Protein AF-A0A381ZWU1-F1 (afdb_monomer_lite)

Organism: NCBI:txid408172

pLDDT: mean 89.54, std 13.41, range [21.58, 98.88]

Secondary structure (DSSP, 8-state):
----TTSPPTT-B-TTTSSB---SHHHHHHHHHHHHHHHTSPTTPPPPHHHHHHHHHHHHHHHHTTSS----EEEEEETT-HHHHTTTS-EEEEEEEEEEEETTEEEEEEEEEETTEEEEEEEEEEEHHHHHHHHHH-EE-HHHH-GGGGGEEEEEEEEGGG--HHHHHHHHHHHHHHSS--SEEEEES-TT-EE-TTS-SEE-TT----EEEEE-TT--SHHHHHHHHHHHHHHHHHHTT----TTS-HHHHHHHHHH---EEEEE-GGGS-GGGS-HHHHHHHHHHHHHHHHHHHT-PPPSB-B-B---HHHHHHHTS--TTPPBS-SEEEEEEEE-TTSHHHHHHHHH-GGGEEE-TTSSSEEEEEEEEPPTT--BTTS-HHHHHHHHHHHIIIIIGGGB-SSSS---B--EEEE-TTTHHHHHHHHHHTTTS-SEEEEEE------TT-SEEE--HHHHHHHHHHHTT--GGG---SS----TTS--SS--S-----

Foldseek 3Di:
DDDQPPWDAFQPADPPQGDTFLGCVLVVVLVVVLVVLVVVDDPPDDDDLVNVLLNVLSVQVSVLSRLRDHAAAAAEDALPPPCLLCLQPKWQKAFPDFPDDDPQKTFTKIFTDDPNHTDDIDTFIGGNVQVVVCHVVSIDGNCRVRVSSVRYAYEHEDEVVPDDLVSLVVVLVSCVVRQQLPPWYFYFPDPQWDAGRLQQDTHHPLEDAQEDEDEPLPQDDQVSLLVSLLVRLLVLLVVLVPLDDPPGDVVSSVRSQVQSAAEYAYFQQLNDPCVRYQQQNSLLSSQVSQVVNCVVVVTDRHQFHYTHGQQDVVCVVVVGHTTLDFAADQKKKAKDWDACPALVNVVCCVQFVVQWDADPVDGIIIGIAMHGRHPNGGHPPDDLVVSLVSQLCCLVRHFVSRRNDDRDTRFYREEGEAEPVCSVVVSVSCVVCVVSGRIYGYHHHDPDDDDPPSMGDDDPVVSVVRVVSVVRDDPVPRDDPDPPDSSSPDDDRPNDDDPPD

Sequence (501 aa):
MFDYRAIREKGAQLVISGGKAPGSEPLKACLNSLQSILDSKENGAKLTSLECHDILCIISDAVLAGGIRRSALISLFSINDESMLTCKSLHRAEVDDVLGQVNGSYNVRVNIYREDVYYEQKTVWIPESDFNRLKNDNVLQWYYLYPYRARSNNSMVVARPLITDDLFRERWEIIKNSGSGEPGLYFTNNVELGSNPCCEISLNPNQFCNLTSVNVATITSQEDLEERSKAAAFLGTLQASYTDYHYLKSDWKKITEKEALLGVSLTGIASIDYTKYDFRKAAQSAVEENQRVAKNIGVNSAKRITCIKPEGSGSLVLGTSSGIHAWHNSFYNRRIRVGKNEAIYQYLVNTNPDVVEDEVFGNNAVITIPVKAPENAVVRSESVDNFLDRIKYFTENWVQPGHNYGMNTHNVSATVSIKDSEWDDVADWIWDNQDSFNGLSFLPYDSGTYTQAPFEDITEEDYLKGVENLKKIDLKEVLEIEDNTDLQGEMACSGGSCEIV

InterPro domains:
  IPR050862 Ribonucleoside diphosphate reductase class-2 [PTHR43371] (2-271)

Structure (mmCIF, N/CA/C/O backbone):
data_AF-A0A381ZWU1-F1
#
_entry.id   AF-A0A381ZWU1-F1
#
loop_
_atom_site.group_PDB
_atom_site.id
_atom_site.type_symbol
_atom_site.label_atom_id
_atom_site.label_alt_id
_atom_site.label_comp_id
_atom_site.label_asym_id
_atom_site.label_entity_id
_atom_site.label_seq_id
_atom_site.pdbx_PDB_ins_code
_atom_site.Cartn_x
_atom_site.Cartn_y
_atom_site.Cartn_z
_atom_site.occupancy
_atom_site.B_iso_or_equiv
_atom_site.auth_seq_id
_atom_site.auth_comp_id
_atom_site.auth_asym_id
_atom_site.auth_atom_id
_atom_site.pdbx_PDB_model_num
ATOM 1 N N . MET A 1 1 ? -4.326 -4.997 -37.813 1.00 78.44 1 MET A N 1
ATOM 2 C CA . MET A 1 1 ? -4.090 -3.548 -37.999 1.00 78.44 1 MET A CA 1
ATOM 3 C C . MET A 1 1 ? -5.095 -2.801 -37.142 1.00 78.44 1 MET A C 1
ATOM 5 O O . MET A 1 1 ? -6.287 -3.005 -37.336 1.00 78.44 1 MET A O 1
ATOM 9 N N . PHE A 1 2 ? -4.623 -2.021 -36.169 1.00 88.12 2 PHE A N 1
ATOM 10 C CA . PHE A 1 2 ? -5.476 -1.188 -35.317 1.00 88.12 2 PHE A CA 1
ATOM 11 C C . PHE A 1 2 ? -5.698 0.178 -35.978 1.00 88.12 2 PHE A C 1
ATOM 13 O O . PHE A 1 2 ? -4.753 0.761 -36.508 1.00 88.12 2 PHE A O 1
ATOM 20 N N . ASP A 1 3 ? -6.935 0.677 -35.958 1.00 90.62 3 ASP A N 1
ATOM 21 C CA . ASP A 1 3 ? -7.287 2.015 -36.440 1.00 90.62 3 ASP A CA 1
ATOM 22 C C . ASP A 1 3 ? -7.452 2.970 -35.253 1.00 90.62 3 ASP A C 1
ATOM 24 O O . ASP A 1 3 ? -8.391 2.851 -34.468 1.00 90.62 3 ASP A O 1
ATOM 28 N N . TYR A 1 4 ? -6.527 3.921 -35.124 1.00 92.56 4 TYR A N 1
ATOM 29 C CA . TYR A 1 4 ? -6.492 4.870 -34.011 1.00 92.56 4 TYR A CA 1
ATOM 30 C C . TYR A 1 4 ? -7.276 6.162 -34.280 1.00 92.56 4 TYR A C 1
ATOM 32 O O . TYR A 1 4 ? -7.375 6.998 -33.388 1.00 92.56 4 TYR A O 1
ATOM 40 N N . ARG A 1 5 ? -7.856 6.347 -35.476 1.00 91.00 5 ARG A N 1
ATOM 41 C CA . ARG A 1 5 ? -8.541 7.601 -35.862 1.00 91.00 5 ARG A CA 1
ATOM 42 C C . ARG A 1 5 ? -9.796 7.893 -35.040 1.00 91.00 5 ARG A C 1
ATOM 44 O O . ARG A 1 5 ? -10.227 9.035 -34.967 1.00 91.00 5 ARG A O 1
ATOM 51 N N . ALA A 1 6 ? -10.385 6.863 -34.434 1.00 90.44 6 ALA A N 1
ATOM 52 C CA . ALA A 1 6 ? -11.524 7.003 -33.530 1.00 90.44 6 ALA A CA 1
ATOM 53 C C . ALA A 1 6 ? -11.118 7.433 -32.105 1.00 90.44 6 ALA A C 1
ATOM 55 O O . ALA A 1 6 ? -11.987 7.700 -31.274 1.00 90.44 6 ALA A O 1
ATOM 56 N N . ILE A 1 7 ? -9.818 7.485 -31.797 1.00 90.12 7 ILE A N 1
ATOM 57 C CA . ILE A 1 7 ? -9.316 7.952 -30.505 1.00 90.12 7 ILE A CA 1
ATOM 58 C C . ILE A 1 7 ? -9.213 9.471 -30.549 1.00 90.12 7 ILE A C 1
ATOM 60 O O . ILE A 1 7 ? -8.634 10.042 -31.470 1.00 90.12 7 ILE A O 1
ATOM 64 N N . ARG A 1 8 ? -9.770 10.124 -29.528 1.00 88.88 8 ARG A N 1
ATOM 65 C CA . ARG A 1 8 ? -9.703 11.580 -29.369 1.00 88.88 8 ARG A CA 1
ATOM 66 C C . ARG A 1 8 ? -8.256 12.082 -29.385 1.00 88.88 8 ARG A C 1
ATOM 68 O O . ARG A 1 8 ? -7.354 11.429 -28.858 1.00 88.88 8 ARG A O 1
ATOM 75 N N . GLU A 1 9 ? -8.061 13.262 -29.954 1.00 90.06 9 GLU A N 1
ATOM 76 C CA . GLU A 1 9 ? -6.745 13.885 -30.072 1.00 90.06 9 GLU A CA 1
ATOM 77 C C . GLU A 1 9 ? -6.158 14.270 -28.707 1.00 90.06 9 GLU A C 1
ATOM 79 O O . GLU A 1 9 ? -6.873 14.449 -27.714 1.00 90.06 9 GLU A O 1
ATOM 84 N N . LYS A 1 10 ? -4.829 14.410 -28.660 1.00 86.44 10 LYS A N 1
ATOM 85 C CA . LYS A 1 10 ? -4.127 14.898 -27.471 1.00 86.44 10 LYS A CA 1
ATOM 86 C C . LYS A 1 10 ? -4.622 16.303 -27.120 1.00 86.44 10 LYS A C 1
ATOM 88 O O . LYS A 1 10 ? -4.705 17.164 -27.988 1.00 86.44 10 LYS A O 1
ATOM 93 N N . GLY A 1 11 ? -4.928 16.538 -25.848 1.00 80.88 11 GLY A N 1
ATOM 94 C CA . GLY A 1 11 ? -5.456 17.814 -25.364 1.00 80.88 11 GLY A CA 1
ATOM 95 C C . GLY A 1 11 ? -6.984 17.897 -25.323 1.00 80.88 11 GLY A C 1
ATOM 96 O O . GLY A 1 11 ? -7.504 18.808 -24.682 1.00 80.88 11 GLY A O 1
ATOM 97 N N . ALA A 1 12 ? -7.709 16.956 -25.943 1.00 84.94 12 ALA A N 1
ATOM 98 C CA . ALA A 1 12 ? -9.171 16.942 -25.908 1.00 84.94 12 ALA A CA 1
ATOM 99 C C . ALA A 1 12 ? -9.695 16.771 -24.473 1.00 84.94 12 ALA A C 1
ATOM 101 O O . ALA A 1 12 ? -9.206 15.923 -23.728 1.00 84.94 12 ALA A O 1
ATOM 102 N N . GLN A 1 13 ? -10.703 17.551 -24.086 1.00 78.69 13 GLN A N 1
ATOM 103 C CA . GLN A 1 13 ? -11.235 17.541 -22.723 1.00 78.69 13 GLN A CA 1
ATOM 104 C C . GLN A 1 13 ? -11.925 16.213 -22.381 1.00 78.69 13 GLN A C 1
ATOM 106 O O . GLN A 1 13 ? -12.626 15.616 -23.204 1.00 78.69 13 GLN A O 1
ATOM 111 N N . LEU A 1 14 ? -11.745 15.756 -21.143 1.00 75.94 14 LEU A N 1
ATOM 112 C CA . LEU A 1 14 ? -12.387 14.555 -20.624 1.00 75.94 14 LEU A CA 1
ATOM 113 C C . LEU A 1 14 ? -13.581 14.910 -19.747 1.00 75.94 14 LEU A C 1
ATOM 115 O O . LEU A 1 14 ? -13.435 15.474 -18.670 1.00 75.94 14 LEU A O 1
ATOM 119 N N . VAL A 1 15 ? -14.771 14.528 -20.213 1.00 71.88 15 VAL A N 1
ATOM 120 C CA . VAL A 1 15 ? -16.052 14.932 -19.610 1.00 71.88 15 VAL A CA 1
ATOM 121 C C . VAL A 1 15 ? -16.262 14.355 -18.204 1.00 71.88 15 VAL A C 1
ATOM 123 O O . VAL A 1 15 ? -16.887 14.998 -17.373 1.00 71.88 15 VAL A O 1
ATOM 126 N N . ILE A 1 16 ? -15.769 13.142 -17.931 1.00 65.50 16 ILE A N 1
ATOM 127 C CA . ILE A 1 16 ? -16.098 12.402 -16.697 1.00 65.50 16 ILE A CA 1
ATOM 128 C C . ILE A 1 16 ? -15.050 12.603 -15.597 1.00 65.50 16 ILE A C 1
ATOM 130 O O . ILE A 1 16 ? -15.392 12.638 -14.422 1.00 65.50 16 ILE A O 1
ATOM 134 N N . SER A 1 17 ? -13.770 12.677 -15.958 1.00 55.19 17 SER A N 1
ATOM 135 C CA . SER A 1 17 ? -12.665 12.576 -14.999 1.00 55.19 17 SER A CA 1
ATOM 136 C C . SER A 1 17 ? -12.005 13.908 -14.648 1.00 55.19 17 SER A C 1
ATOM 138 O O . SER A 1 17 ? -11.121 13.913 -13.799 1.00 55.19 17 SER A O 1
ATOM 140 N N . GLY A 1 18 ? -12.360 14.999 -15.335 1.00 62.06 18 GLY A N 1
ATOM 141 C CA . GLY A 1 18 ? -11.487 16.171 -15.412 1.00 62.06 18 GLY A CA 1
ATOM 142 C C . GLY A 1 18 ? -10.207 15.852 -16.204 1.00 62.06 18 GLY A C 1
ATOM 143 O O . GLY A 1 18 ? -9.876 14.685 -16.442 1.00 62.06 18 GLY A O 1
ATOM 144 N N . GLY A 1 19 ? -9.506 16.877 -16.687 1.00 70.50 19 GLY A N 1
ATOM 145 C CA . GLY A 1 19 ? -8.239 16.729 -17.415 1.00 70.50 19 GLY A CA 1
ATOM 146 C C . GLY A 1 19 ? -8.342 16.604 -18.943 1.00 70.50 19 GLY A C 1
ATOM 147 O O . GLY A 1 19 ? -9.405 16.755 -19.559 1.00 70.50 19 GLY A O 1
ATOM 148 N N . LYS A 1 20 ? -7.185 16.359 -19.570 1.00 76.12 20 LYS A N 1
ATOM 149 C CA . LYS A 1 20 ? -6.993 16.334 -21.028 1.00 76.12 20 LYS A CA 1
ATOM 150 C C . LYS A 1 20 ? -6.580 14.946 -21.503 1.00 76.12 20 LYS A C 1
ATOM 152 O O . LYS A 1 20 ? -5.837 14.240 -20.840 1.00 76.12 20 LYS A O 1
ATOM 157 N N . ALA A 1 21 ? -7.045 14.558 -22.683 1.00 81.25 21 ALA A N 1
ATOM 158 C CA . ALA A 1 21 ? -6.705 13.282 -23.283 1.00 81.25 21 ALA A CA 1
ATOM 159 C C . ALA A 1 21 ? -5.229 13.236 -23.718 1.00 81.25 21 ALA A C 1
ATOM 161 O O . ALA A 1 21 ? -4.712 14.230 -24.235 1.00 81.25 21 A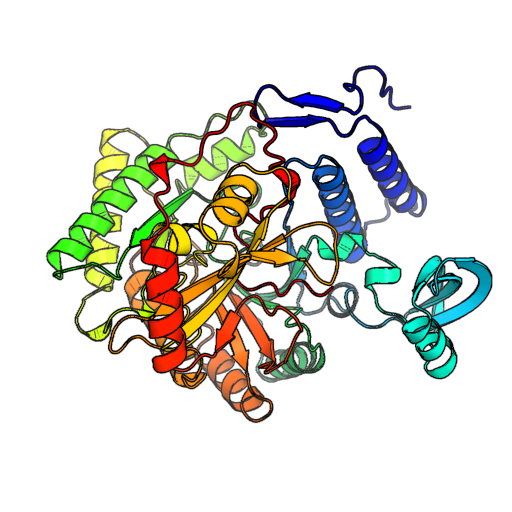LA A O 1
ATOM 162 N N . PRO A 1 22 ? -4.568 12.073 -23.629 1.00 80.56 22 PRO A N 1
ATOM 163 C CA . PRO A 1 22 ? -3.175 11.924 -24.052 1.00 80.56 22 PRO A CA 1
ATOM 164 C C . PRO A 1 22 ? -2.985 11.760 -25.565 1.00 80.56 22 PRO A C 1
ATOM 166 O O . PRO A 1 22 ? -1.860 11.809 -26.061 1.00 80.56 22 PRO A O 1
ATOM 169 N N . GLY A 1 23 ? -4.076 11.549 -26.308 1.00 86.94 23 GLY A N 1
ATOM 170 C CA . GLY A 1 23 ? -4.040 11.104 -27.699 1.00 86.94 23 GLY A CA 1
ATOM 171 C C . GLY A 1 23 ? -3.820 9.594 -27.834 1.00 86.94 23 GLY A C 1
ATOM 172 O O . GLY A 1 23 ? -3.847 8.846 -26.858 1.00 86.94 23 GLY A O 1
ATOM 173 N N . SER A 1 24 ? -3.616 9.127 -29.066 1.00 90.50 24 SER A N 1
ATOM 174 C CA . SER A 1 24 ? -3.466 7.697 -29.377 1.00 90.50 24 SER A CA 1
ATOM 175 C C . SER A 1 24 ? -2.066 7.131 -29.133 1.00 90.50 24 SER A C 1
ATOM 177 O O . SER A 1 24 ? -1.906 5.912 -29.097 1.00 90.50 24 SER A O 1
ATOM 179 N N . GLU A 1 25 ? -1.048 7.987 -29.022 1.00 89.69 25 GLU A N 1
ATOM 180 C CA . GLU A 1 25 ? 0.352 7.552 -29.046 1.00 89.69 25 GLU A CA 1
ATOM 181 C C . GLU A 1 25 ? 0.718 6.598 -27.898 1.00 89.69 25 GLU A C 1
ATOM 183 O O . GLU A 1 25 ? 1.326 5.566 -28.185 1.00 89.69 25 GLU A O 1
ATOM 188 N N . PRO A 1 26 ? 0.289 6.819 -26.637 1.00 87.88 26 PRO A N 1
ATOM 189 C CA . PRO A 1 26 ? 0.611 5.874 -25.568 1.00 87.88 26 PRO A CA 1
ATOM 190 C C . PRO A 1 26 ? 0.016 4.482 -25.779 1.00 87.88 26 PRO A C 1
ATOM 192 O O . PRO A 1 26 ? 0.684 3.479 -25.536 1.00 87.88 26 PRO A O 1
ATOM 195 N N . LEU A 1 27 ? -1.217 4.402 -26.293 1.00 90.38 27 LEU A N 1
ATOM 196 C CA . LEU A 1 27 ? -1.837 3.119 -26.620 1.00 90.38 27 LEU A CA 1
ATOM 197 C C . LEU A 1 27 ? -1.081 2.417 -27.751 1.00 90.38 27 LEU A C 1
ATOM 199 O O . LEU A 1 27 ? -0.873 1.209 -27.699 1.00 90.38 27 LEU A O 1
ATOM 203 N N . LYS A 1 28 ? -0.651 3.169 -28.767 1.00 92.19 28 LYS A N 1
ATOM 204 C CA . LYS A 1 28 ? 0.128 2.630 -29.883 1.00 92.19 28 LYS A CA 1
ATOM 205 C C . LYS A 1 28 ? 1.479 2.082 -29.412 1.00 92.19 28 LYS A C 1
ATOM 207 O O . LYS A 1 28 ? 1.837 0.971 -29.794 1.00 92.19 28 LYS A O 1
ATOM 212 N N . ALA A 1 29 ? 2.199 2.826 -28.572 1.00 91.31 29 ALA A N 1
ATOM 213 C CA . ALA A 1 29 ? 3.461 2.383 -27.981 1.00 91.31 29 ALA A CA 1
ATOM 214 C C . ALA A 1 29 ? 3.270 1.113 -27.138 1.00 91.31 29 ALA A C 1
ATOM 216 O O . ALA A 1 29 ? 4.002 0.144 -27.316 1.00 91.31 29 ALA A O 1
ATOM 217 N N . CYS A 1 30 ? 2.230 1.086 -26.301 1.00 93.50 30 CYS A N 1
ATOM 218 C CA . CYS A 1 30 ? 1.842 -0.086 -25.522 1.00 93.50 30 CYS A CA 1
ATOM 219 C C . CYS A 1 30 ? 1.608 -1.312 -26.409 1.00 93.50 30 CYS A C 1
ATOM 221 O O . CYS A 1 30 ? 2.286 -2.322 -26.246 1.00 93.50 30 CYS A O 1
ATOM 223 N N . LEU A 1 31 ? 0.716 -1.214 -27.401 1.00 95.12 31 LEU A N 1
ATOM 224 C CA . LEU A 1 31 ? 0.388 -2.334 -28.287 1.00 95.12 31 LEU A CA 1
ATOM 225 C C . LEU A 1 31 ? 1.605 -2.842 -29.070 1.00 95.12 31 LEU A C 1
ATOM 227 O O . LEU A 1 31 ? 1.741 -4.050 -29.240 1.00 95.12 31 LEU A O 1
ATOM 231 N N . ASN A 1 32 ? 2.506 -1.955 -29.501 1.00 94.12 32 ASN A N 1
ATOM 232 C CA . ASN A 1 32 ? 3.750 -2.357 -30.160 1.00 94.12 32 ASN A CA 1
ATOM 233 C C . ASN A 1 32 ? 4.687 -3.122 -29.211 1.00 94.12 32 ASN A C 1
ATOM 235 O O . ASN A 1 32 ? 5.245 -4.144 -29.605 1.00 94.12 32 ASN A O 1
ATOM 239 N N . SER A 1 33 ? 4.833 -2.669 -27.963 1.00 93.75 33 SER A N 1
ATOM 240 C CA . SER A 1 33 ? 5.639 -3.365 -26.951 1.00 93.75 33 SER A CA 1
ATOM 241 C C . SER A 1 33 ? 5.061 -4.741 -26.617 1.00 93.75 33 SER A C 1
ATOM 243 O O . SER A 1 33 ? 5.799 -5.723 -26.565 1.00 93.75 33 SER A O 1
ATOM 245 N N . LEU A 1 34 ? 3.736 -4.839 -26.464 1.00 95.50 34 LEU A N 1
ATOM 246 C CA . LEU A 1 34 ? 3.053 -6.117 -26.255 1.00 95.50 34 LEU A CA 1
ATOM 247 C C . LEU A 1 34 ? 3.245 -7.058 -27.450 1.00 95.50 34 LEU A C 1
ATOM 249 O O . LEU A 1 34 ? 3.561 -8.230 -27.261 1.00 95.50 34 LEU A O 1
ATOM 253 N N . GLN A 1 35 ? 3.101 -6.544 -28.675 1.00 94.31 35 GLN A N 1
ATOM 254 C CA . GLN A 1 35 ? 3.322 -7.320 -29.893 1.00 94.31 35 GLN A CA 1
ATOM 255 C C . GLN A 1 35 ? 4.759 -7.846 -29.964 1.00 94.31 35 GLN A C 1
ATOM 257 O O . GLN A 1 35 ? 4.943 -9.013 -30.272 1.00 94.31 35 GLN A O 1
ATOM 262 N N . SER A 1 36 ? 5.765 -7.042 -29.600 1.00 92.75 36 SER A N 1
ATOM 263 C CA . SER A 1 36 ? 7.164 -7.487 -29.582 1.00 92.75 36 SER A CA 1
ATOM 264 C C . SER A 1 36 ? 7.407 -8.648 -28.613 1.00 92.75 36 SER A C 1
ATOM 266 O O . SER A 1 36 ? 8.183 -9.547 -28.933 1.00 92.75 36 SER A O 1
ATOM 268 N N . ILE A 1 37 ? 6.756 -8.648 -27.443 1.00 93.19 37 ILE A N 1
ATOM 269 C CA . ILE A 1 37 ? 6.846 -9.767 -26.492 1.00 93.19 37 ILE A CA 1
ATOM 270 C C . ILE A 1 37 ? 6.196 -11.013 -27.102 1.00 93.19 37 ILE A C 1
ATOM 272 O O . ILE A 1 37 ? 6.784 -12.090 -27.071 1.00 93.19 37 ILE A O 1
ATOM 276 N N . LEU A 1 38 ? 5.007 -10.876 -27.693 1.00 94.25 38 LEU A N 1
ATOM 277 C CA . LEU A 1 38 ? 4.277 -12.002 -28.279 1.00 94.25 38 LEU A CA 1
ATOM 278 C C . LEU A 1 38 ? 4.957 -12.572 -29.535 1.00 94.25 38 LEU A C 1
ATOM 280 O O . LEU A 1 38 ? 5.011 -13.787 -29.684 1.00 94.25 38 LEU A O 1
ATOM 284 N N . ASP A 1 39 ? 5.529 -11.728 -30.395 1.00 93.75 39 ASP A N 1
ATOM 285 C CA . ASP A 1 39 ? 6.239 -12.138 -31.617 1.00 93.75 39 ASP A CA 1
ATOM 286 C C . ASP A 1 39 ? 7.555 -12.866 -31.317 1.00 93.75 39 ASP A C 1
ATOM 288 O O . ASP A 1 39 ? 8.037 -13.640 -32.142 1.00 93.75 39 ASP A O 1
ATOM 292 N N . SER A 1 40 ? 8.126 -12.657 -30.125 1.00 90.00 40 SER A N 1
ATOM 293 C CA . SER A 1 40 ? 9.296 -13.413 -29.660 1.00 90.00 40 SER A CA 1
ATOM 294 C C . SER A 1 40 ? 8.973 -14.874 -29.313 1.00 90.00 40 SER A C 1
ATOM 296 O O . SER A 1 40 ? 9.885 -15.667 -29.072 1.00 90.00 40 SER A O 1
ATOM 298 N N . LYS A 1 41 ? 7.685 -15.244 -29.269 1.00 92.31 41 LYS A N 1
ATOM 299 C CA . LYS A 1 41 ? 7.218 -16.574 -28.879 1.00 92.31 41 LYS A CA 1
ATOM 300 C C . LYS A 1 41 ? 6.799 -17.405 -30.076 1.00 92.31 41 LYS A C 1
ATOM 302 O O . LYS A 1 41 ? 6.113 -16.952 -30.987 1.00 92.31 41 LYS A O 1
ATOM 307 N N . GLU A 1 42 ? 7.136 -18.687 -30.011 1.00 93.94 42 GLU A N 1
ATOM 308 C CA . GLU A 1 42 ? 6.549 -19.679 -30.900 1.00 93.94 42 GLU A CA 1
ATOM 309 C C . GLU A 1 42 ? 5.079 -19.921 -30.533 1.00 93.94 42 GLU A C 1
ATOM 311 O O . GLU A 1 42 ? 4.705 -19.981 -29.357 1.00 93.94 42 GLU A O 1
ATOM 316 N N . ASN A 1 43 ? 4.226 -20.100 -31.542 1.00 92.31 43 ASN A N 1
ATOM 317 C CA . ASN A 1 43 ? 2.809 -20.383 -31.326 1.00 92.31 43 ASN A CA 1
ATOM 318 C C . ASN A 1 43 ? 2.622 -21.658 -30.487 1.00 92.31 43 ASN A C 1
ATOM 320 O O . ASN A 1 43 ? 3.049 -22.742 -30.880 1.00 92.31 43 ASN A O 1
ATOM 324 N N . GLY A 1 44 ? 1.931 -21.526 -29.352 1.00 91.38 44 GLY A N 1
ATOM 325 C CA . GLY A 1 44 ? 1.714 -22.608 -28.385 1.00 91.38 44 GLY A CA 1
ATOM 326 C C . GLY A 1 44 ? 2.688 -22.603 -27.203 1.00 91.38 44 GLY A C 1
ATOM 327 O O . GLY A 1 44 ? 2.433 -23.300 -26.219 1.00 91.38 44 GLY A O 1
ATOM 328 N N . ALA A 1 45 ? 3.753 -21.794 -27.247 1.00 95.00 45 ALA A N 1
ATOM 329 C CA . ALA A 1 45 ? 4.601 -21.548 -26.087 1.00 95.00 45 ALA A CA 1
ATOM 330 C C . ALA A 1 45 ? 3.831 -20.783 -24.998 1.00 95.00 45 ALA A C 1
ATOM 332 O O . ALA A 1 45 ? 2.961 -19.955 -25.280 1.00 95.00 45 ALA A O 1
ATOM 333 N N . LYS A 1 46 ? 4.158 -21.059 -23.731 1.00 95.06 46 LYS A N 1
ATOM 334 C CA . LYS A 1 46 ? 3.617 -20.313 -22.590 1.00 95.06 46 LYS A CA 1
ATOM 335 C C . LYS A 1 46 ? 4.476 -19.080 -22.321 1.00 95.06 46 LYS A C 1
ATOM 337 O O . LYS A 1 46 ? 5.699 -19.139 -22.435 1.00 95.06 46 LYS A O 1
ATOM 342 N N . LEU A 1 47 ? 3.823 -17.992 -21.925 1.00 95.69 47 LEU A N 1
ATOM 343 C CA . LEU A 1 47 ? 4.505 -16.847 -21.333 1.00 95.69 47 LEU A CA 1
ATOM 344 C C . LEU A 1 47 ? 5.059 -17.236 -19.959 1.00 95.69 47 LEU A C 1
ATOM 346 O O . LEU A 1 47 ? 4.432 -18.000 -19.220 1.00 95.69 47 LEU A O 1
ATOM 350 N N . THR A 1 48 ? 6.232 -16.710 -19.635 1.00 95.25 48 THR A N 1
ATOM 351 C CA . THR A 1 48 ? 6.817 -16.785 -18.292 1.00 95.25 48 THR A CA 1
ATOM 352 C C . THR A 1 48 ? 6.111 -15.810 -17.345 1.00 95.25 48 THR A C 1
ATOM 354 O O . THR A 1 48 ? 5.424 -14.887 -17.792 1.00 95.25 48 THR A O 1
ATOM 357 N N . SER A 1 49 ? 6.283 -15.978 -16.030 1.00 96.31 49 SER A N 1
ATOM 358 C CA . SER A 1 49 ? 5.737 -15.041 -15.037 1.00 96.31 49 SER A CA 1
ATOM 359 C C . SER A 1 49 ? 6.237 -13.615 -15.266 1.00 96.31 49 SER A C 1
ATOM 361 O O . SER A 1 49 ? 5.439 -12.679 -15.235 1.00 96.31 49 SER A O 1
ATOM 363 N N . LEU A 1 50 ? 7.532 -13.460 -15.565 1.00 95.31 50 LEU A N 1
ATOM 364 C CA . LEU A 1 50 ? 8.147 -12.164 -15.838 1.00 95.31 50 LEU A CA 1
ATOM 365 C C . LEU A 1 50 ? 7.556 -11.493 -17.082 1.00 95.31 50 LEU A C 1
ATOM 367 O O . LEU A 1 50 ? 7.290 -10.299 -17.067 1.00 95.31 50 LEU A O 1
ATOM 371 N N . GLU A 1 51 ? 7.278 -12.251 -18.141 1.00 96.00 51 GLU A N 1
ATOM 372 C CA . GLU A 1 51 ? 6.637 -11.700 -19.341 1.00 96.00 51 GLU A CA 1
ATOM 373 C C . GLU A 1 51 ? 5.189 -11.285 -19.075 1.00 96.00 51 GLU A C 1
ATOM 375 O O . GLU A 1 51 ? 4.756 -10.233 -19.537 1.00 96.00 51 GLU A O 1
ATOM 380 N N . CYS A 1 52 ? 4.443 -12.072 -18.295 1.00 97.00 52 CYS A N 1
ATOM 381 C CA . CYS A 1 52 ? 3.105 -11.686 -17.845 1.00 97.00 52 CYS A CA 1
ATOM 382 C C . CYS A 1 52 ? 3.143 -10.402 -16.999 1.00 97.00 52 CYS A C 1
ATOM 384 O O . CYS A 1 52 ? 2.313 -9.513 -17.198 1.00 97.00 52 CYS A O 1
ATOM 386 N N . HIS A 1 53 ? 4.112 -10.287 -16.089 1.00 97.00 53 HIS A N 1
ATOM 387 C CA . HIS A 1 53 ? 4.346 -9.088 -15.288 1.00 97.00 53 HIS A CA 1
ATOM 388 C C . HIS A 1 53 ? 4.678 -7.875 -16.167 1.00 97.00 53 HIS A C 1
ATOM 390 O O . HIS A 1 53 ? 4.026 -6.838 -16.049 1.00 97.00 53 HIS A O 1
ATOM 396 N N . ASP A 1 54 ? 5.625 -8.018 -17.097 1.00 96.38 54 ASP A N 1
ATOM 397 C CA . ASP A 1 54 ? 6.046 -6.953 -18.008 1.00 96.38 54 ASP A CA 1
ATOM 398 C C . ASP A 1 54 ? 4.871 -6.468 -18.870 1.00 96.38 54 ASP A C 1
ATOM 400 O O . ASP A 1 54 ? 4.648 -5.264 -18.981 1.00 96.38 54 ASP A O 1
ATOM 404 N N . ILE A 1 55 ? 4.050 -7.383 -19.400 1.00 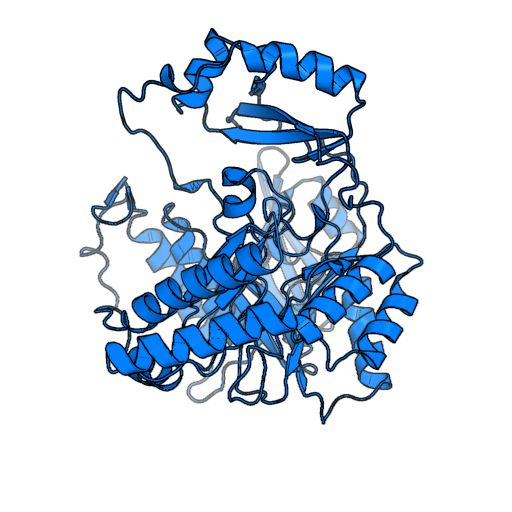97.06 55 ILE A N 1
ATOM 405 C CA . ILE A 1 55 ? 2.823 -7.051 -20.141 1.00 97.06 55 ILE A CA 1
ATOM 406 C C . ILE A 1 55 ? 1.879 -6.182 -19.296 1.00 97.06 55 ILE A C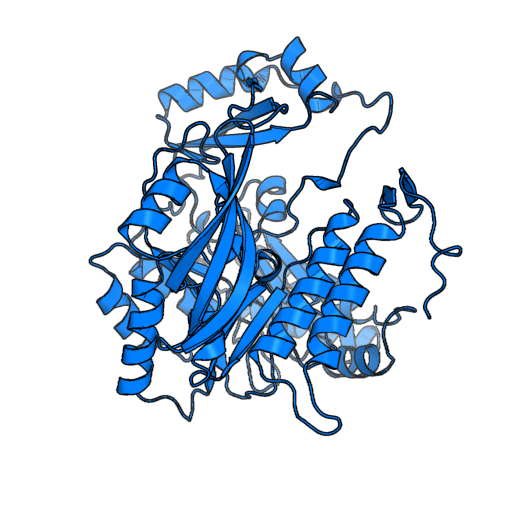 1
ATOM 408 O O . ILE A 1 55 ? 1.400 -5.151 -19.774 1.00 97.06 55 ILE A O 1
ATOM 412 N N . LEU A 1 56 ? 1.611 -6.568 -18.044 1.00 95.69 56 LEU A N 1
ATOM 413 C CA . LEU A 1 56 ? 0.715 -5.814 -17.160 1.00 95.69 56 LEU A CA 1
ATOM 414 C C . LEU A 1 56 ? 1.293 -4.443 -16.796 1.00 95.69 56 LEU A C 1
ATOM 416 O O . LEU A 1 56 ? 0.573 -3.446 -16.842 1.00 95.69 56 LEU A O 1
ATOM 420 N N . CYS A 1 57 ? 2.589 -4.373 -16.506 1.00 94.00 57 CYS A N 1
ATOM 421 C CA . CYS A 1 57 ? 3.299 -3.133 -16.219 1.00 94.00 57 CYS A CA 1
ATOM 422 C C . CYS A 1 57 ? 3.312 -2.171 -17.421 1.00 94.00 57 CYS A C 1
ATOM 424 O O . CYS A 1 57 ? 3.071 -0.978 -17.248 1.00 94.00 57 CYS A O 1
ATOM 426 N N . ILE A 1 58 ? 3.502 -2.674 -18.646 1.00 94.12 58 ILE A N 1
ATOM 427 C CA . ILE A 1 58 ? 3.428 -1.887 -19.891 1.00 94.12 58 ILE A CA 1
ATOM 428 C C . ILE A 1 58 ? 2.010 -1.345 -20.118 1.00 94.12 58 ILE A C 1
ATOM 430 O O . ILE A 1 58 ? 1.839 -0.175 -20.468 1.00 94.12 58 ILE A O 1
ATOM 434 N N . ILE A 1 59 ? 0.978 -2.166 -19.892 1.00 92.81 59 ILE A N 1
ATOM 435 C CA . ILE A 1 59 ? -0.421 -1.715 -19.970 1.00 92.81 59 ILE A CA 1
ATOM 436 C C . ILE A 1 59 ? -0.676 -0.609 -18.943 1.00 92.81 59 ILE A C 1
ATOM 438 O O . ILE A 1 59 ? -1.281 0.410 -19.272 1.00 92.81 59 ILE A O 1
ATOM 442 N N . SER A 1 60 ? -0.187 -0.795 -17.718 1.00 88.69 60 SER A N 1
ATOM 443 C CA . SER A 1 60 ? -0.298 0.171 -16.627 1.00 88.69 60 SER A CA 1
ATOM 444 C C . SER A 1 60 ? 0.360 1.507 -16.983 1.00 88.69 60 SER A C 1
ATOM 446 O O . SER A 1 60 ? -0.245 2.565 -16.822 1.00 88.69 60 SER A O 1
ATOM 448 N N . ASP A 1 61 ? 1.567 1.468 -17.545 1.00 85.44 61 ASP A N 1
ATOM 449 C CA . ASP A 1 61 ? 2.305 2.655 -17.977 1.00 85.44 61 ASP A CA 1
ATOM 450 C C . ASP A 1 61 ? 1.562 3.448 -19.068 1.00 85.44 61 ASP A C 1
ATOM 452 O O . ASP A 1 61 ? 1.512 4.678 -19.046 1.00 85.44 61 ASP A O 1
ATOM 456 N N . ALA A 1 62 ? 0.870 2.750 -19.971 1.00 84.12 62 ALA A N 1
ATOM 457 C CA . ALA A 1 62 ? 0.056 3.383 -21.005 1.00 84.12 62 ALA A CA 1
ATOM 458 C C . ALA A 1 62 ? -1.145 4.165 -20.442 1.00 84.12 62 ALA A C 1
ATOM 460 O O . ALA A 1 62 ? -1.558 5.167 -21.032 1.00 84.12 62 ALA A O 1
ATOM 461 N N . VAL A 1 63 ? -1.703 3.725 -19.306 1.00 75.81 63 VAL A N 1
ATOM 462 C CA . VAL A 1 63 ? -2.782 4.439 -18.600 1.00 75.81 63 VAL A CA 1
ATOM 463 C C . VAL A 1 63 ? -2.254 5.746 -17.999 1.00 75.81 63 VAL A C 1
ATOM 465 O O . VAL A 1 63 ? -2.942 6.765 -18.080 1.00 75.81 63 VAL A O 1
ATOM 468 N N . LEU A 1 64 ? -1.022 5.743 -17.471 1.00 62.28 64 LEU A N 1
ATOM 469 C CA . LEU A 1 64 ? -0.380 6.925 -16.880 1.00 62.28 64 LEU A CA 1
ATOM 470 C C . LEU A 1 64 ? -0.133 8.049 -17.862 1.00 62.28 64 LEU A C 1
ATOM 472 O O . LEU A 1 64 ? -0.357 9.209 -17.533 1.00 62.28 64 LEU A O 1
ATOM 476 N N . ALA A 1 65 ? 0.336 7.714 -19.064 1.00 52.19 65 ALA A N 1
ATOM 477 C CA . ALA A 1 65 ? 0.610 8.701 -20.100 1.00 52.19 65 ALA A CA 1
ATOM 478 C C . ALA A 1 65 ? -0.638 9.537 -20.454 1.00 52.19 65 ALA A C 1
ATOM 480 O O . ALA A 1 65 ? -0.509 10.604 -21.048 1.00 52.19 65 ALA A O 1
ATOM 481 N N . GLY A 1 66 ? -1.824 9.059 -20.039 1.00 48.59 66 GLY A N 1
ATOM 482 C CA . GLY A 1 66 ? -3.100 9.761 -19.929 1.00 48.59 66 GLY A CA 1
ATOM 483 C C . GLY A 1 66 ? -3.107 11.061 -19.140 1.00 48.59 66 GLY A C 1
ATOM 484 O O . GLY A 1 66 ? -3.999 11.870 -19.359 1.00 48.59 66 GLY A O 1
ATOM 485 N N . GLY A 1 67 ? -2.175 11.250 -18.213 1.00 48.25 67 GLY A N 1
ATOM 486 C CA . GLY A 1 67 ? -2.164 12.363 -17.275 1.00 48.25 67 GLY A CA 1
ATOM 487 C C . GLY A 1 67 ? -3.140 12.175 -16.113 1.00 48.25 67 GLY A C 1
ATOM 488 O O . GLY A 1 67 ? -2.796 12.479 -14.994 1.00 48.25 67 GLY A O 1
ATOM 489 N N . ILE A 1 68 ? -4.344 11.637 -16.300 1.00 44.84 68 ILE A N 1
ATOM 490 C CA . ILE A 1 68 ? -5.422 11.834 -15.301 1.00 44.84 68 ILE A CA 1
ATOM 491 C C . ILE A 1 68 ? -5.343 10.940 -14.050 1.00 44.84 68 ILE A C 1
ATOM 493 O O . ILE A 1 68 ? -5.935 11.275 -13.027 1.00 44.84 68 ILE A O 1
ATOM 497 N N . ARG A 1 69 ? -4.692 9.770 -14.108 1.00 55.56 69 ARG A N 1
ATOM 498 C CA . ARG A 1 69 ? -4.622 8.836 -12.968 1.00 55.56 69 ARG A CA 1
ATOM 499 C C . ARG A 1 69 ? -3.316 8.069 -12.940 1.00 55.56 69 ARG A C 1
ATOM 501 O O . ARG A 1 69 ? -2.944 7.463 -13.946 1.00 55.56 69 ARG A O 1
ATOM 508 N N . ARG A 1 70 ? -2.699 7.995 -11.754 1.00 61.47 70 ARG A N 1
ATOM 509 C CA . ARG A 1 70 ? -1.626 7.037 -11.506 1.00 61.47 70 ARG A CA 1
ATOM 510 C C . ARG A 1 70 ? -2.162 5.608 -11.333 1.00 61.47 70 ARG A C 1
ATOM 512 O O . ARG A 1 70 ? -3.066 5.379 -10.539 1.00 61.47 70 ARG A O 1
ATOM 519 N N . SER A 1 71 ? -1.642 4.650 -12.099 1.00 70.06 71 SER A N 1
ATOM 520 C CA . SER A 1 71 ? -1.877 3.214 -11.939 1.00 70.06 71 SER A CA 1
ATOM 521 C C . SER A 1 71 ? -0.818 2.624 -11.009 1.00 70.06 71 SER A C 1
ATOM 523 O O . SER A 1 71 ? 0.374 2.798 -11.273 1.00 70.06 71 SER A O 1
ATOM 525 N N . ALA A 1 72 ? -1.250 1.912 -9.975 1.00 78.69 72 ALA A N 1
ATOM 526 C CA . ALA A 1 72 ? -0.383 1.155 -9.084 1.00 78.69 72 ALA A CA 1
ATOM 527 C C . ALA A 1 72 ? -0.835 -0.306 -9.078 1.00 78.69 72 ALA A C 1
ATOM 529 O O . ALA A 1 72 ? -2.024 -0.598 -8.930 1.00 78.69 72 ALA A O 1
ATOM 530 N N . LEU A 1 73 ? 0.116 -1.210 -9.267 1.00 91.00 73 LEU A N 1
ATOM 531 C CA . LEU A 1 73 ? -0.087 -2.648 -9.262 1.00 91.00 73 LEU A CA 1
ATOM 532 C C . LEU A 1 73 ? 0.601 -3.262 -8.044 1.00 91.00 73 LEU A C 1
ATOM 534 O O . LEU A 1 73 ? 1.577 -2.729 -7.516 1.00 91.00 73 LEU A O 1
ATOM 538 N N . ILE A 1 74 ? 0.102 -4.425 -7.647 1.00 93.12 74 ILE A N 1
ATOM 539 C CA . ILE A 1 74 ? 0.868 -5.388 -6.867 1.00 93.12 74 ILE A CA 1
ATOM 540 C C . ILE A 1 74 ? 1.024 -6.646 -7.712 1.00 93.12 74 ILE A C 1
ATOM 542 O O . ILE A 1 74 ? 0.045 -7.137 -8.279 1.00 93.12 74 ILE A O 1
ATOM 546 N N . SER A 1 75 ? 2.246 -7.160 -7.809 1.00 95.56 75 SER A N 1
ATOM 547 C CA . SER A 1 75 ? 2.510 -8.453 -8.438 1.00 95.56 75 SER A CA 1
ATOM 548 C C . SER A 1 75 ? 2.799 -9.476 -7.359 1.00 95.56 75 SER A C 1
ATOM 550 O O . SER A 1 75 ? 3.859 -9.457 -6.740 1.00 95.56 75 SER A O 1
ATOM 552 N N . LEU A 1 76 ? 1.835 -10.366 -7.146 1.00 95.81 76 LEU A N 1
ATOM 553 C CA . LEU A 1 76 ? 1.964 -11.513 -6.261 1.00 95.81 76 LEU A CA 1
ATOM 554 C C . LEU A 1 76 ? 2.512 -12.690 -7.066 1.00 95.81 76 LEU A C 1
ATOM 556 O O . LEU A 1 76 ? 1.876 -13.128 -8.025 1.00 95.81 76 LEU A O 1
ATOM 560 N N . PHE A 1 77 ? 3.696 -13.177 -6.705 1.00 95.56 77 PHE A N 1
ATOM 561 C CA . PHE A 1 77 ? 4.397 -14.215 -7.460 1.00 95.56 77 PHE A CA 1
ATOM 562 C C . PHE A 1 77 ? 4.874 -15.358 -6.559 1.00 95.56 77 PHE A C 1
ATOM 564 O O . PHE A 1 77 ? 4.906 -15.236 -5.336 1.00 95.56 77 PHE A O 1
ATOM 571 N N . SER A 1 78 ? 5.208 -16.503 -7.158 1.00 93.62 78 SER A N 1
ATOM 572 C CA . SER A 1 78 ? 5.672 -17.672 -6.403 1.00 93.62 78 SER A CA 1
ATOM 573 C C . SER A 1 78 ? 6.986 -17.378 -5.683 1.00 93.62 78 SER A C 1
ATOM 575 O O . SER A 1 78 ? 7.908 -16.843 -6.285 1.00 93.62 78 SER A O 1
ATOM 577 N N . ILE A 1 79 ? 7.111 -17.818 -4.430 1.00 91.62 79 ILE A N 1
ATOM 578 C CA . ILE A 1 79 ? 8.349 -17.703 -3.642 1.00 91.62 79 ILE A CA 1
ATOM 579 C C . ILE A 1 79 ? 9.590 -18.319 -4.324 1.00 91.62 79 ILE A C 1
ATOM 581 O O . ILE A 1 79 ? 10.710 -17.957 -3.990 1.00 91.62 79 ILE A O 1
ATOM 585 N N . ASN A 1 80 ? 9.401 -19.228 -5.287 1.00 91.00 80 ASN A N 1
ATOM 586 C CA . ASN A 1 80 ? 10.481 -19.902 -6.017 1.00 91.00 80 ASN A CA 1
ATOM 587 C C . ASN A 1 80 ? 10.761 -19.301 -7.407 1.00 91.00 80 ASN A C 1
ATOM 589 O O . ASN A 1 80 ? 11.498 -19.894 -8.192 1.00 91.00 80 ASN A O 1
ATOM 593 N N . ASP A 1 81 ? 10.129 -18.181 -7.763 1.00 93.38 81 ASP A N 1
ATOM 594 C CA . ASP A 1 81 ? 10.324 -17.544 -9.066 1.00 93.38 81 ASP A CA 1
ATOM 595 C C . ASP A 1 81 ? 11.494 -16.554 -9.023 1.00 93.38 81 ASP A C 1
ATOM 597 O O . ASP A 1 81 ? 11.316 -15.357 -8.788 1.00 93.38 81 ASP A O 1
ATOM 601 N N . GLU A 1 82 ? 12.699 -17.067 -9.280 1.00 89.75 82 GLU A N 1
ATOM 602 C CA . GLU A 1 82 ? 13.940 -16.277 -9.309 1.00 89.75 82 GLU A CA 1
ATOM 603 C C . GLU A 1 82 ? 13.869 -15.108 -10.301 1.00 89.75 82 GLU A C 1
ATOM 605 O O . GLU A 1 82 ? 14.373 -14.019 -10.032 1.00 89.75 82 GLU A O 1
ATOM 610 N N . SER A 1 83 ? 13.160 -15.281 -11.423 1.00 91.31 83 SER A N 1
ATOM 611 C CA . SER A 1 83 ? 13.028 -14.221 -12.424 1.00 91.31 83 SER A CA 1
ATOM 612 C C . SER A 1 83 ? 12.232 -13.025 -11.904 1.00 91.31 83 SER A C 1
ATOM 614 O O . SER A 1 83 ? 12.572 -11.883 -12.211 1.00 91.31 83 SER A O 1
ATOM 616 N N . MET A 1 84 ? 11.198 -13.276 -11.098 1.00 94.25 84 MET A N 1
ATOM 617 C CA . MET A 1 84 ? 10.400 -12.237 -10.450 1.00 94.25 84 MET A CA 1
ATOM 618 C C . MET A 1 84 ? 11.105 -11.647 -9.227 1.00 94.25 84 MET A C 1
ATOM 620 O O . MET A 1 84 ? 11.018 -10.436 -9.021 1.00 94.25 84 MET A O 1
ATOM 624 N N . LEU A 1 85 ? 11.841 -12.465 -8.465 1.00 90.19 85 LEU A N 1
ATOM 625 C CA . LEU A 1 85 ? 12.672 -12.019 -7.341 1.00 90.19 85 LEU A CA 1
ATOM 626 C C . LEU A 1 85 ? 13.673 -10.941 -7.769 1.00 90.19 85 LEU A C 1
ATOM 628 O O . LEU A 1 85 ? 13.797 -9.915 -7.105 1.00 90.19 85 LEU A O 1
ATOM 632 N N . THR A 1 86 ? 14.348 -11.142 -8.903 1.00 87.81 86 THR A N 1
ATOM 633 C CA . THR A 1 86 ? 15.435 -10.262 -9.358 1.00 87.81 86 THR A CA 1
ATOM 634 C C . THR A 1 86 ? 15.022 -9.298 -10.476 1.00 87.81 86 THR A C 1
ATOM 636 O O . THR A 1 86 ? 15.860 -8.596 -11.036 1.00 87.81 86 THR A O 1
ATOM 639 N N . CYS A 1 87 ? 13.739 -9.216 -10.856 1.00 90.94 87 CYS A N 1
ATOM 640 C CA . CYS A 1 87 ? 13.325 -8.360 -11.982 1.00 90.94 87 CYS A CA 1
ATOM 641 C C . CYS A 1 87 ? 13.486 -6.850 -11.723 1.00 90.94 87 CYS A C 1
ATOM 643 O O . CYS A 1 87 ? 13.465 -6.061 -12.674 1.00 90.94 87 CYS A O 1
ATOM 645 N N . LYS A 1 88 ? 13.631 -6.460 -10.452 1.00 91.06 88 LYS A N 1
ATOM 646 C CA . LYS A 1 88 ? 13.872 -5.088 -9.987 1.00 91.06 88 LYS A CA 1
ATOM 647 C C . LYS A 1 88 ? 15.196 -4.973 -9.212 1.00 91.06 88 LYS A C 1
ATOM 649 O O . LYS A 1 88 ? 15.314 -4.152 -8.308 1.00 91.06 88 LYS A O 1
ATOM 654 N N . SER A 1 89 ? 16.197 -5.786 -9.560 1.00 87.94 89 SER A N 1
ATOM 655 C CA . SER A 1 89 ? 17.562 -5.691 -9.020 1.00 87.94 89 SER A CA 1
ATOM 656 C C . SER A 1 89 ? 18.531 -5.036 -10.013 1.00 87.94 89 SER A C 1
ATOM 658 O O . SER A 1 89 ? 18.182 -4.739 -11.154 1.00 87.94 89 SER A O 1
ATOM 660 N N . LEU A 1 90 ? 19.784 -4.825 -9.604 1.00 88.44 90 LEU A N 1
ATOM 661 C CA . LEU A 1 90 ? 20.856 -4.482 -10.542 1.00 88.44 90 LEU A CA 1
ATOM 662 C C . LEU A 1 90 ? 20.995 -5.570 -11.618 1.00 88.44 90 LEU A C 1
ATOM 664 O O . LEU A 1 90 ? 20.919 -6.763 -11.323 1.00 88.44 90 LEU A O 1
ATOM 668 N N . HIS A 1 91 ? 21.220 -5.148 -12.860 1.00 90.06 91 HIS A N 1
ATOM 669 C CA . HIS A 1 91 ? 21.473 -6.029 -13.995 1.00 90.06 91 HIS A CA 1
ATOM 670 C C . HIS A 1 91 ? 22.920 -5.907 -14.449 1.00 90.06 91 HIS A C 1
ATOM 672 O O . HIS A 1 91 ? 23.436 -4.798 -14.569 1.00 90.06 91 HIS A O 1
ATOM 678 N N . ARG A 1 92 ? 23.546 -7.033 -14.801 1.00 92.62 92 ARG A N 1
ATOM 679 C CA . ARG A 1 92 ? 24.819 -7.013 -15.522 1.00 92.62 92 ARG A CA 1
ATOM 680 C C . ARG A 1 92 ? 24.598 -6.415 -16.912 1.00 92.62 92 ARG A C 1
ATOM 682 O O . ARG A 1 92 ? 23.797 -6.932 -17.696 1.00 92.62 92 ARG A O 1
ATOM 689 N N . ALA A 1 93 ? 25.308 -5.334 -17.206 1.00 94.56 93 ALA A N 1
ATOM 690 C CA . ALA A 1 93 ? 25.214 -4.620 -18.466 1.00 94.56 93 ALA A CA 1
ATOM 691 C C . ALA A 1 93 ? 26.587 -4.090 -18.882 1.00 94.56 93 ALA A C 1
ATOM 693 O O . ALA A 1 93 ? 27.341 -3.580 -18.059 1.00 94.56 93 ALA A O 1
ATOM 694 N N . GLU A 1 94 ? 26.898 -4.187 -20.169 1.00 95.44 94 GLU A N 1
ATOM 695 C CA . GLU A 1 94 ? 28.162 -3.715 -20.736 1.00 95.44 94 GLU A CA 1
ATOM 696 C C . GLU A 1 94 ? 27.872 -2.711 -21.852 1.00 95.44 94 GLU A C 1
ATOM 698 O O . GLU A 1 94 ? 26.933 -2.885 -22.634 1.00 95.44 94 GLU A O 1
ATOM 703 N N . VAL A 1 95 ? 28.666 -1.641 -21.922 1.00 96.25 95 VAL A N 1
ATOM 704 C CA . VAL A 1 95 ? 28.520 -0.619 -22.966 1.00 96.25 95 VAL A CA 1
ATOM 705 C C . VAL A 1 95 ? 28.967 -1.202 -24.306 1.00 96.25 95 VAL A C 1
ATOM 707 O O . VAL A 1 95 ? 30.127 -1.569 -24.464 1.00 96.25 95 VAL A O 1
ATOM 710 N N . ASP A 1 96 ? 28.047 -1.242 -25.266 1.00 96.06 96 ASP A N 1
ATOM 711 C CA . ASP A 1 96 ? 28.310 -1.607 -26.661 1.00 96.06 96 ASP A CA 1
ATOM 712 C C . ASP A 1 96 ? 28.781 -0.382 -27.455 1.00 96.06 96 ASP A C 1
ATOM 714 O O . ASP A 1 96 ? 29.821 -0.414 -28.108 1.00 96.06 96 ASP A O 1
ATOM 718 N N . ASP A 1 97 ? 28.034 0.725 -27.360 1.00 95.88 97 ASP A N 1
ATOM 719 C CA . ASP A 1 97 ? 28.323 1.961 -28.092 1.00 95.88 97 ASP A CA 1
ATOM 720 C C . ASP A 1 97 ? 27.777 3.208 -27.372 1.00 95.88 97 ASP A C 1
ATOM 722 O O . ASP A 1 97 ? 26.792 3.141 -26.631 1.00 95.88 97 ASP A O 1
ATOM 726 N N . VAL A 1 98 ? 28.394 4.366 -27.617 1.00 95.69 98 VAL A N 1
ATOM 727 C CA . VAL A 1 98 ? 27.933 5.676 -27.130 1.00 95.69 98 VAL A CA 1
ATOM 728 C C . VAL A 1 98 ? 27.356 6.450 -28.310 1.00 95.69 98 VAL A C 1
ATOM 730 O O . VAL A 1 98 ? 28.080 6.968 -29.155 1.00 95.69 98 VAL A O 1
ATOM 733 N N . LEU A 1 99 ? 26.030 6.550 -28.349 1.00 95.62 99 LEU A N 1
ATOM 734 C CA . LEU A 1 99 ? 25.285 7.129 -29.466 1.00 95.62 99 LEU A CA 1
ATOM 735 C C . LEU A 1 99 ? 25.200 8.661 -29.395 1.00 95.62 99 LEU A C 1
ATOM 737 O O . LEU A 1 99 ? 24.955 9.312 -30.410 1.00 95.62 99 LEU A O 1
ATOM 741 N N . GLY A 1 100 ? 25.371 9.250 -28.209 1.00 94.44 100 GLY A N 1
ATOM 742 C CA . GLY A 1 100 ? 25.387 10.702 -28.033 1.00 94.44 100 GLY A CA 1
ATOM 743 C C . GLY A 1 100 ? 25.389 11.147 -26.573 1.00 94.44 100 GLY A C 1
ATOM 744 O O . GLY A 1 100 ? 25.292 10.330 -25.661 1.00 94.44 100 GLY A O 1
ATOM 745 N N . GLN A 1 101 ? 25.482 12.460 -26.358 1.00 93.56 101 GLN A N 1
ATOM 746 C CA . GLN A 1 101 ? 25.451 13.081 -25.034 1.00 93.56 101 GLN A CA 1
ATOM 747 C C . GLN A 1 101 ? 24.672 14.400 -25.092 1.00 93.56 101 GLN A C 1
ATOM 749 O O . GLN A 1 101 ? 24.880 15.205 -25.999 1.00 93.56 101 GLN A O 1
ATOM 754 N N . VAL A 1 102 ? 23.780 14.622 -24.125 1.00 92.00 102 VAL A N 1
ATOM 755 C CA . VAL A 1 102 ? 22.978 15.847 -23.985 1.00 92.00 102 VAL A CA 1
ATOM 756 C C . VAL A 1 102 ? 22.875 16.198 -22.502 1.00 92.00 102 VAL A C 1
ATOM 758 O O . VAL A 1 102 ? 22.465 15.359 -21.708 1.00 92.00 102 VAL A O 1
ATOM 761 N N . ASN A 1 103 ? 23.233 17.431 -22.125 1.00 87.25 103 ASN A N 1
ATOM 762 C CA . ASN A 1 103 ? 23.078 17.973 -20.763 1.00 87.25 103 ASN A CA 1
ATOM 763 C C . ASN A 1 103 ? 23.589 17.040 -19.642 1.00 87.25 103 ASN A C 1
ATOM 765 O O . ASN A 1 103 ? 22.905 16.827 -18.647 1.00 87.25 103 ASN A O 1
ATOM 769 N N . GLY A 1 104 ? 24.769 16.437 -19.821 1.00 85.56 104 GLY A N 1
ATOM 770 C CA . GLY A 1 104 ? 25.347 15.519 -18.829 1.00 85.56 104 GLY A CA 1
ATOM 771 C C . GLY A 1 104 ? 24.703 14.126 -18.781 1.00 85.56 104 GLY A C 1
ATOM 772 O O . GLY A 1 104 ? 25.085 13.317 -17.944 1.00 85.56 104 GLY A O 1
ATOM 773 N N . SER A 1 105 ? 23.766 13.810 -19.679 1.00 90.50 105 SER A N 1
ATOM 774 C CA . SER A 1 105 ? 23.231 12.458 -19.877 1.00 90.50 105 SER A CA 1
ATOM 775 C C . SER A 1 105 ? 23.785 11.836 -21.156 1.00 90.50 105 SER A C 1
ATOM 777 O O . SER A 1 105 ? 23.863 12.493 -22.196 1.00 90.50 105 SER A O 1
ATOM 779 N N . TYR A 1 106 ? 24.156 10.562 -21.089 1.00 94.25 106 TYR A N 1
ATOM 780 C CA . TYR A 1 106 ? 24.675 9.777 -22.202 1.00 94.25 106 TYR A CA 1
ATOM 781 C C . TYR A 1 106 ? 23.577 8.885 -22.776 1.00 94.25 106 TYR A C 1
ATOM 783 O O . TYR A 1 106 ? 22.883 8.192 -22.037 1.00 94.25 106 TYR A O 1
ATOM 791 N N . ASN A 1 107 ? 23.452 8.881 -24.100 1.00 96.38 107 ASN A N 1
ATOM 792 C CA . ASN A 1 107 ? 22.669 7.906 -24.842 1.00 96.38 107 ASN A CA 1
ATOM 793 C C . ASN A 1 107 ? 23.587 6.746 -25.216 1.00 96.38 107 ASN A C 1
ATOM 795 O O . ASN A 1 107 ? 24.487 6.909 -26.044 1.00 96.38 107 ASN A O 1
ATOM 799 N N . VAL A 1 108 ? 23.385 5.594 -24.592 1.00 96.12 108 VAL A N 1
ATOM 800 C CA . VAL A 1 108 ? 24.265 4.437 -24.743 1.00 96.12 108 VAL A CA 1
ATOM 801 C C . VAL A 1 108 ? 23.482 3.224 -25.193 1.00 96.12 108 VAL A C 1
ATOM 803 O O . VAL A 1 108 ? 22.336 3.004 -24.801 1.00 96.12 108 VAL A O 1
ATOM 806 N N . ARG A 1 109 ? 24.123 2.410 -26.020 1.00 97.12 109 ARG A N 1
ATOM 807 C CA . ARG A 1 109 ? 23.676 1.060 -26.322 1.00 97.12 109 ARG A CA 1
ATOM 808 C C . ARG A 1 109 ? 24.379 0.108 -25.367 1.00 97.12 109 ARG A C 1
ATOM 810 O O . ARG A 1 109 ? 25.598 0.169 -25.229 1.00 97.12 109 ARG A O 1
ATOM 817 N N . VAL A 1 110 ? 23.610 -0.745 -24.705 1.00 96.44 110 VAL A N 1
ATOM 818 C CA . VAL A 1 110 ? 24.103 -1.682 -23.695 1.00 96.44 110 VAL A CA 1
ATOM 819 C C . VAL A 1 110 ? 23.689 -3.105 -24.034 1.00 96.44 110 VAL A C 1
ATOM 821 O O . VAL A 1 110 ? 22.546 -3.347 -24.431 1.00 96.44 110 VAL A O 1
ATOM 824 N N . ASN A 1 111 ? 24.620 -4.038 -23.860 1.00 96.19 111 ASN A N 1
ATOM 825 C CA . ASN A 1 111 ? 24.368 -5.473 -23.899 1.00 96.19 111 ASN A CA 1
ATOM 826 C C . ASN A 1 111 ? 24.037 -5.936 -22.481 1.00 96.19 111 ASN A C 1
ATOM 828 O O . ASN A 1 111 ? 24.789 -5.660 -21.548 1.00 96.19 111 ASN A O 1
ATOM 832 N N . ILE A 1 112 ? 22.898 -6.601 -22.314 1.00 93.88 112 ILE A N 1
ATOM 833 C CA . ILE A 1 112 ? 22.365 -7.023 -21.018 1.00 93.88 112 ILE A CA 1
ATOM 834 C C . ILE A 1 112 ? 22.558 -8.527 -20.893 1.00 93.88 112 ILE A C 1
ATOM 836 O O . ILE A 1 112 ? 22.279 -9.271 -21.835 1.00 93.88 112 ILE A O 1
ATOM 840 N N . TYR A 1 113 ? 22.986 -8.972 -19.716 1.00 89.50 113 TYR A N 1
ATOM 841 C CA . TYR A 1 113 ? 23.254 -10.376 -19.433 1.00 89.50 113 TYR A CA 1
ATOM 842 C C . TYR A 1 113 ? 22.354 -10.890 -18.304 1.00 89.50 113 TYR A C 1
ATOM 844 O O . TYR A 1 113 ? 22.011 -10.154 -17.375 1.00 89.50 113 TYR A O 1
ATOM 852 N N . ARG A 1 114 ? 21.979 -12.168 -18.377 1.00 81.25 114 ARG A N 1
ATOM 853 C CA . ARG A 1 114 ? 21.313 -12.921 -17.304 1.00 81.25 114 ARG A CA 1
ATOM 854 C C . ARG A 1 114 ? 22.115 -14.190 -17.057 1.00 81.25 114 ARG A C 1
ATOM 856 O O . ARG A 1 114 ? 22.360 -14.918 -18.011 1.00 81.25 114 ARG A O 1
ATOM 863 N N . GLU A 1 115 ? 22.543 -14.420 -15.816 1.00 76.94 115 GLU A N 1
ATOM 864 C CA . GLU A 1 115 ? 23.397 -15.572 -15.462 1.00 76.94 115 GLU A CA 1
ATOM 865 C C . GLU A 1 115 ? 24.621 -15.701 -16.396 1.00 76.94 115 GLU A C 1
ATOM 867 O O . GLU A 1 115 ? 24.948 -16.776 -16.886 1.00 76.94 115 GLU A O 1
ATOM 872 N N . ASP A 1 116 ? 25.257 -14.565 -16.709 1.00 79.75 116 ASP A N 1
ATOM 873 C CA . ASP A 1 116 ? 26.396 -14.439 -17.637 1.00 79.75 116 ASP A CA 1
ATOM 874 C C . ASP A 1 116 ? 26.130 -14.824 -19.105 1.00 79.75 116 ASP A C 1
ATOM 876 O O . ASP A 1 116 ? 27.042 -14.814 -19.934 1.00 79.75 116 ASP A O 1
ATOM 880 N N . VAL A 1 117 ? 24.873 -15.077 -19.472 1.00 86.06 117 VAL A N 1
ATOM 881 C CA . VAL A 1 117 ? 24.444 -15.296 -20.855 1.00 86.06 117 VAL A CA 1
ATOM 882 C C . VAL A 1 117 ? 23.884 -13.998 -21.427 1.00 86.06 117 VAL A C 1
ATOM 884 O O . VAL A 1 117 ? 23.086 -13.314 -20.783 1.00 86.06 117 VAL A O 1
ATOM 887 N N . TYR A 1 118 ? 24.295 -13.650 -22.651 1.00 90.81 118 TYR A N 1
ATOM 888 C CA . TYR A 1 118 ? 23.714 -12.521 -23.380 1.00 90.81 118 TYR A CA 1
ATOM 889 C C . TYR A 1 118 ? 22.196 -12.701 -23.491 1.00 90.81 118 TYR A C 1
ATOM 891 O O . TYR A 1 118 ? 21.721 -13.737 -23.957 1.00 90.81 118 TYR A O 1
ATOM 899 N N . TYR A 1 119 ? 21.450 -11.686 -23.068 1.00 87.25 119 TYR A N 1
ATOM 900 C CA . TYR A 1 119 ? 19.995 -11.708 -23.051 1.00 87.25 119 TYR A CA 1
ATOM 901 C C . TYR A 1 119 ? 19.414 -10.830 -24.159 1.00 87.25 119 TYR A C 1
ATOM 903 O O . TYR A 1 119 ? 18.734 -11.327 -25.053 1.00 87.25 119 TYR A O 1
ATOM 911 N N . GLU A 1 120 ? 19.694 -9.528 -24.122 1.00 91.44 120 GLU A N 1
ATOM 912 C CA . GLU A 1 120 ? 19.223 -8.587 -25.137 1.00 91.44 120 GLU A CA 1
ATOM 913 C C . GLU A 1 120 ? 20.110 -7.340 -25.193 1.00 91.44 120 GLU A C 1
ATOM 915 O O . GLU A 1 120 ? 20.967 -7.117 -24.335 1.00 91.44 120 GLU A O 1
ATOM 920 N N . GLN A 1 121 ? 19.873 -6.495 -26.194 1.00 93.94 121 GLN A N 1
ATOM 921 C CA . GLN A 1 121 ? 20.513 -5.194 -26.328 1.00 93.94 121 GLN A CA 1
ATOM 922 C C . GLN A 1 121 ? 19.466 -4.082 -26.247 1.00 93.94 121 GLN A C 1
ATOM 924 O O . GLN A 1 121 ? 18.411 -4.167 -26.876 1.00 93.94 121 GLN A O 1
ATOM 929 N N . LYS A 1 122 ? 19.771 -3.012 -25.507 1.00 94.00 122 LYS A N 1
ATOM 930 C CA . LYS A 1 122 ? 18.896 -1.837 -25.380 1.00 94.00 122 LYS A CA 1
ATOM 931 C C . LYS A 1 122 ? 19.662 -0.539 -25.551 1.00 94.00 122 LYS A C 1
ATOM 933 O O . LYS A 1 122 ? 20.867 -0.472 -25.338 1.00 94.00 122 LYS A O 1
ATOM 938 N N . THR A 1 123 ? 18.929 0.509 -25.905 1.00 95.56 123 THR A N 1
ATOM 939 C CA . THR A 1 123 ? 19.424 1.884 -25.918 1.00 95.56 123 THR A CA 1
ATOM 940 C C . THR A 1 123 ? 18.781 2.654 -24.772 1.00 95.56 123 THR A C 1
ATOM 942 O O . THR A 1 123 ? 17.555 2.664 -24.662 1.00 95.56 123 THR A O 1
ATOM 945 N N . VAL A 1 124 ? 19.599 3.273 -23.920 1.00 94.19 124 VAL A N 1
ATOM 946 C CA . VAL A 1 124 ? 19.164 3.950 -22.691 1.00 94.19 124 VAL A CA 1
ATOM 947 C C . VAL A 1 124 ? 19.832 5.312 -22.535 1.00 94.19 124 VAL A C 1
ATOM 949 O O . VAL A 1 124 ? 20.963 5.519 -22.975 1.00 94.19 124 VAL A O 1
ATOM 952 N N . TRP A 1 125 ? 19.125 6.230 -21.876 1.00 94.12 125 TRP A N 1
ATOM 953 C CA . TRP A 1 125 ? 19.677 7.501 -21.419 1.00 94.12 125 TRP A CA 1
ATOM 954 C C . TRP A 1 125 ? 20.048 7.390 -19.948 1.00 94.12 125 TRP A C 1
ATOM 956 O O . TRP A 1 125 ? 19.201 7.022 -19.136 1.00 94.12 125 TRP A O 1
ATOM 966 N N . ILE A 1 126 ? 21.297 7.708 -19.617 1.00 93.62 126 ILE A N 1
ATOM 967 C CA . ILE A 1 126 ? 21.826 7.600 -18.254 1.00 93.62 126 ILE A CA 1
ATOM 968 C C . ILE A 1 126 ? 22.635 8.849 -17.875 1.00 93.62 126 ILE A C 1
ATOM 970 O O . ILE A 1 126 ? 23.398 9.345 -18.710 1.00 93.62 126 ILE A O 1
ATOM 974 N N . PRO A 1 127 ? 22.504 9.374 -16.643 1.00 93.19 127 PRO A N 1
ATOM 975 C CA . PRO A 1 127 ? 23.337 10.470 -16.156 1.00 93.19 127 PRO A CA 1
ATOM 976 C C . PRO A 1 127 ? 24.824 10.106 -16.160 1.00 93.19 127 PRO A C 1
ATOM 978 O O . PRO A 1 127 ? 25.194 8.941 -16.015 1.00 93.19 127 PRO A O 1
ATOM 981 N N . GLU A 1 128 ? 25.696 11.107 -16.270 1.00 92.62 128 GLU A N 1
ATOM 982 C CA . GLU A 1 128 ? 27.152 10.927 -16.287 1.00 92.62 128 GLU A CA 1
ATOM 983 C C . GLU A 1 128 ? 27.684 10.117 -15.098 1.00 92.62 128 GLU A C 1
ATOM 985 O O . GLU A 1 128 ? 28.546 9.255 -15.275 1.00 92.62 128 GLU A O 1
ATOM 990 N N . SER A 1 129 ? 27.147 10.340 -13.897 1.00 91.56 129 SER A N 1
ATOM 991 C CA . SER A 1 129 ? 27.523 9.579 -12.701 1.00 91.56 129 SER A CA 1
ATOM 992 C C . SER A 1 129 ? 27.269 8.081 -12.866 1.00 91.56 129 SER A C 1
ATOM 994 O O . SER A 1 129 ? 28.137 7.268 -12.547 1.00 91.56 129 SER A O 1
ATOM 996 N N . ASP A 1 130 ? 26.108 7.714 -13.406 1.00 92.38 130 ASP A N 1
ATOM 997 C CA . ASP A 1 130 ? 25.705 6.319 -13.568 1.00 92.38 130 ASP A CA 1
ATOM 998 C C . ASP A 1 130 ? 26.345 5.676 -14.799 1.00 92.38 130 ASP A C 1
ATOM 1000 O O . ASP A 1 130 ? 26.664 4.491 -14.769 1.00 92.38 130 ASP A O 1
ATOM 1004 N N . PHE A 1 131 ? 26.641 6.448 -15.848 1.00 93.94 131 PHE A N 1
ATOM 1005 C CA . PHE A 1 131 ? 27.468 5.979 -16.961 1.00 93.94 131 PHE A CA 1
ATOM 1006 C C . PHE A 1 131 ? 28.877 5.590 -16.511 1.00 93.94 131 PHE A C 1
ATOM 1008 O O . PHE A 1 131 ? 29.399 4.549 -16.915 1.00 93.94 131 PHE A O 1
ATOM 1015 N N . ASN A 1 132 ? 29.491 6.409 -15.655 1.00 93.56 132 ASN A N 1
ATOM 1016 C CA . ASN A 1 132 ? 30.813 6.114 -15.115 1.00 93.56 132 ASN A CA 1
ATOM 1017 C C . ASN A 1 132 ? 30.788 4.868 -14.217 1.00 93.56 132 ASN A C 1
ATOM 1019 O O . ASN A 1 132 ? 31.692 4.041 -14.314 1.00 93.56 132 ASN A O 1
ATOM 1023 N N . ARG A 1 133 ? 29.737 4.689 -13.405 1.00 93.44 133 ARG A N 1
ATOM 1024 C CA . ARG A 1 133 ? 29.521 3.455 -12.628 1.00 93.44 133 ARG A CA 1
ATOM 1025 C C . ARG A 1 133 ? 29.347 2.238 -13.529 1.00 93.44 133 ARG A C 1
ATOM 1027 O O . ARG A 1 133 ? 30.056 1.258 -13.347 1.00 93.44 133 ARG A O 1
ATOM 1034 N N . LEU A 1 134 ? 28.500 2.329 -14.555 1.00 94.12 134 LEU A N 1
ATOM 1035 C CA . LEU A 1 134 ? 28.291 1.254 -15.527 1.00 94.12 134 LEU A CA 1
ATOM 1036 C C . LEU A 1 134 ? 29.611 0.792 -16.158 1.00 94.12 134 LEU A C 1
ATOM 1038 O O . LEU A 1 134 ? 29.856 -0.404 -16.258 1.00 94.12 134 LEU A O 1
ATOM 1042 N N . LYS A 1 135 ? 30.487 1.724 -16.549 1.00 93.94 135 LYS A N 1
ATOM 1043 C CA . LYS A 1 135 ? 31.798 1.392 -17.130 1.00 93.94 135 LYS A CA 1
ATOM 1044 C C . LYS A 1 135 ? 32.753 0.688 -16.169 1.00 93.94 135 LYS A C 1
ATOM 1046 O O . LYS A 1 135 ? 33.591 -0.084 -16.626 1.00 93.94 135 LYS A O 1
ATOM 1051 N N . ASN A 1 136 ? 32.669 0.997 -14.879 1.00 93.88 136 ASN A N 1
ATOM 1052 C CA . ASN A 1 136 ? 33.573 0.443 -13.874 1.00 93.88 136 ASN A CA 1
ATOM 1053 C C . ASN A 1 136 ? 33.073 -0.905 -13.354 1.00 93.88 136 ASN A C 1
ATOM 1055 O O . ASN A 1 136 ? 33.850 -1.851 -13.239 1.00 93.88 136 ASN A O 1
ATOM 1059 N N . ASP A 1 137 ? 31.773 -0.985 -13.086 1.00 94.62 137 ASP A N 1
ATOM 1060 C CA . ASP A 1 137 ? 31.176 -2.075 -12.323 1.00 94.62 137 ASP A CA 1
ATOM 1061 C C . ASP A 1 137 ? 30.427 -3.072 -13.227 1.00 94.62 137 ASP A C 1
ATOM 1063 O O . ASP A 1 137 ? 30.058 -4.154 -12.778 1.00 94.62 137 ASP A O 1
ATOM 1067 N N . ASN A 1 138 ? 30.212 -2.735 -14.509 1.00 94.31 138 ASN A N 1
ATOM 1068 C CA . ASN A 1 138 ? 29.422 -3.507 -15.484 1.00 94.31 138 ASN A CA 1
ATOM 1069 C C . ASN A 1 138 ? 28.018 -3.868 -14.980 1.00 94.31 138 ASN A C 1
ATOM 1071 O O . ASN A 1 138 ? 27.470 -4.932 -15.289 1.00 94.31 138 ASN A O 1
ATOM 1075 N N . VAL A 1 139 ? 27.425 -2.968 -14.195 1.00 92.12 139 VAL A N 1
ATOM 1076 C CA . VAL A 1 139 ? 26.058 -3.092 -13.694 1.00 92.12 139 VAL A CA 1
ATOM 1077 C C . VAL A 1 139 ? 25.253 -1.839 -13.993 1.00 92.12 139 VAL A C 1
ATOM 1079 O O . VAL A 1 139 ? 25.763 -0.719 -13.963 1.00 92.12 139 VAL A O 1
ATOM 1082 N N . LEU A 1 140 ? 23.970 -2.040 -14.271 1.00 93.12 140 LEU A N 1
ATOM 1083 C CA . LEU A 1 140 ? 23.007 -0.981 -14.512 1.00 93.12 140 LEU A CA 1
ATOM 1084 C C . LEU A 1 140 ? 21.735 -1.224 -13.707 1.00 93.12 140 LEU A C 1
ATOM 1086 O O . LEU A 1 140 ? 21.282 -2.357 -13.542 1.00 93.12 140 LEU A O 1
ATOM 1090 N N . GLN A 1 141 ? 21.134 -0.138 -13.235 1.00 91.69 141 GLN A N 1
ATOM 1091 C CA . GLN A 1 141 ? 19.862 -0.192 -12.529 1.00 91.69 141 GLN A CA 1
ATOM 1092 C C . GLN A 1 141 ? 18.722 -0.637 -13.451 1.00 91.69 141 GLN A C 1
ATOM 1094 O O . GLN A 1 141 ? 18.619 -0.192 -14.599 1.00 91.69 141 GLN A O 1
ATOM 1099 N N . TRP A 1 142 ? 17.834 -1.496 -12.937 1.00 90.94 142 TRP A N 1
ATOM 1100 C CA . TRP A 1 142 ? 16.713 -2.058 -13.700 1.00 90.94 142 TRP A CA 1
ATOM 1101 C C . TRP A 1 142 ? 15.806 -0.992 -14.310 1.00 90.94 142 TRP A C 1
ATOM 1103 O O . TRP A 1 142 ? 15.286 -1.201 -15.404 1.00 90.94 142 TRP A O 1
ATOM 1113 N N . TYR A 1 143 ? 15.622 0.150 -13.642 1.00 91.44 143 TYR A N 1
ATOM 1114 C CA . TYR A 1 143 ? 14.687 1.183 -14.083 1.00 91.44 143 TYR A CA 1
ATOM 1115 C C . TYR A 1 143 ? 15.154 1.909 -15.350 1.00 91.44 143 TYR A C 1
ATOM 1117 O O . TYR A 1 143 ? 14.319 2.439 -16.076 1.00 91.44 143 TYR A O 1
ATOM 1125 N N . TYR A 1 144 ? 16.446 1.863 -15.694 1.00 92.69 144 TYR A N 1
ATOM 1126 C CA . TYR A 1 144 ? 16.915 2.327 -17.005 1.00 92.69 144 TYR A CA 1
ATOM 1127 C C . TYR A 1 144 ? 16.525 1.365 -18.135 1.00 92.69 144 TYR A C 1
ATOM 1129 O O . TYR A 1 144 ? 16.275 1.787 -19.261 1.00 92.69 144 TYR A O 1
ATOM 1137 N N . LEU A 1 145 ? 16.461 0.064 -17.840 1.00 92.88 145 LEU A N 1
ATOM 1138 C CA . LEU A 1 145 ? 16.230 -1.003 -18.819 1.00 92.88 145 LEU A CA 1
ATOM 1139 C C . LEU A 1 145 ? 14.736 -1.327 -19.001 1.00 92.88 145 LEU A C 1
ATOM 1141 O O . LEU A 1 145 ? 14.269 -1.605 -20.116 1.00 92.88 145 LEU A O 1
ATOM 1145 N N . TYR A 1 146 ? 13.998 -1.296 -17.892 1.00 92.50 146 TYR A N 1
ATOM 1146 C CA . TYR A 1 146 ? 12.604 -1.716 -17.760 1.00 92.50 146 TYR A CA 1
ATOM 1147 C C . TYR A 1 146 ? 11.812 -0.728 -16.875 1.00 92.50 146 TYR A C 1
ATOM 1149 O O . TYR A 1 146 ? 11.235 -1.131 -15.862 1.00 92.50 146 TYR A O 1
ATOM 1157 N N . PRO A 1 147 ? 11.750 0.572 -17.232 1.00 90.94 147 PRO A N 1
ATOM 1158 C CA . PRO A 1 147 ? 11.133 1.612 -16.395 1.00 90.94 147 PRO A CA 1
ATOM 1159 C C . PRO A 1 147 ? 9.662 1.335 -16.062 1.00 90.94 147 PRO A C 1
ATOM 1161 O O . PRO A 1 147 ? 9.178 1.698 -14.992 1.00 90.94 147 PRO A O 1
ATOM 1164 N N . TYR A 1 148 ? 8.946 0.635 -16.947 1.00 89.62 148 TYR A N 1
ATOM 1165 C CA . TYR A 1 148 ? 7.555 0.243 -16.728 1.00 89.62 148 TYR A CA 1
ATOM 1166 C C . TYR A 1 148 ? 7.369 -0.678 -15.509 1.00 89.62 148 TYR A C 1
ATOM 1168 O O . TYR A 1 148 ? 6.279 -0.712 -14.948 1.00 89.62 148 TYR A O 1
ATOM 1176 N N . ARG A 1 149 ? 8.401 -1.388 -15.024 1.00 92.88 149 ARG A N 1
ATOM 1177 C CA . ARG A 1 149 ? 8.292 -2.214 -13.803 1.00 92.88 149 ARG A CA 1
ATOM 1178 C C . ARG A 1 149 ? 8.074 -1.385 -12.535 1.00 92.88 149 ARG A C 1
ATOM 1180 O O . ARG A 1 149 ? 7.581 -1.909 -11.542 1.00 92.88 149 ARG A O 1
ATOM 1187 N N . ALA A 1 150 ? 8.326 -0.073 -12.580 1.00 89.19 150 ALA A N 1
ATOM 1188 C CA . ALA A 1 150 ? 8.008 0.854 -11.492 1.00 89.19 150 ALA A CA 1
ATOM 1189 C C . ALA A 1 150 ? 6.498 0.975 -11.210 1.00 89.19 150 ALA A C 1
ATOM 1191 O O . ALA A 1 150 ? 6.099 1.592 -10.229 1.00 89.19 150 ALA A O 1
ATOM 1192 N N . ARG A 1 151 ? 5.634 0.427 -12.076 1.00 89.12 151 ARG A N 1
ATOM 1193 C CA . ARG A 1 151 ? 4.175 0.437 -11.886 1.00 89.12 151 ARG A CA 1
ATOM 1194 C C . ARG A 1 151 ? 3.690 -0.589 -10.873 1.00 89.12 151 ARG A C 1
ATOM 1196 O O . ARG A 1 151 ? 2.528 -0.521 -10.484 1.00 89.12 151 ARG A O 1
ATOM 1203 N N . SER A 1 152 ? 4.542 -1.525 -10.471 1.00 91.25 152 SER A N 1
ATOM 1204 C CA . SER A 1 152 ? 4.181 -2.614 -9.576 1.00 91.25 152 SER A CA 1
ATOM 1205 C C . SER A 1 152 ? 5.113 -2.670 -8.380 1.00 91.25 152 SER A C 1
ATOM 1207 O O . SER A 1 152 ? 6.331 -2.625 -8.554 1.00 91.25 152 SER A O 1
ATOM 1209 N N . ASN A 1 153 ? 4.524 -2.849 -7.199 1.00 90.75 153 ASN A N 1
ATOM 1210 C CA . ASN A 1 153 ? 5.233 -3.385 -6.047 1.00 90.75 153 ASN A CA 1
ATOM 1211 C C . ASN A 1 153 ? 5.143 -4.912 -6.087 1.00 90.75 153 ASN A C 1
ATOM 1213 O O . ASN A 1 153 ? 4.057 -5.473 -6.248 1.00 90.75 153 ASN A O 1
ATOM 1217 N N . ASN A 1 154 ? 6.267 -5.604 -5.985 1.00 93.94 154 ASN A N 1
ATOM 1218 C CA . ASN A 1 154 ? 6.308 -7.053 -6.147 1.00 93.94 154 ASN A CA 1
ATOM 1219 C C . ASN A 1 154 ? 6.353 -7.725 -4.772 1.00 93.94 154 ASN A C 1
ATOM 1221 O O . ASN A 1 154 ? 7.046 -7.261 -3.870 1.00 93.94 154 ASN A O 1
ATOM 1225 N N . SER A 1 155 ? 5.599 -8.805 -4.568 1.00 94.25 155 SER A N 1
ATOM 1226 C CA . SER A 1 155 ? 5.606 -9.542 -3.299 1.00 94.25 155 SER A CA 1
ATOM 1227 C C . SER A 1 155 ? 5.549 -11.049 -3.509 1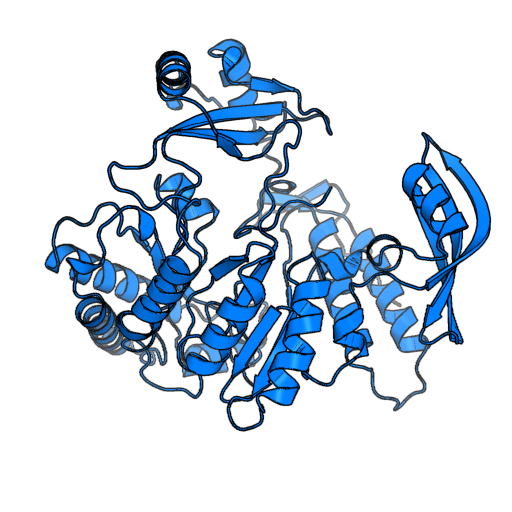.00 94.25 155 SER A C 1
ATOM 1229 O O . SER A 1 155 ? 4.765 -11.561 -4.312 1.00 94.25 155 SER A O 1
ATOM 1231 N N . MET A 1 156 ? 6.377 -11.760 -2.749 1.00 93.81 156 MET A N 1
ATOM 1232 C CA . MET A 1 156 ? 6.414 -13.215 -2.731 1.00 93.81 156 MET A CA 1
ATOM 1233 C C . MET A 1 156 ? 5.196 -13.762 -1.993 1.00 93.81 156 MET A C 1
ATOM 1235 O O . MET A 1 156 ? 4.916 -13.380 -0.855 1.00 93.81 156 MET A O 1
ATOM 1239 N N . VAL A 1 157 ? 4.493 -14.697 -2.623 1.00 94.94 157 VAL A N 1
ATOM 1240 C CA . VAL A 1 157 ? 3.383 -15.424 -2.011 1.00 94.94 157 VAL A CA 1
ATOM 1241 C C . VAL A 1 157 ? 3.929 -16.594 -1.212 1.00 94.94 157 VAL A C 1
ATOM 1243 O O . VAL A 1 157 ? 4.526 -17.523 -1.761 1.00 94.94 157 VAL A O 1
ATOM 1246 N N . VAL A 1 158 ? 3.658 -16.566 0.087 1.00 92.75 158 VAL A N 1
ATOM 1247 C CA . VAL A 1 158 ? 4.045 -17.591 1.048 1.00 92.75 158 VAL A CA 1
ATOM 1248 C C . VAL A 1 158 ? 2.796 -18.347 1.485 1.00 92.75 158 VAL A C 1
ATOM 1250 O O . VAL A 1 158 ? 1.941 -17.826 2.199 1.00 92.75 158 VAL A O 1
ATOM 1253 N N . ALA A 1 159 ? 2.648 -19.592 1.042 1.00 92.75 159 ALA A N 1
ATOM 1254 C CA . ALA A 1 159 ? 1.584 -20.445 1.556 1.00 92.75 159 ALA A CA 1
ATOM 1255 C C . ALA A 1 159 ? 1.955 -20.902 2.974 1.00 92.75 159 ALA A C 1
ATOM 1257 O O . ALA A 1 159 ? 2.911 -21.661 3.128 1.00 92.75 159 ALA A O 1
ATOM 1258 N N . ARG A 1 160 ? 1.194 -20.479 3.995 1.00 91.75 160 ARG A N 1
ATOM 1259 C CA . ARG A 1 160 ? 1.482 -20.810 5.410 1.00 91.75 160 ARG A CA 1
ATOM 1260 C C . ARG A 1 160 ? 1.725 -22.303 5.665 1.00 91.75 160 ARG A C 1
ATOM 1262 O O . ARG A 1 160 ? 2.671 -22.623 6.368 1.00 91.75 160 ARG A O 1
ATOM 1269 N N . PRO A 1 161 ? 0.962 -23.245 5.074 1.00 87.50 161 PRO A N 1
ATOM 1270 C CA . PRO A 1 161 ? 1.196 -24.670 5.318 1.00 87.50 161 PRO A CA 1
ATOM 1271 C C . PRO A 1 161 ? 2.465 -25.236 4.662 1.00 87.50 161 PRO A C 1
ATOM 1273 O O . PRO A 1 161 ? 2.803 -26.387 4.920 1.00 87.50 161 PRO A O 1
ATOM 1276 N N . LEU A 1 162 ? 3.101 -24.492 3.749 1.00 86.56 162 LEU A N 1
ATOM 1277 C CA . LEU A 1 162 ? 4.196 -24.982 2.903 1.00 86.56 162 LEU A CA 1
ATOM 1278 C C . LEU A 1 162 ? 5.547 -24.326 3.209 1.00 86.56 162 LEU A C 1
ATOM 1280 O O . LEU A 1 162 ? 6.557 -24.776 2.672 1.00 86.56 162 LEU A O 1
ATOM 1284 N N . ILE A 1 163 ? 5.577 -23.264 4.016 1.00 91.06 163 ILE A N 1
ATOM 1285 C CA . ILE A 1 163 ? 6.812 -22.548 4.337 1.00 91.06 163 ILE A CA 1
ATOM 1286 C C . ILE A 1 163 ? 7.603 -23.275 5.431 1.00 91.06 163 ILE A C 1
ATOM 1288 O O . ILE A 1 163 ? 7.033 -23.798 6.388 1.00 91.06 163 ILE A O 1
ATOM 1292 N N . THR A 1 164 ? 8.925 -23.307 5.287 1.00 93.06 164 THR A N 1
ATOM 1293 C CA . THR A 1 164 ? 9.870 -23.764 6.314 1.00 93.06 164 THR A CA 1
ATOM 1294 C C . THR A 1 164 ? 10.696 -22.580 6.809 1.00 93.06 164 THR A C 1
ATOM 1296 O O . THR A 1 164 ? 10.846 -21.601 6.079 1.00 93.06 164 THR A O 1
ATOM 1299 N N . ASP A 1 165 ? 11.244 -22.678 8.024 1.00 93.38 165 ASP A N 1
ATOM 1300 C CA . ASP A 1 165 ? 12.099 -21.626 8.598 1.00 93.38 165 ASP A CA 1
ATOM 1301 C C . ASP A 1 165 ? 13.317 -21.365 7.699 1.00 93.38 165 ASP A C 1
ATOM 1303 O O . ASP A 1 165 ? 13.578 -20.224 7.335 1.00 93.38 165 ASP A O 1
ATOM 1307 N N . ASP A 1 166 ? 13.971 -22.431 7.222 1.00 94.19 166 ASP A N 1
ATOM 1308 C CA . ASP A 1 166 ? 15.113 -22.336 6.304 1.00 94.19 166 ASP A CA 1
ATOM 1309 C C . ASP A 1 166 ? 14.778 -21.534 5.035 1.00 94.19 166 ASP A C 1
ATOM 1311 O O . ASP A 1 166 ? 15.505 -20.610 4.672 1.00 94.19 166 ASP A O 1
ATOM 1315 N N . LEU A 1 167 ? 13.652 -21.851 4.378 1.00 91.75 167 LEU A N 1
ATOM 1316 C CA . LEU A 1 167 ? 13.233 -21.151 3.162 1.00 91.75 167 LEU A CA 1
ATOM 1317 C C . LEU A 1 167 ? 12.820 -19.709 3.474 1.00 91.75 167 LEU A C 1
ATOM 1319 O O . LEU A 1 167 ? 13.122 -18.805 2.701 1.00 91.75 167 LEU A O 1
ATOM 1323 N N . PHE A 1 168 ? 12.139 -19.469 4.597 1.00 93.44 168 PHE A N 1
ATOM 1324 C CA . PHE A 1 168 ? 11.792 -18.116 5.023 1.00 93.44 168 PHE A CA 1
ATOM 1325 C C . PHE A 1 168 ? 13.047 -17.261 5.228 1.00 93.44 168 PHE A C 1
ATOM 1327 O O . PHE A 1 168 ? 13.126 -16.175 4.656 1.00 93.44 168 PHE A O 1
ATOM 1334 N N . ARG A 1 169 ? 14.044 -17.761 5.969 1.00 94.50 169 ARG A N 1
ATOM 1335 C CA . ARG A 1 169 ? 15.302 -17.047 6.233 1.00 94.50 169 ARG A CA 1
ATOM 1336 C C . ARG A 1 169 ? 16.099 -16.796 4.959 1.00 94.50 169 ARG A C 1
ATOM 1338 O O . ARG A 1 169 ? 16.596 -15.691 4.766 1.00 94.50 169 ARG A O 1
ATOM 1345 N N . GLU A 1 170 ? 16.154 -17.771 4.051 1.00 92.81 170 GLU A N 1
ATOM 1346 C CA . GLU A 1 170 ? 16.769 -17.592 2.731 1.00 92.81 170 GLU A CA 1
ATOM 1347 C C . GLU A 1 170 ? 16.122 -16.428 1.963 1.00 92.81 170 GLU A C 1
ATOM 1349 O O . GLU A 1 170 ? 16.817 -15.561 1.432 1.00 92.81 170 GLU A O 1
ATOM 1354 N N . ARG A 1 171 ? 14.784 -16.366 1.928 1.00 91.00 171 ARG A N 1
ATOM 1355 C CA . ARG A 1 171 ? 14.073 -15.286 1.230 1.00 91.00 171 ARG A CA 1
ATOM 1356 C C . ARG A 1 171 ? 14.130 -13.957 1.973 1.00 91.00 171 ARG A C 1
ATOM 1358 O O . ARG A 1 171 ? 14.159 -12.916 1.322 1.00 91.00 171 ARG A O 1
ATOM 1365 N N . TRP A 1 172 ? 14.187 -13.970 3.301 1.00 92.19 172 TRP A N 1
ATOM 1366 C CA . TRP A 1 172 ? 14.350 -12.771 4.120 1.00 92.19 172 TRP A CA 1
ATOM 1367 C C . TRP A 1 172 ? 15.653 -12.034 3.800 1.00 92.19 172 TRP A C 1
ATOM 1369 O O . TRP A 1 172 ? 15.644 -10.816 3.628 1.00 92.19 172 TRP A O 1
ATOM 1379 N N . GLU A 1 173 ? 16.750 -12.769 3.606 1.00 91.38 173 GLU A N 1
ATOM 1380 C CA . GLU A 1 173 ? 18.029 -12.179 3.201 1.00 91.38 173 GLU A CA 1
ATOM 1381 C C . GLU A 1 173 ? 17.948 -11.473 1.840 1.00 91.38 173 GLU A C 1
ATOM 1383 O O . GLU A 1 173 ? 18.599 -10.449 1.637 1.00 91.38 173 GLU A O 1
ATOM 1388 N N . ILE A 1 174 ? 17.106 -11.939 0.911 1.00 89.50 174 ILE A N 1
ATOM 1389 C CA . ILE A 1 174 ? 16.874 -11.234 -0.362 1.00 89.50 174 ILE A CA 1
ATOM 1390 C C . ILE A 1 174 ? 16.206 -9.875 -0.108 1.00 89.50 174 ILE A C 1
ATOM 1392 O O . ILE A 1 174 ? 16.621 -8.868 -0.681 1.00 89.50 174 ILE A O 1
ATOM 1396 N N . ILE A 1 175 ? 15.205 -9.826 0.777 1.00 89.38 175 ILE A N 1
ATOM 1397 C CA . ILE A 1 175 ? 14.495 -8.586 1.135 1.00 89.38 175 ILE A CA 1
ATOM 1398 C C . ILE A 1 175 ? 15.452 -7.601 1.805 1.00 89.38 175 ILE A C 1
ATOM 1400 O O . ILE A 1 175 ? 15.527 -6.444 1.388 1.00 89.38 175 ILE A O 1
ATOM 1404 N N . LYS A 1 176 ? 16.222 -8.070 2.791 1.00 90.19 176 LYS A N 1
ATOM 1405 C CA . LYS A 1 176 ? 17.237 -7.289 3.511 1.00 90.19 176 LYS A CA 1
ATOM 1406 C C . LYS A 1 176 ? 18.266 -6.686 2.555 1.00 90.19 176 LYS A C 1
ATOM 1408 O O . LYS A 1 176 ? 18.516 -5.483 2.590 1.00 90.19 176 LYS A O 1
ATOM 1413 N N . ASN A 1 177 ? 18.797 -7.495 1.639 1.00 87.50 177 ASN A N 1
ATOM 1414 C CA . ASN A 1 177 ? 19.813 -7.062 0.677 1.00 87.50 177 ASN A CA 1
ATOM 1415 C C . ASN A 1 177 ? 19.253 -6.227 -0.489 1.00 87.50 177 ASN A C 1
ATOM 1417 O O . ASN A 1 177 ? 20.028 -5.599 -1.209 1.00 87.50 177 ASN A O 1
ATOM 1421 N N . SER A 1 178 ? 17.929 -6.182 -0.683 1.00 84.50 178 SER A N 1
ATOM 1422 C CA . SER A 1 178 ? 17.308 -5.391 -1.754 1.00 84.50 178 SER A CA 1
ATOM 1423 C C . SER A 1 178 ? 17.502 -3.882 -1.592 1.00 84.50 178 SER A C 1
ATOM 1425 O O . SER A 1 178 ? 17.464 -3.151 -2.582 1.00 84.50 178 SER A O 1
ATOM 1427 N N . GLY A 1 179 ? 17.611 -3.404 -0.345 1.00 79.81 179 GLY A N 1
ATOM 1428 C CA . GLY A 1 179 ? 17.675 -1.982 0.004 1.00 79.81 179 GLY A CA 1
ATOM 1429 C C . GLY A 1 179 ? 16.453 -1.138 -0.398 1.00 79.81 179 GLY A C 1
ATOM 1430 O O . GLY A 1 179 ? 16.462 0.068 -0.181 1.00 79.81 179 GLY A O 1
ATOM 1431 N N . SER A 1 180 ? 15.412 -1.738 -0.984 1.00 77.62 180 SER A N 1
ATOM 1432 C CA . SER A 1 180 ? 14.263 -1.029 -1.581 1.00 77.62 180 SER A CA 1
ATOM 1433 C C . SER A 1 180 ? 12.916 -1.445 -0.992 1.00 77.62 180 SER A C 1
ATOM 1435 O O . SER A 1 180 ? 11.883 -0.878 -1.338 1.00 77.62 180 SER A O 1
ATOM 1437 N N . GLY A 1 181 ? 12.934 -2.436 -0.099 1.00 76.25 181 GLY A N 1
ATOM 1438 C CA . GLY A 1 181 ? 11.751 -3.047 0.498 1.00 76.25 181 GLY A CA 1
ATOM 1439 C C . GLY A 1 181 ? 10.898 -3.868 -0.449 1.00 76.25 181 GLY A C 1
ATOM 1440 O O . GLY A 1 181 ? 9.752 -4.194 -0.135 1.00 76.25 181 GLY A O 1
ATOM 1441 N N . GLU A 1 182 ? 11.484 -4.239 -1.584 1.00 81.00 182 GLU A N 1
ATOM 1442 C CA . GLU A 1 182 ? 10.934 -5.190 -2.526 1.00 81.00 182 GLU A CA 1
ATOM 1443 C C . GLU A 1 182 ? 11.922 -6.344 -2.761 1.00 81.00 182 GLU A C 1
ATOM 1445 O O . GLU A 1 182 ? 13.118 -6.104 -2.896 1.00 81.00 182 GLU A O 1
ATOM 1450 N N . PRO A 1 183 ? 11.442 -7.591 -2.883 1.00 88.75 183 PRO A N 1
ATOM 1451 C CA . PRO A 1 183 ? 10.035 -7.979 -2.839 1.00 88.75 183 PRO A CA 1
ATOM 1452 C C . PRO A 1 183 ? 9.451 -7.962 -1.415 1.00 88.75 183 PRO A C 1
ATOM 1454 O O . PRO A 1 183 ? 10.124 -8.288 -0.447 1.00 88.75 183 PRO A O 1
ATOM 1457 N N . GLY A 1 184 ? 8.170 -7.615 -1.289 1.00 90.38 184 GLY A N 1
ATOM 1458 C CA . GLY A 1 184 ? 7.414 -7.788 -0.043 1.00 90.38 184 GLY A CA 1
ATOM 1459 C C . GLY A 1 184 ? 7.056 -9.256 0.235 1.00 90.38 184 GLY A C 1
ATOM 1460 O O . GLY A 1 184 ? 7.284 -10.137 -0.600 1.00 90.38 184 GLY A O 1
ATOM 1461 N N . LEU A 1 185 ? 6.423 -9.522 1.382 1.00 91.00 185 LEU A N 1
ATOM 1462 C CA . LEU A 1 185 ? 5.903 -10.847 1.751 1.00 91.00 185 LEU A CA 1
ATOM 1463 C C . LEU A 1 185 ? 4.376 -10.846 1.815 1.00 91.00 185 LEU A C 1
ATOM 1465 O O . LEU A 1 185 ? 3.773 -9.942 2.393 1.00 91.00 185 LEU A O 1
ATOM 1469 N N . TYR A 1 186 ? 3.756 -11.895 1.270 1.00 94.88 186 TYR A N 1
ATOM 1470 C CA . TYR A 1 186 ? 2.321 -12.142 1.379 1.00 94.88 186 TYR A CA 1
ATOM 1471 C C . TYR A 1 186 ? 2.029 -13.578 1.829 1.00 94.88 186 TYR A C 1
ATOM 1473 O O . TYR A 1 186 ? 1.985 -14.511 1.026 1.00 94.88 186 TYR A O 1
ATOM 1481 N N . PHE A 1 187 ? 1.784 -13.756 3.123 1.00 95.12 187 PHE A N 1
ATOM 1482 C CA . PHE A 1 187 ? 1.310 -14.998 3.707 1.00 95.12 187 PHE A CA 1
ATOM 1483 C C . PHE A 1 187 ? -0.172 -15.247 3.393 1.00 95.12 187 PHE A C 1
ATOM 1485 O O . PHE A 1 187 ? -1.076 -14.472 3.742 1.00 95.12 187 PHE A O 1
ATOM 1492 N N . THR A 1 188 ? -0.464 -16.419 2.833 1.00 94.94 188 THR A N 1
ATOM 1493 C CA . THR A 1 188 ? -1.813 -16.829 2.424 1.00 94.94 188 THR A CA 1
ATOM 1494 C C . THR A 1 188 ? -2.161 -18.255 2.859 1.00 94.94 188 THR A C 1
ATOM 1496 O O . THR A 1 188 ? -1.292 -19.120 2.951 1.00 94.94 188 THR A O 1
ATOM 1499 N N . ASN A 1 189 ? -3.450 -18.508 3.101 1.00 92.88 189 ASN A N 1
ATOM 1500 C CA . ASN A 1 189 ? -4.018 -19.855 3.247 1.00 92.88 189 ASN A CA 1
ATOM 1501 C C . ASN A 1 189 ? -4.601 -20.386 1.927 1.00 92.88 189 ASN A C 1
ATOM 1503 O O . ASN A 1 189 ? -5.041 -21.531 1.854 1.00 92.88 189 ASN A O 1
ATOM 1507 N N . ASN A 1 190 ? -4.639 -19.552 0.885 1.00 92.81 190 ASN A N 1
ATOM 1508 C CA . ASN A 1 190 ? -5.082 -19.917 -0.454 1.00 92.81 190 ASN A CA 1
ATOM 1509 C C . ASN A 1 190 ? -4.289 -19.122 -1.500 1.00 92.81 190 ASN A C 1
ATOM 1511 O O . ASN A 1 190 ? -4.462 -17.911 -1.625 1.00 92.81 190 ASN A O 1
ATOM 1515 N N . VAL A 1 191 ? -3.438 -19.807 -2.261 1.00 91.50 191 VAL A N 1
ATOM 1516 C CA . VAL A 1 191 ? -2.573 -19.195 -3.286 1.00 91.50 191 VAL A CA 1
ATOM 1517 C C . VAL A 1 191 ? -3.337 -18.606 -4.475 1.00 91.50 191 VAL A C 1
ATOM 1519 O O . VAL A 1 191 ? -2.780 -17.796 -5.204 1.00 91.50 191 VAL A O 1
ATOM 1522 N N . GLU A 1 192 ? -4.615 -18.954 -4.643 1.00 91.12 192 GLU A N 1
ATOM 1523 C CA . GLU A 1 192 ? -5.487 -18.371 -5.673 1.00 91.12 192 GLU A CA 1
ATOM 1524 C C . GLU A 1 192 ? -6.082 -17.014 -5.252 1.00 91.12 192 GLU A C 1
ATOM 1526 O O . GLU A 1 192 ? -6.672 -16.309 -6.074 1.00 91.12 192 GLU A O 1
ATOM 1531 N N . LEU A 1 193 ? -5.978 -16.647 -3.966 1.00 92.38 193 LEU A N 1
ATOM 1532 C CA . LEU A 1 193 ? -6.387 -15.330 -3.480 1.00 92.38 193 LEU A CA 1
ATOM 1533 C C . LEU A 1 193 ? -5.244 -14.334 -3.634 1.00 92.38 193 LEU A C 1
ATOM 1535 O O . LEU A 1 193 ? -4.110 -14.602 -3.240 1.00 92.38 193 LEU A O 1
ATOM 1539 N N . GLY A 1 194 ? -5.585 -13.154 -4.141 1.00 94.38 194 GLY A N 1
ATOM 1540 C CA . GLY A 1 194 ? -4.687 -12.015 -4.197 1.00 94.38 194 GLY A CA 1
ATOM 1541 C C . GLY A 1 194 ? -4.993 -10.972 -3.129 1.00 94.38 194 GLY A C 1
ATOM 1542 O O . GLY A 1 194 ? -5.759 -11.196 -2.184 1.00 94.38 194 GLY A O 1
ATOM 1543 N N . SER A 1 195 ? -4.414 -9.794 -3.326 1.00 95.31 195 SER A N 1
ATOM 1544 C CA . SER A 1 195 ? -4.646 -8.604 -2.517 1.00 95.31 195 SER A CA 1
ATOM 1545 C C . SER A 1 195 ? -4.738 -7.381 -3.424 1.00 95.31 195 SER A C 1
ATOM 1547 O O . SER A 1 195 ? -4.267 -7.407 -4.563 1.00 95.31 195 SER A O 1
ATOM 1549 N N . ASN A 1 196 ? -5.356 -6.307 -2.944 1.00 95.00 196 ASN A N 1
ATOM 1550 C CA . ASN A 1 196 ? -5.264 -5.011 -3.614 1.00 95.00 196 ASN A CA 1
ATOM 1551 C C . ASN A 1 196 ? -3.838 -4.418 -3.458 1.00 95.00 196 ASN A C 1
ATOM 1553 O O . ASN A 1 196 ? -3.067 -4.910 -2.635 1.00 95.00 196 ASN A O 1
ATOM 1557 N N . PRO A 1 197 ? -3.465 -3.354 -4.201 1.00 92.88 197 PRO A N 1
ATOM 1558 C CA . PRO A 1 197 ? -2.097 -2.819 -4.188 1.00 92.88 197 PRO A CA 1
ATOM 1559 C C . PRO A 1 197 ? -1.554 -2.378 -2.823 1.00 92.88 197 PRO A C 1
ATOM 1561 O O . PRO A 1 197 ? -0.359 -2.498 -2.578 1.00 92.88 197 PRO A O 1
ATOM 1564 N N . CYS A 1 198 ? -2.419 -1.894 -1.928 1.00 92.75 198 CYS A N 1
ATOM 1565 C CA . CYS A 1 198 ? -2.038 -1.514 -0.565 1.00 92.75 198 CYS A CA 1
ATOM 1566 C C . CYS A 1 198 ? -2.033 -2.711 0.404 1.00 92.75 198 CYS A C 1
ATOM 1568 O O . CYS A 1 198 ? -1.631 -2.582 1.549 1.00 92.75 198 CYS A O 1
ATOM 1570 N N . CYS A 1 199 ? -2.421 -3.896 -0.061 1.00 95.00 199 CYS A N 1
ATOM 1571 C CA . CYS A 1 199 ? -2.383 -5.149 0.674 1.00 95.00 199 CYS A CA 1
ATOM 1572 C C . CYS A 1 199 ? -3.288 -5.226 1.923 1.00 95.00 199 CYS A C 1
ATOM 1574 O O . CYS A 1 199 ? -3.086 -6.104 2.757 1.00 95.00 199 CYS A O 1
ATOM 1576 N N . GLU A 1 200 ? -4.305 -4.371 2.080 1.00 96.62 200 GLU A N 1
ATOM 1577 C CA . GLU A 1 200 ? -5.261 -4.434 3.198 1.00 96.62 200 GLU A CA 1
ATOM 1578 C C . GLU A 1 200 ? -6.478 -5.338 2.929 1.00 96.62 200 GLU A C 1
ATOM 1580 O O . GLU A 1 200 ? -7.075 -5.858 3.872 1.00 96.62 200 GLU A O 1
ATOM 1585 N N . ILE A 1 201 ? -6.849 -5.566 1.664 1.00 97.56 201 ILE A N 1
ATOM 1586 C CA . ILE A 1 201 ? -8.017 -6.366 1.266 1.00 97.56 201 ILE A CA 1
ATOM 1587 C C . ILE A 1 201 ? -7.576 -7.614 0.505 1.00 97.56 201 ILE A C 1
ATOM 1589 O O . ILE A 1 201 ? -7.159 -7.543 -0.647 1.00 97.56 201 ILE A O 1
ATOM 1593 N N . SER A 1 202 ? -7.785 -8.788 1.106 1.00 96.50 202 SER A N 1
ATOM 1594 C CA . SER A 1 202 ? -7.726 -10.061 0.380 1.00 96.50 202 SER A CA 1
ATOM 1595 C C . SER A 1 202 ? -8.879 -10.182 -0.627 1.00 96.50 202 SER A C 1
ATOM 1597 O O . SER A 1 202 ? -10.052 -10.100 -0.252 1.00 96.50 202 SER A O 1
ATOM 1599 N N . LEU A 1 203 ? -8.540 -10.434 -1.893 1.00 96.56 203 LEU A N 1
ATOM 1600 C CA . LEU A 1 203 ? -9.459 -10.435 -3.031 1.00 96.56 203 LEU A CA 1
ATOM 1601 C C . LEU A 1 203 ? -9.405 -11.750 -3.814 1.00 96.56 203 LEU A C 1
ATOM 1603 O O . LEU A 1 203 ? -8.352 -12.361 -3.988 1.00 96.56 203 LEU A O 1
ATOM 1607 N N . ASN A 1 204 ? -10.556 -12.152 -4.343 1.00 95.88 204 ASN A N 1
ATOM 1608 C CA . ASN A 1 204 ? -10.627 -13.116 -5.435 1.00 95.88 204 ASN A CA 1
ATOM 1609 C C . ASN A 1 204 ? -10.257 -12.436 -6.767 1.00 95.88 204 ASN A C 1
ATOM 1611 O O . ASN A 1 204 ? -10.384 -11.212 -6.895 1.00 95.88 204 ASN A O 1
ATOM 1615 N N . PRO A 1 205 ? -9.892 -13.211 -7.803 1.00 95.00 205 PRO A N 1
ATOM 1616 C CA . PRO A 1 205 ? -9.789 -12.685 -9.157 1.00 95.00 205 PRO A CA 1
ATOM 1617 C C . PRO A 1 205 ? -11.081 -11.976 -9.580 1.00 95.00 205 PRO A C 1
ATOM 1619 O O . PRO A 1 205 ? -12.179 -12.486 -9.353 1.00 95.00 205 PRO A O 1
ATOM 1622 N N . ASN A 1 206 ? -10.942 -10.832 -10.253 1.00 94.56 206 ASN A N 1
ATOM 1623 C CA . ASN A 1 206 ? -12.057 -10.001 -10.719 1.00 94.56 206 ASN A CA 1
ATOM 1624 C C . ASN A 1 206 ? -12.927 -9.398 -9.597 1.00 94.56 206 ASN A C 1
ATOM 1626 O O . ASN A 1 206 ? -14.120 -9.212 -9.784 1.00 94.56 206 ASN A O 1
ATOM 1630 N N . GLN A 1 207 ? -12.365 -9.078 -8.435 1.00 95.44 207 GLN A N 1
ATOM 1631 C CA . GLN A 1 207 ? -13.077 -8.433 -7.326 1.00 95.44 207 GLN A CA 1
ATOM 1632 C C . GLN A 1 207 ? -12.448 -7.069 -7.005 1.00 95.44 207 GLN A C 1
ATOM 1634 O O . GLN A 1 207 ? -11.293 -6.823 -7.348 1.00 95.44 207 GLN A O 1
ATOM 1639 N N . PHE A 1 208 ? -13.185 -6.175 -6.344 1.00 94.25 208 PHE A N 1
ATOM 1640 C CA . PHE A 1 208 ? -12.676 -4.868 -5.913 1.00 94.25 208 PHE A CA 1
ATOM 1641 C C . PHE A 1 208 ? -12.910 -4.618 -4.419 1.00 94.25 208 PHE A C 1
ATOM 1643 O O . PHE A 1 208 ? -13.792 -5.215 -3.802 1.00 94.25 208 PHE A O 1
ATOM 1650 N N . CYS A 1 209 ? -12.095 -3.731 -3.845 1.00 95.94 209 CYS A N 1
ATOM 1651 C CA . CYS A 1 209 ? -12.223 -3.261 -2.469 1.00 95.94 209 CYS A CA 1
ATOM 1652 C C . CYS A 1 209 ? -13.387 -2.267 -2.307 1.00 95.94 209 CYS A C 1
ATOM 1654 O O . CYS A 1 209 ? -13.730 -1.538 -3.238 1.00 95.94 209 CYS A O 1
ATOM 1656 N N . ASN A 1 210 ? -13.941 -2.194 -1.098 1.00 97.50 210 ASN A N 1
ATOM 1657 C CA . ASN A 1 210 ? -15.025 -1.289 -0.719 1.00 97.50 210 ASN A CA 1
ATOM 1658 C C . ASN A 1 210 ? -14.711 -0.696 0.659 1.00 97.50 210 ASN A C 1
ATOM 1660 O O . ASN A 1 210 ? -14.881 -1.373 1.670 1.00 97.50 210 ASN A O 1
ATOM 1664 N N . LEU A 1 211 ? -14.174 0.524 0.691 1.00 97.50 211 LEU A N 1
ATOM 1665 C CA . LEU A 1 211 ? -13.500 1.061 1.871 1.00 97.50 211 LEU A CA 1
ATOM 1666 C C . LEU A 1 211 ? -14.277 2.210 2.514 1.00 97.50 211 LEU A C 1
ATOM 1668 O O . LEU A 1 211 ? -14.750 3.125 1.841 1.00 97.50 211 LEU A O 1
ATOM 1672 N N . THR A 1 212 ? -14.290 2.203 3.841 1.00 97.69 212 THR A N 1
ATOM 1673 C CA . THR A 1 212 ? -14.692 3.321 4.706 1.00 97.69 212 THR A CA 1
ATOM 1674 C C . THR A 1 212 ? -13.623 3.500 5.783 1.00 97.69 212 THR A C 1
ATOM 1676 O O . THR A 1 212 ? -12.819 2.595 5.996 1.00 97.69 212 THR A O 1
ATOM 1679 N N . SER A 1 213 ? -13.557 4.659 6.439 1.00 96.94 213 SER A N 1
ATOM 1680 C CA . SER A 1 213 ? -12.548 4.906 7.479 1.00 96.94 213 SER A CA 1
ATOM 1681 C C . SER A 1 213 ? -13.152 5.587 8.697 1.00 96.94 213 SER A C 1
ATOM 1683 O O . SER A 1 213 ? -13.895 6.559 8.569 1.00 96.94 213 SER A O 1
ATOM 1685 N N . VAL A 1 214 ? -12.795 5.093 9.879 1.00 98.06 214 VAL A N 1
ATOM 1686 C CA . VAL A 1 214 ? -13.135 5.676 11.175 1.00 98.06 214 VAL A CA 1
ATOM 1687 C C . VAL A 1 214 ? -11.937 6.468 11.686 1.00 98.06 214 VAL A C 1
ATOM 1689 O O . VAL A 1 214 ? -10.849 5.924 11.873 1.00 98.06 214 VAL A O 1
ATOM 1692 N N . ASN A 1 215 ? -12.147 7.758 11.949 1.00 97.56 215 ASN A N 1
ATOM 1693 C CA . ASN A 1 215 ? -11.172 8.578 12.661 1.00 97.56 215 ASN A CA 1
ATOM 1694 C C . ASN A 1 215 ? -11.213 8.239 14.157 1.00 97.56 215 ASN A C 1
ATOM 1696 O O . ASN A 1 215 ? -12.148 8.652 14.853 1.00 97.56 215 ASN A O 1
ATOM 1700 N N . VAL A 1 216 ? -10.197 7.514 14.636 1.00 97.75 216 VAL A N 1
ATOM 1701 C CA . VAL A 1 216 ? -10.068 7.155 16.054 1.00 97.75 216 VAL A CA 1
ATOM 1702 C C . VAL A 1 216 ? -9.331 8.210 16.875 1.00 97.75 216 VAL A C 1
ATOM 1704 O O . VAL A 1 216 ? -9.412 8.183 18.094 1.00 97.75 216 VAL A O 1
ATOM 1707 N N . ALA A 1 217 ? -8.679 9.194 16.249 1.00 96.44 217 ALA A N 1
ATOM 1708 C CA . ALA A 1 217 ? -7.951 10.242 16.971 1.00 96.44 217 ALA A CA 1
ATOM 1709 C C . ALA A 1 217 ? -8.863 11.156 17.809 1.00 96.44 217 ALA A C 1
ATOM 1711 O O . ALA A 1 217 ? -8.390 11.864 18.693 1.00 96.44 217 ALA A O 1
ATOM 1712 N N . THR A 1 218 ? -10.166 11.168 17.515 1.00 95.81 218 THR A N 1
ATOM 1713 C CA . THR A 1 218 ? -11.157 12.053 18.146 1.00 95.81 218 THR A CA 1
ATOM 1714 C C . THR A 1 218 ? -12.289 11.292 18.829 1.00 95.81 218 THR A C 1
ATOM 1716 O O . THR A 1 218 ? -13.361 11.860 19.050 1.00 95.81 218 THR A O 1
ATOM 1719 N N . ILE A 1 219 ? -12.093 10.003 19.126 1.00 97.19 219 ILE A N 1
ATOM 1720 C CA . ILE A 1 219 ? -13.075 9.243 19.906 1.00 97.19 219 ILE A CA 1
ATOM 1721 C C . ILE A 1 219 ? -13.067 9.710 21.357 1.00 97.19 219 ILE A C 1
ATOM 1723 O O . ILE A 1 219 ? -12.025 10.046 21.920 1.00 97.19 219 ILE A O 1
ATOM 1727 N N . THR A 1 220 ? -14.250 9.731 21.955 1.00 96.88 220 THR A N 1
ATOM 1728 C CA . THR A 1 220 ? -14.456 10.245 23.318 1.00 96.88 220 THR A CA 1
ATOM 1729 C C . THR A 1 220 ? -14.845 9.163 24.321 1.00 96.88 220 THR A C 1
ATOM 1731 O O . THR A 1 220 ? -14.708 9.359 25.528 1.00 96.88 220 THR A O 1
ATOM 1734 N N . SER A 1 221 ? -15.320 8.014 23.842 1.00 98.44 221 SER A N 1
ATOM 1735 C CA . SER A 1 221 ? -15.731 6.883 24.668 1.00 98.44 221 SER A CA 1
ATOM 1736 C C . SER A 1 221 ? -15.740 5.584 23.858 1.00 98.44 221 SER A C 1
ATOM 1738 O O . SER A 1 221 ? -15.659 5.590 22.629 1.00 98.44 221 SER A O 1
ATOM 1740 N N . GLN A 1 222 ? -15.878 4.458 24.556 1.00 98.62 222 GLN A N 1
ATOM 1741 C CA . GLN A 1 222 ? -16.093 3.153 23.930 1.00 98.62 222 GLN A CA 1
ATOM 1742 C C . GLN A 1 222 ? -17.384 3.115 23.086 1.00 98.62 222 GLN A C 1
ATOM 1744 O O . GLN A 1 222 ? -17.408 2.517 22.015 1.00 98.62 222 GLN A O 1
ATOM 1749 N N . GLU A 1 223 ? -18.442 3.787 23.544 1.00 98.69 223 GLU A N 1
ATOM 1750 C CA . GLU A 1 223 ? -19.709 3.896 22.810 1.00 98.69 223 GLU A CA 1
ATOM 1751 C C . GLU A 1 223 ? -19.537 4.692 21.507 1.00 98.69 223 GLU A C 1
ATOM 1753 O O . GLU A 1 223 ? -20.018 4.264 20.464 1.00 98.69 223 GLU A O 1
ATOM 1758 N N . ASP A 1 224 ? -18.777 5.794 21.535 1.00 98.75 224 ASP A N 1
ATOM 1759 C CA . ASP A 1 224 ? -18.455 6.595 20.342 1.00 98.75 224 ASP A CA 1
ATOM 1760 C C . ASP A 1 224 ? -17.687 5.764 19.294 1.00 98.75 224 ASP A C 1
ATOM 1762 O O . ASP A 1 224 ? -17.990 5.816 18.101 1.00 98.75 224 ASP A O 1
ATOM 1766 N N . LEU A 1 225 ? -16.742 4.920 19.728 1.00 98.81 225 LEU A N 1
ATOM 1767 C CA . LEU A 1 225 ? -16.031 3.997 18.837 1.00 98.81 225 LEU A CA 1
ATOM 1768 C C . LEU A 1 225 ? -16.982 2.983 18.172 1.00 98.81 225 LEU A C 1
ATOM 1770 O O . LEU A 1 225 ? -16.895 2.761 16.960 1.00 98.81 225 LEU A O 1
ATOM 1774 N N . GLU A 1 226 ? -17.891 2.378 18.938 1.00 98.88 226 GLU A N 1
ATOM 1775 C CA . GLU A 1 226 ? -18.892 1.437 18.418 1.00 98.88 226 GLU A CA 1
ATOM 1776 C C . GLU A 1 226 ? -19.848 2.119 17.429 1.00 98.88 226 GLU A C 1
ATOM 1778 O O . GLU A 1 226 ? -20.063 1.597 16.335 1.00 98.88 226 GLU A O 1
ATOM 1783 N N . GLU A 1 227 ? -20.368 3.304 17.753 1.00 98.81 227 GLU A N 1
ATOM 1784 C CA . GLU A 1 227 ? -21.291 4.041 16.880 1.00 98.81 227 GLU A CA 1
ATOM 1785 C C . GLU A 1 227 ? -20.631 4.495 15.573 1.00 98.81 227 GLU A C 1
ATOM 1787 O O . GLU A 1 227 ? -21.217 4.341 14.498 1.00 98.81 227 GLU A O 1
ATOM 1792 N N . ARG A 1 228 ? -19.376 4.964 15.607 1.00 98.69 228 ARG A N 1
ATOM 1793 C CA . ARG A 1 228 ? -18.629 5.277 14.375 1.00 98.69 228 ARG A CA 1
ATOM 1794 C C . ARG A 1 228 ? -18.347 4.031 13.539 1.00 98.69 228 ARG A C 1
ATOM 1796 O O . ARG A 1 228 ? -18.442 4.089 12.313 1.00 98.69 228 ARG A O 1
ATOM 1803 N N . SER A 1 229 ? -18.046 2.906 14.187 1.00 98.81 229 SER A N 1
ATOM 1804 C CA . SER A 1 229 ? -17.827 1.621 13.510 1.00 98.81 229 SER A CA 1
ATOM 1805 C C . SER A 1 229 ? -19.102 1.127 12.820 1.00 98.81 229 SER A C 1
ATOM 1807 O O . SER A 1 229 ? -19.051 0.710 11.662 1.00 98.81 229 SER A O 1
ATOM 1809 N N . LYS A 1 230 ? -20.264 1.257 13.478 1.00 98.88 230 LYS A N 1
ATOM 1810 C CA . LYS A 1 230 ? -21.579 0.987 12.875 1.00 98.88 230 LYS A CA 1
ATOM 1811 C C . LYS A 1 230 ? -21.862 1.930 11.709 1.00 98.88 230 LYS A C 1
ATOM 1813 O O . LYS A 1 230 ? -22.233 1.466 10.638 1.00 98.88 230 LYS A O 1
ATOM 1818 N N . ALA A 1 231 ? -21.640 3.235 11.865 1.00 98.81 231 ALA A N 1
ATOM 1819 C CA . ALA A 1 231 ? -21.869 4.205 10.793 1.00 98.81 231 ALA A CA 1
ATOM 1820 C C . ALA A 1 231 ? -21.017 3.905 9.544 1.00 98.81 231 ALA A C 1
ATOM 1822 O O . ALA A 1 231 ? -21.520 3.937 8.419 1.00 98.81 231 ALA A O 1
ATOM 1823 N N . ALA A 1 232 ? -19.746 3.549 9.733 1.00 98.69 232 ALA A N 1
ATOM 1824 C CA . ALA A 1 232 ? -18.867 3.147 8.642 1.00 98.69 232 ALA A CA 1
ATOM 1825 C C . ALA A 1 232 ? -19.327 1.831 7.986 1.00 98.69 232 ALA A C 1
ATOM 1827 O O . ALA A 1 232 ? -19.412 1.752 6.760 1.00 98.69 232 ALA A O 1
ATOM 1828 N N . ALA A 1 233 ? -19.726 0.828 8.776 1.00 98.88 233 ALA A N 1
ATOM 1829 C CA . ALA A 1 233 ? -20.284 -0.421 8.255 1.00 98.88 233 ALA A CA 1
ATOM 1830 C C . ALA A 1 233 ? -21.616 -0.220 7.515 1.00 98.88 233 ALA A C 1
ATOM 1832 O O . ALA A 1 233 ? -21.848 -0.852 6.484 1.00 98.88 233 ALA A O 1
ATOM 1833 N N . PHE A 1 234 ? -22.476 0.683 7.988 1.00 98.81 234 PHE A N 1
ATOM 1834 C CA . PHE A 1 234 ? -23.712 1.070 7.314 1.00 98.81 234 PHE A CA 1
ATOM 1835 C C . PHE A 1 234 ? -23.411 1.611 5.912 1.00 98.81 234 PHE A C 1
ATOM 1837 O O . PHE A 1 234 ? -23.935 1.085 4.928 1.00 98.81 234 PHE A O 1
ATOM 1844 N N . LEU A 1 235 ? -22.506 2.593 5.804 1.00 98.62 235 LEU A N 1
ATOM 1845 C CA . LEU A 1 235 ? -22.083 3.160 4.518 1.00 98.62 235 LEU A CA 1
ATOM 1846 C C . LEU A 1 235 ? -21.448 2.101 3.612 1.00 98.62 235 LEU A C 1
ATOM 1848 O O . LEU A 1 235 ? -21.849 1.972 2.455 1.00 98.62 235 LEU A O 1
ATOM 1852 N N . GLY A 1 236 ? -20.535 1.293 4.154 1.00 98.44 236 GLY A N 1
ATOM 1853 C CA . GLY A 1 236 ? -19.896 0.200 3.426 1.00 98.44 236 GLY A CA 1
ATOM 1854 C C . GLY A 1 236 ? -20.904 -0.823 2.899 1.00 98.44 236 GLY A C 1
ATOM 1855 O O . GLY A 1 236 ? -20.774 -1.303 1.776 1.00 98.44 236 GLY A O 1
ATOM 1856 N N . THR A 1 237 ? -21.964 -1.113 3.654 1.00 98.75 237 THR A N 1
ATOM 1857 C CA . THR A 1 237 ? -23.019 -2.048 3.230 1.00 98.75 237 THR A CA 1
ATOM 1858 C C . THR A 1 237 ? -23.865 -1.479 2.096 1.00 98.75 237 THR A C 1
ATOM 1860 O O . THR A 1 237 ? -24.211 -2.208 1.168 1.00 98.75 237 THR A O 1
ATOM 1863 N N . LEU A 1 238 ? -24.155 -0.174 2.115 1.00 98.38 238 LEU A N 1
ATOM 1864 C CA . LEU A 1 238 ? -24.798 0.489 0.980 1.00 98.38 238 LEU A CA 1
ATOM 1865 C C . LEU A 1 238 ? -23.892 0.457 -0.257 1.00 98.38 238 LEU A C 1
ATOM 1867 O O . LEU A 1 238 ? -24.352 0.098 -1.339 1.00 98.38 238 LEU A O 1
ATOM 1871 N N . GLN A 1 239 ? -22.601 0.758 -0.098 1.00 97.62 239 GLN A N 1
ATOM 1872 C CA . GLN A 1 239 ? -21.623 0.707 -1.189 1.00 97.62 239 GLN A CA 1
ATOM 1873 C C . GLN A 1 239 ? -21.479 -0.700 -1.785 1.00 97.62 239 GLN A C 1
ATOM 1875 O O . GLN A 1 239 ? -21.336 -0.830 -2.998 1.00 97.62 239 GLN A O 1
ATOM 1880 N N . ALA A 1 240 ? -21.599 -1.756 -0.974 1.00 97.06 240 ALA A N 1
ATOM 1881 C CA . ALA A 1 240 ? -21.555 -3.143 -1.443 1.00 97.06 240 ALA A CA 1
ATOM 1882 C C . ALA A 1 240 ? -22.713 -3.506 -2.394 1.00 97.06 240 ALA A C 1
ATOM 1884 O O . ALA A 1 240 ? -22.616 -4.494 -3.121 1.00 97.06 240 ALA A O 1
ATOM 1885 N N . SER A 1 241 ? -23.790 -2.709 -2.426 1.00 95.44 241 SER A N 1
ATOM 1886 C CA . SER A 1 241 ? -24.877 -2.859 -3.404 1.00 95.44 241 SER A CA 1
ATOM 1887 C C . SER A 1 241 ? -24.554 -2.256 -4.780 1.00 95.44 241 SER A C 1
ATOM 1889 O O . SER A 1 241 ? -25.246 -2.539 -5.758 1.00 95.44 241 SER A O 1
ATOM 1891 N N . TYR A 1 242 ? -23.495 -1.445 -4.892 1.00 94.38 242 TYR A N 1
ATOM 1892 C CA . TYR A 1 242 ? -23.093 -0.790 -6.137 1.00 94.38 242 TYR A CA 1
ATOM 1893 C C . TYR A 1 242 ? -22.169 -1.699 -6.948 1.00 94.38 242 TYR A C 1
ATOM 1895 O O . TYR A 1 242 ? -20.948 -1.586 -6.907 1.00 94.38 242 TYR A O 1
ATOM 1903 N N . THR A 1 243 ? -22.759 -2.629 -7.693 1.00 94.12 243 THR A N 1
ATOM 1904 C CA . THR A 1 243 ? -22.019 -3.653 -8.456 1.00 94.12 243 THR A CA 1
ATOM 1905 C C . THR A 1 243 ? -22.235 -3.567 -9.966 1.00 94.12 243 THR A C 1
ATOM 1907 O O . THR A 1 243 ? -21.663 -4.356 -10.723 1.00 94.12 243 THR A O 1
ATOM 1910 N N . ASP A 1 244 ? -23.051 -2.616 -10.424 1.00 91.69 244 ASP A N 1
ATOM 1911 C CA . ASP A 1 244 ? -23.397 -2.457 -11.834 1.00 91.69 244 ASP A CA 1
ATOM 1912 C C . ASP A 1 244 ? -22.482 -1.447 -12.538 1.00 91.69 244 ASP A C 1
ATOM 1914 O O . ASP A 1 244 ? -22.717 -0.239 -12.535 1.00 91.69 244 ASP A O 1
ATOM 1918 N N . TYR A 1 245 ? -21.414 -1.962 -13.149 1.00 89.94 245 TYR A N 1
ATOM 1919 C CA . TYR A 1 245 ? -20.435 -1.171 -13.891 1.00 89.94 245 TYR A CA 1
ATOM 1920 C C . TYR A 1 245 ? -20.415 -1.594 -15.359 1.00 89.94 245 TYR A C 1
ATOM 1922 O O . TYR A 1 245 ? -19.969 -2.690 -15.693 1.00 89.94 245 TYR A O 1
ATOM 1930 N N . HIS A 1 246 ? -20.826 -0.693 -16.255 1.00 89.00 246 HIS A N 1
ATOM 1931 C CA . HIS A 1 246 ? -20.945 -0.961 -17.697 1.00 89.00 246 HIS A CA 1
ATOM 1932 C C . HIS A 1 246 ? -19.626 -1.352 -18.394 1.00 89.00 246 HIS A C 1
ATOM 1934 O O . HIS A 1 246 ? -19.651 -1.884 -19.501 1.00 89.00 246 HIS A O 1
ATOM 1940 N N . TYR A 1 247 ? -18.479 -1.073 -17.770 1.00 85.69 247 TYR A N 1
ATOM 1941 C CA . TYR A 1 247 ? -17.143 -1.372 -18.294 1.00 85.69 247 TYR A CA 1
ATOM 1942 C C . TYR A 1 247 ? -16.506 -2.633 -17.685 1.00 85.69 247 TYR A C 1
ATOM 1944 O O . TYR A 1 247 ? -15.427 -3.032 -18.122 1.00 85.69 247 TYR A O 1
ATOM 1952 N N . LEU A 1 248 ? -17.135 -3.269 -16.689 1.00 92.06 248 LEU A N 1
ATOM 1953 C CA . LEU A 1 248 ? -16.630 -4.504 -16.084 1.00 92.06 248 LEU A CA 1
ATOM 1954 C C . LEU A 1 248 ? -17.343 -5.731 -16.655 1.00 92.06 248 LEU A C 1
ATOM 1956 O O . LEU A 1 248 ? -18.528 -5.708 -16.983 1.00 92.06 248 LEU A O 1
ATOM 1960 N N . LYS A 1 249 ? -16.608 -6.845 -16.757 1.00 93.38 249 LYS A N 1
ATOM 1961 C CA . LYS A 1 249 ? -17.187 -8.132 -17.169 1.00 93.38 249 LYS A CA 1
ATOM 1962 C C . LYS A 1 249 ? -18.158 -8.628 -16.098 1.00 93.38 249 LYS A C 1
ATOM 1964 O O . LYS A 1 249 ? -17.931 -8.416 -14.910 1.00 93.38 249 LYS A O 1
ATOM 1969 N N . SER A 1 250 ? -19.176 -9.390 -16.500 1.00 93.81 250 SER A N 1
ATOM 1970 C CA . SER A 1 250 ? -20.209 -9.907 -15.585 1.00 93.81 250 SER A CA 1
ATOM 1971 C C . SER A 1 250 ? -19.662 -10.695 -14.395 1.00 93.81 250 SER A C 1
ATOM 1973 O O . SER A 1 250 ? -20.294 -10.738 -13.345 1.00 93.81 250 SER A O 1
ATOM 1975 N N . ASP A 1 251 ? -18.505 -11.339 -14.550 1.00 94.56 251 ASP A N 1
ATOM 1976 C CA . ASP A 1 251 ? -17.917 -12.139 -13.476 1.00 94.56 251 ASP A CA 1
ATOM 1977 C C . ASP A 1 251 ? -17.405 -11.274 -12.321 1.00 94.56 251 ASP A C 1
ATOM 1979 O O . ASP A 1 251 ? -17.440 -11.743 -11.187 1.00 94.56 251 ASP A O 1
ATOM 1983 N N . TRP A 1 252 ? -17.068 -9.998 -12.574 1.00 96.31 252 TRP A N 1
ATOM 1984 C CA . TRP A 1 252 ? -16.770 -9.028 -11.517 1.00 96.31 252 TRP A CA 1
ATOM 1985 C C . TRP A 1 252 ? -17.982 -8.771 -10.630 1.00 96.31 252 TRP A C 1
ATOM 1987 O O . TRP A 1 252 ? -17.905 -8.853 -9.408 1.00 96.31 252 TRP A O 1
ATOM 1997 N N . LYS A 1 253 ? -19.136 -8.528 -11.258 1.00 96.06 253 LYS A N 1
ATOM 1998 C CA . LYS A 1 253 ? -20.403 -8.346 -10.548 1.00 96.06 253 LYS A CA 1
ATOM 1999 C C . LYS A 1 253 ? -20.735 -9.577 -9.705 1.00 96.06 253 LYS A C 1
ATOM 2001 O O . LYS A 1 253 ? -20.946 -9.454 -8.504 1.00 96.06 253 LYS A O 1
ATOM 2006 N N . LYS A 1 254 ? -20.687 -10.772 -10.306 1.00 96.31 254 LYS A N 1
ATOM 2007 C CA . LYS A 1 254 ? -21.006 -12.035 -9.617 1.00 96.31 254 LYS A CA 1
ATOM 2008 C C . LYS A 1 254 ? -20.127 -12.276 -8.389 1.00 96.31 254 LYS A C 1
ATOM 2010 O O . LYS A 1 254 ? -20.651 -12.649 -7.342 1.00 96.31 254 LYS A O 1
ATOM 2015 N N . ILE A 1 255 ? -18.803 -12.121 -8.507 1.00 95.75 255 ILE A N 1
ATOM 2016 C CA . ILE A 1 255 ? -17.896 -12.398 -7.384 1.00 95.75 255 ILE A CA 1
ATOM 2017 C C . ILE A 1 255 ? -18.015 -11.335 -6.292 1.00 95.75 255 ILE A C 1
ATOM 2019 O O . ILE A 1 255 ? -18.057 -11.689 -5.112 1.00 95.75 255 ILE A O 1
ATOM 2023 N N . THR A 1 256 ? -18.154 -10.059 -6.663 1.00 97.00 256 THR A N 1
ATOM 2024 C CA . THR A 1 256 ? -18.320 -8.986 -5.684 1.00 97.00 256 THR A CA 1
ATOM 2025 C C . THR A 1 256 ? -19.647 -9.106 -4.940 1.00 97.00 256 THR A C 1
ATOM 2027 O O . THR A 1 256 ? -19.638 -9.045 -3.717 1.00 97.00 256 THR A O 1
ATOM 2030 N N . GLU A 1 257 ? -20.766 -9.377 -5.620 1.00 97.38 257 GLU A N 1
ATOM 2031 C CA . GLU A 1 257 ? -22.064 -9.607 -4.963 1.00 97.38 257 GLU A CA 1
ATOM 2032 C C . GLU A 1 257 ? -22.037 -10.836 -4.049 1.00 97.38 257 GLU A C 1
ATOM 2034 O O . GLU A 1 257 ? -22.651 -10.832 -2.983 1.00 97.38 257 GLU A O 1
ATOM 2039 N N . LYS A 1 258 ? -21.308 -11.892 -4.438 1.00 96.75 258 LYS A N 1
ATOM 2040 C CA . LYS A 1 258 ? -21.180 -13.125 -3.646 1.00 96.75 258 LYS A CA 1
ATOM 2041 C C . LYS A 1 258 ? -20.485 -12.900 -2.304 1.00 96.75 258 LYS A C 1
ATOM 2043 O O . LYS A 1 258 ? -20.809 -13.593 -1.342 1.00 96.75 258 LYS A O 1
ATOM 2048 N N . GLU A 1 259 ? -19.492 -12.017 -2.238 1.00 97.00 259 GLU A N 1
ATOM 2049 C CA . GLU A 1 259 ? -18.763 -11.765 -0.987 1.00 97.00 259 GLU A CA 1
ATOM 2050 C C . GLU A 1 259 ? -19.176 -10.485 -0.267 1.00 97.00 259 GLU A C 1
ATOM 2052 O O . GLU A 1 259 ? -18.919 -10.387 0.933 1.00 97.00 259 GLU A O 1
ATOM 2057 N N . ALA A 1 260 ? -19.776 -9.538 -0.996 1.00 97.50 260 ALA A N 1
ATOM 2058 C CA . ALA A 1 260 ? -20.242 -8.237 -0.524 1.00 97.50 260 ALA A CA 1
ATOM 2059 C C . ALA A 1 260 ? -19.245 -7.568 0.437 1.00 97.50 260 ALA A C 1
ATOM 2061 O O . ALA A 1 260 ? -19.629 -7.108 1.508 1.00 97.50 260 ALA A O 1
ATOM 2062 N N . LEU A 1 261 ? -17.950 -7.604 0.089 1.00 98.00 261 LEU A N 1
ATOM 2063 C CA . LEU A 1 261 ? -16.870 -7.212 0.996 1.00 98.00 261 LEU A CA 1
ATOM 2064 C C . LEU A 1 261 ? -17.041 -5.774 1.487 1.00 98.00 261 LEU A C 1
ATOM 2066 O O . LEU A 1 261 ? -17.442 -4.886 0.731 1.00 98.00 261 LEU A O 1
ATOM 2070 N N . LEU A 1 262 ? -16.661 -5.563 2.743 1.00 98.56 262 LEU A N 1
ATOM 2071 C CA . LEU A 1 262 ? -16.457 -4.262 3.365 1.00 98.56 262 LEU A CA 1
ATOM 2072 C C . LEU A 1 262 ? -15.001 -4.181 3.837 1.00 98.56 262 LEU A C 1
ATOM 2074 O O . LEU A 1 262 ? -14.408 -5.179 4.229 1.00 98.56 262 LEU A O 1
ATOM 2078 N N . GLY A 1 263 ? -14.449 -2.976 3.841 1.00 98.44 263 GLY A N 1
ATOM 2079 C CA . GLY A 1 263 ? -13.179 -2.639 4.469 1.00 98.44 263 GLY A CA 1
ATOM 2080 C C . GLY A 1 263 ? -13.358 -1.399 5.329 1.00 98.44 263 GLY A C 1
ATOM 2081 O O . GLY A 1 263 ? -13.046 -0.284 4.914 1.00 98.44 263 GLY A O 1
ATOM 2082 N N . VAL A 1 264 ? -13.925 -1.592 6.517 1.00 98.75 264 VAL A N 1
ATOM 2083 C CA . VAL A 1 264 ? -14.011 -0.583 7.570 1.00 98.75 264 VAL A CA 1
ATOM 2084 C C . VAL A 1 264 ? -12.622 -0.450 8.184 1.00 98.75 264 VAL A C 1
ATOM 2086 O O . VAL A 1 264 ? -12.178 -1.302 8.959 1.00 98.75 264 VAL A O 1
ATOM 2089 N N . SER A 1 265 ? -11.924 0.603 7.776 1.00 98.62 265 SER A N 1
ATOM 2090 C CA . SER A 1 265 ? -10.583 0.939 8.232 1.00 98.62 265 SER A CA 1
ATOM 2091 C C . SER A 1 265 ? -10.610 1.865 9.440 1.00 98.62 265 SER A C 1
ATOM 2093 O O . SER A 1 265 ? -11.590 2.564 9.694 1.00 98.62 265 SER A O 1
ATOM 2095 N N . LEU A 1 266 ? -9.498 1.903 10.165 1.00 98.50 266 LEU A N 1
ATOM 2096 C CA . LEU A 1 266 ? -9.220 2.884 11.208 1.00 98.50 266 LEU A CA 1
ATOM 2097 C C . LEU A 1 266 ? -8.102 3.822 10.736 1.00 98.50 266 LEU A C 1
ATOM 2099 O O . LEU A 1 266 ? -7.200 3.389 10.020 1.00 98.50 266 LEU A O 1
ATOM 2103 N N . THR A 1 267 ? -8.144 5.086 11.151 1.00 97.94 267 THR A N 1
ATOM 2104 C CA . THR A 1 267 ? -7.048 6.052 10.982 1.00 97.94 267 THR A CA 1
ATOM 2105 C C . THR A 1 267 ? -6.871 6.893 12.240 1.00 97.94 267 THR A C 1
ATOM 2107 O O . THR A 1 267 ? -7.831 7.118 12.978 1.00 97.94 267 THR A O 1
ATOM 2110 N N . GLY A 1 268 ? -5.656 7.383 12.484 1.00 97.31 268 GLY A N 1
ATOM 2111 C CA . GLY A 1 268 ? -5.338 8.138 13.692 1.00 97.31 268 GLY A CA 1
ATOM 2112 C C . GLY A 1 268 ? -5.006 7.267 14.903 1.00 97.31 268 GLY A C 1
ATOM 2113 O O . GLY A 1 268 ? -5.085 7.754 16.027 1.00 97.31 268 GLY A O 1
ATOM 2114 N N . ILE A 1 269 ? -4.652 5.990 14.702 1.00 97.94 269 ILE A N 1
ATOM 2115 C CA . ILE A 1 269 ? -4.390 5.043 15.799 1.00 97.94 269 ILE A CA 1
ATOM 2116 C C . ILE A 1 269 ? -3.250 5.539 16.691 1.00 97.94 269 ILE A C 1
ATOM 2118 O O . ILE A 1 269 ? -3.376 5.541 17.911 1.00 97.94 269 ILE A O 1
ATOM 2122 N N . ALA A 1 270 ? -2.164 6.026 16.089 1.00 97.12 270 ALA A N 1
ATOM 2123 C CA . ALA A 1 270 ? -1.016 6.552 16.827 1.00 97.12 270 ALA A CA 1
ATOM 2124 C C . ALA A 1 270 ? -1.277 7.894 17.546 1.00 97.12 270 ALA A C 1
ATOM 2126 O O . ALA A 1 270 ? -0.361 8.444 18.149 1.00 97.12 270 ALA A O 1
ATOM 2127 N N . SER A 1 271 ? -2.494 8.442 17.473 1.00 96.56 271 SER A N 1
ATOM 2128 C CA . SER A 1 271 ? -2.889 9.661 18.190 1.00 96.56 271 SER A CA 1
ATOM 2129 C C . SER A 1 271 ? -3.558 9.387 19.540 1.00 96.56 271 SER A C 1
ATOM 2131 O O . SER A 1 271 ? -3.878 10.337 20.250 1.00 96.56 271 SER A O 1
ATOM 2133 N N . ILE A 1 272 ? -3.820 8.122 19.882 1.00 95.62 272 ILE A N 1
ATOM 2134 C CA . ILE A 1 272 ? -4.525 7.734 21.108 1.00 95.62 272 ILE A CA 1
ATOM 2135 C C . ILE A 1 272 ? -3.803 6.602 21.834 1.00 95.62 272 ILE A C 1
ATOM 2137 O O . ILE A 1 272 ? -3.089 5.801 21.235 1.00 95.62 272 ILE A O 1
ATOM 2141 N N . ASP A 1 273 ? -4.077 6.484 23.130 1.00 95.44 273 ASP A N 1
ATOM 2142 C CA . ASP A 1 273 ? -3.819 5.249 23.863 1.00 95.44 273 ASP A CA 1
ATOM 2143 C C . ASP A 1 273 ? -4.928 4.240 23.537 1.00 95.44 273 ASP A C 1
ATOM 2145 O O . ASP A 1 273 ? -6.007 4.246 24.139 1.00 95.44 273 ASP A O 1
ATOM 2149 N N . TYR A 1 274 ? -4.669 3.402 22.533 1.00 95.88 274 TYR A N 1
ATOM 2150 C CA . TYR A 1 274 ? -5.628 2.416 22.042 1.00 95.88 274 TYR A CA 1
ATOM 2151 C C . TYR A 1 274 ? -5.961 1.334 23.084 1.00 95.88 274 TYR A C 1
ATOM 2153 O O . TYR A 1 274 ? -7.009 0.705 22.977 1.00 95.88 274 TYR A O 1
ATOM 2161 N N . THR A 1 275 ? -5.142 1.149 24.127 1.00 95.12 275 THR A N 1
ATOM 2162 C CA . THR A 1 275 ? -5.380 0.132 25.170 1.00 95.12 275 THR A CA 1
ATOM 2163 C C . THR A 1 275 ? -6.577 0.456 26.070 1.00 95.12 275 THR A C 1
ATOM 2165 O O . THR A 1 275 ? -7.095 -0.419 26.762 1.00 95.12 275 THR A O 1
ATOM 2168 N N . LYS A 1 276 ? -7.060 1.705 26.036 1.00 96.56 276 LYS A N 1
ATOM 2169 C CA . LYS A 1 276 ? -8.240 2.168 26.785 1.00 96.56 276 LYS A CA 1
ATOM 2170 C C . LYS A 1 276 ? -9.574 1.761 26.155 1.00 96.56 276 LYS A C 1
ATOM 2172 O O . LYS A 1 276 ? -10.617 2.008 26.762 1.00 96.56 276 LYS A O 1
ATOM 2177 N N . TYR A 1 277 ? -9.551 1.180 24.958 1.00 98.38 277 TYR A N 1
ATOM 2178 C CA . TYR A 1 277 ? -10.739 0.853 24.177 1.00 98.38 277 TYR A CA 1
ATOM 2179 C C . TYR A 1 277 ? -10.764 -0.629 23.800 1.00 98.38 277 TYR A C 1
ATOM 2181 O O . TYR A 1 277 ? -9.735 -1.279 23.634 1.00 98.38 277 TYR A O 1
ATOM 2189 N N . ASP A 1 278 ? -11.969 -1.159 23.632 1.00 98.56 278 ASP A N 1
ATOM 2190 C CA . ASP A 1 278 ? -12.234 -2.507 23.153 1.00 98.56 278 ASP A CA 1
ATOM 2191 C C . ASP A 1 278 ? -12.564 -2.463 21.653 1.00 98.56 278 ASP A C 1
ATOM 2193 O O . ASP A 1 278 ? -13.716 -2.293 21.229 1.00 98.56 278 ASP A O 1
ATOM 2197 N N . PHE A 1 279 ? -11.521 -2.609 20.834 1.00 98.75 279 PHE A N 1
ATOM 2198 C CA . PHE A 1 279 ? -11.652 -2.673 19.378 1.00 98.75 279 PHE A CA 1
ATOM 2199 C C . PHE A 1 279 ? -12.349 -3.950 18.903 1.00 98.75 279 PHE A C 1
ATOM 2201 O O . PHE A 1 279 ? -13.001 -3.930 17.858 1.00 98.75 279 PHE A O 1
ATOM 2208 N N . ARG A 1 280 ? -12.300 -5.034 19.687 1.00 98.75 280 ARG A N 1
ATOM 2209 C CA . ARG A 1 280 ? -12.958 -6.299 19.341 1.00 98.75 280 ARG A CA 1
ATOM 2210 C C . ARG A 1 280 ? -14.466 -6.134 19.382 1.00 98.75 280 ARG A C 1
ATOM 2212 O O . ARG A 1 280 ? -15.155 -6.548 18.448 1.00 98.75 280 ARG A O 1
ATOM 2219 N N . LYS A 1 281 ? -14.972 -5.474 20.423 1.00 98.75 281 LYS A N 1
ATOM 2220 C CA . LYS A 1 281 ? -16.388 -5.122 20.551 1.00 98.75 281 LYS A CA 1
ATOM 2221 C C . LYS A 1 281 ? -16.845 -4.151 19.457 1.00 98.75 281 LYS A C 1
ATOM 2223 O O . LYS A 1 281 ? -17.934 -4.307 18.901 1.00 98.75 281 LYS A O 1
ATOM 2228 N N . ALA A 1 282 ? -16.004 -3.183 19.096 1.00 98.81 282 ALA A N 1
ATOM 2229 C CA . ALA A 1 282 ? -16.294 -2.258 18.002 1.00 98.81 282 ALA A CA 1
ATOM 2230 C C . ALA A 1 282 ? -16.356 -2.959 16.630 1.00 98.81 282 ALA A C 1
ATOM 2232 O O . ALA A 1 282 ? -17.281 -2.715 15.853 1.00 98.81 282 ALA A O 1
ATOM 2233 N N . ALA A 1 283 ? -15.436 -3.889 16.355 1.00 98.88 283 ALA A N 1
ATOM 2234 C CA . ALA A 1 283 ? -15.455 -4.704 15.142 1.00 98.88 283 ALA A CA 1
ATOM 2235 C C . ALA A 1 283 ? -16.715 -5.583 15.070 1.00 98.88 283 ALA A C 1
ATOM 2237 O O . ALA A 1 283 ? -17.365 -5.650 14.028 1.00 98.88 283 ALA A O 1
ATOM 2238 N N . GLN A 1 284 ? -17.117 -6.197 16.187 1.00 98.75 284 GLN A N 1
ATOM 2239 C CA . GLN A 1 284 ? -18.368 -6.961 16.273 1.00 98.75 284 GLN A CA 1
ATOM 2240 C C . GLN A 1 284 ? -19.594 -6.082 16.005 1.00 98.75 284 GLN A C 1
ATOM 2242 O O . GLN A 1 284 ? -20.476 -6.482 15.250 1.00 98.75 284 GLN A O 1
ATOM 2247 N N . SER A 1 285 ? -19.612 -4.851 16.524 1.00 98.75 285 SER A N 1
ATOM 2248 C CA . SER A 1 285 ? -20.680 -3.885 16.235 1.00 98.75 285 SER A CA 1
ATOM 2249 C C . SER A 1 285 ? -20.782 -3.556 14.739 1.00 98.75 285 SER A C 1
ATOM 2251 O O . SER A 1 285 ? -21.886 -3.459 14.204 1.00 98.75 285 SER A O 1
ATOM 2253 N N . ALA A 1 286 ? -19.650 -3.434 14.035 1.00 98.81 286 ALA A N 1
ATOM 2254 C CA . ALA A 1 286 ? -19.629 -3.264 12.580 1.00 98.81 286 ALA A CA 1
ATOM 2255 C C . ALA A 1 286 ? -20.186 -4.497 11.836 1.00 98.81 286 ALA A C 1
ATOM 2257 O O . ALA A 1 286 ? -20.921 -4.350 10.857 1.00 98.81 286 ALA A O 1
ATOM 2258 N N . VAL A 1 287 ? -19.879 -5.711 12.308 1.00 98.81 287 VAL A N 1
ATOM 2259 C CA . VAL A 1 287 ? -20.419 -6.965 11.749 1.00 98.81 287 VAL A CA 1
ATOM 2260 C C . VAL A 1 287 ? -21.936 -7.051 11.929 1.00 98.81 287 VAL A C 1
ATOM 2262 O O . VAL A 1 287 ? -22.650 -7.341 10.967 1.00 98.81 287 VAL A O 1
ATOM 2265 N N . GLU A 1 288 ? -22.437 -6.782 13.134 1.00 98.75 288 GLU A N 1
ATOM 2266 C CA . GLU A 1 288 ? -23.872 -6.800 13.444 1.00 98.75 288 GLU A CA 1
ATOM 2267 C C . GLU A 1 288 ? -24.641 -5.784 12.592 1.00 98.75 288 GLU A C 1
ATOM 2269 O O . GLU A 1 288 ? -25.694 -6.098 12.027 1.00 98.75 288 GLU A O 1
ATOM 2274 N N . GLU A 1 289 ? -24.084 -4.583 12.434 1.00 98.81 289 GLU A N 1
ATOM 2275 C CA . GLU A 1 289 ? -24.680 -3.541 11.608 1.00 98.81 289 GLU A CA 1
ATOM 2276 C C . GLU A 1 289 ? -24.688 -3.920 10.123 1.00 98.81 289 GLU A C 1
ATOM 2278 O O . GLU A 1 289 ? -25.717 -3.763 9.462 1.00 98.81 289 GLU A O 1
ATOM 2283 N N . ASN A 1 290 ? -23.604 -4.506 9.598 1.00 98.81 290 ASN A N 1
ATOM 2284 C CA . ASN A 1 290 ? -23.590 -5.035 8.234 1.00 98.81 290 ASN A CA 1
ATOM 2285 C C . ASN A 1 290 ? -24.690 -6.083 8.024 1.00 98.81 290 ASN A C 1
ATOM 2287 O O . ASN A 1 290 ? -25.440 -5.992 7.054 1.00 98.81 290 ASN A O 1
ATOM 2291 N N . GLN A 1 291 ? -24.837 -7.046 8.939 1.00 98.62 291 GLN A N 1
ATOM 2292 C CA . GLN A 1 291 ? -25.877 -8.074 8.841 1.00 98.62 291 GLN A CA 1
ATOM 2293 C C . GLN A 1 291 ? -27.284 -7.464 8.856 1.00 98.62 291 GLN A C 1
ATOM 2295 O O . GLN A 1 291 ? -28.138 -7.844 8.048 1.00 98.62 291 GLN A O 1
ATOM 2300 N N . ARG A 1 292 ? -27.526 -6.493 9.745 1.00 98.69 292 ARG A N 1
ATOM 2301 C CA . ARG A 1 292 ? -28.805 -5.781 9.849 1.00 98.69 292 ARG A CA 1
ATOM 2302 C C . ARG A 1 292 ? -29.138 -5.042 8.555 1.00 98.69 292 ARG A C 1
ATOM 2304 O O . ARG A 1 292 ? -30.245 -5.186 8.033 1.00 98.69 292 ARG A O 1
ATOM 2311 N N . VAL A 1 293 ? -28.198 -4.256 8.035 1.00 98.75 293 VAL A N 1
ATOM 2312 C CA . VAL A 1 293 ? -28.404 -3.414 6.848 1.00 98.75 293 VAL A CA 1
ATOM 2313 C C . VAL A 1 293 ? -28.505 -4.266 5.587 1.00 98.75 293 VAL A C 1
ATOM 2315 O O . VAL A 1 293 ? -29.438 -4.062 4.813 1.00 98.75 293 VAL A O 1
ATOM 2318 N N . ALA A 1 294 ? -27.633 -5.265 5.416 1.00 98.56 294 ALA A N 1
ATOM 2319 C CA . ALA A 1 294 ? -27.641 -6.165 4.263 1.00 98.56 294 ALA A CA 1
ATOM 2320 C C . ALA A 1 294 ? -28.985 -6.891 4.132 1.00 98.56 294 ALA A C 1
ATOM 2322 O O . ALA A 1 294 ? -29.579 -6.917 3.053 1.00 98.56 294 ALA A O 1
ATOM 2323 N N . LYS A 1 295 ? -29.524 -7.381 5.258 1.00 98.56 295 LYS A N 1
ATOM 2324 C CA . LYS A 1 295 ? -30.863 -7.979 5.319 1.00 98.56 295 LYS A CA 1
ATOM 2325 C C . LYS A 1 295 ? -31.959 -6.999 4.896 1.00 98.56 295 LYS A C 1
ATOM 2327 O O . LYS A 1 295 ? -32.876 -7.396 4.184 1.00 98.56 295 LYS A O 1
ATOM 2332 N N . ASN A 1 296 ? -31.877 -5.742 5.327 1.00 98.38 296 ASN A N 1
ATOM 2333 C CA . ASN A 1 296 ? -32.891 -4.732 5.016 1.00 98.38 296 ASN A CA 1
ATOM 2334 C C . ASN A 1 296 ? -32.899 -4.334 3.535 1.00 98.38 296 ASN A C 1
ATOM 2336 O O . ASN A 1 296 ? -33.970 -4.069 2.995 1.00 98.38 296 ASN A O 1
ATOM 2340 N N . ILE A 1 297 ? -31.731 -4.293 2.885 1.00 97.56 297 ILE A N 1
ATOM 2341 C CA . ILE A 1 297 ? -31.607 -3.907 1.469 1.00 97.56 297 ILE A CA 1
ATOM 2342 C C . ILE A 1 297 ? -31.574 -5.106 0.508 1.00 97.56 297 ILE A C 1
ATOM 2344 O O . ILE A 1 297 ? -31.552 -4.915 -0.704 1.00 97.56 297 ILE A O 1
ATOM 2348 N N . GLY A 1 298 ? -31.591 -6.338 1.027 1.00 97.38 298 GLY A N 1
ATOM 2349 C CA . GLY A 1 298 ? -31.667 -7.562 0.227 1.00 97.38 298 GLY A CA 1
ATOM 2350 C C . GLY A 1 298 ? -30.363 -7.962 -0.473 1.00 97.38 298 GLY A C 1
ATOM 2351 O O . GLY A 1 298 ? -30.422 -8.591 -1.527 1.00 97.38 298 GLY A O 1
ATOM 2352 N N . VAL A 1 299 ? -29.201 -7.619 0.093 1.00 97.12 299 VAL A N 1
ATOM 2353 C CA . VAL A 1 299 ? -27.880 -8.069 -0.395 1.00 97.12 299 VAL A CA 1
ATOM 2354 C C . VAL A 1 299 ? -27.276 -9.119 0.542 1.00 97.12 299 VAL A C 1
ATOM 2356 O O . VAL A 1 299 ? -27.745 -9.315 1.664 1.00 97.12 299 VAL A O 1
ATOM 2359 N N . ASN A 1 300 ? -26.223 -9.806 0.095 1.00 97.81 300 ASN A N 1
ATOM 2360 C CA . ASN A 1 300 ? -25.483 -10.729 0.955 1.00 97.81 300 ASN A CA 1
ATOM 2361 C C . ASN A 1 300 ? -24.801 -9.970 2.102 1.00 97.81 300 ASN A C 1
ATOM 2363 O O . ASN A 1 300 ? -24.280 -8.873 1.907 1.00 97.81 300 ASN A O 1
ATOM 2367 N N . SER A 1 301 ? -24.760 -10.574 3.291 1.00 97.56 301 SER A N 1
ATOM 2368 C CA . SER A 1 301 ? -23.882 -10.092 4.359 1.00 97.56 301 SER A CA 1
ATOM 2369 C C . SER A 1 301 ? -22.426 -10.236 3.930 1.00 97.56 301 SER A C 1
ATOM 2371 O O . SER A 1 301 ? -22.050 -11.239 3.314 1.00 97.56 301 SER A O 1
ATOM 2373 N N . ALA A 1 302 ? -21.604 -9.270 4.313 1.00 98.25 302 ALA A N 1
ATOM 2374 C CA . ALA A 1 302 ? -20.199 -9.252 3.972 1.00 98.25 302 ALA A CA 1
ATOM 2375 C C . ALA A 1 302 ? -19.470 -10.445 4.590 1.00 98.25 302 ALA A C 1
ATOM 2377 O O . ALA A 1 302 ? -19.647 -10.785 5.766 1.00 98.25 302 ALA A O 1
ATOM 2378 N N . LYS A 1 303 ? -18.605 -11.077 3.800 1.00 97.94 303 LYS A N 1
ATOM 2379 C CA . LYS A 1 303 ? -17.739 -12.145 4.309 1.00 97.94 303 LYS A CA 1
ATOM 2380 C C . LYS A 1 303 ? -16.634 -11.625 5.225 1.00 97.94 303 LYS A C 1
ATOM 2382 O O . LYS A 1 303 ? -16.227 -12.328 6.147 1.00 97.94 303 LYS A O 1
ATOM 2387 N N . ARG A 1 304 ? -16.143 -10.417 4.953 1.00 98.19 304 ARG A N 1
ATOM 2388 C CA . ARG A 1 304 ? -15.080 -9.723 5.688 1.00 98.19 304 ARG A CA 1
ATOM 2389 C C . ARG A 1 304 ? -15.425 -8.236 5.719 1.00 98.19 304 ARG A C 1
ATOM 2391 O O . ARG A 1 304 ? -15.955 -7.729 4.727 1.00 98.19 304 ARG A O 1
ATOM 2398 N N . ILE A 1 305 ? -15.247 -7.617 6.887 1.00 98.75 305 ILE A N 1
ATOM 2399 C CA . ILE A 1 305 ? -15.772 -6.281 7.189 1.00 98.75 305 ILE A CA 1
ATOM 2400 C C . ILE A 1 305 ? -14.671 -5.293 7.547 1.00 98.75 305 ILE A C 1
ATOM 2402 O O . ILE A 1 305 ? -14.731 -4.151 7.108 1.00 98.75 305 ILE A O 1
ATOM 2406 N N . THR A 1 306 ? -13.703 -5.683 8.369 1.00 98.75 306 THR A N 1
ATOM 2407 C CA . THR A 1 306 ? -12.723 -4.761 8.956 1.00 98.75 306 THR A CA 1
ATOM 2408 C C . THR A 1 306 ? -11.338 -4.973 8.360 1.00 98.75 306 THR A C 1
ATOM 2410 O O . THR A 1 306 ? -10.937 -6.093 8.050 1.00 98.75 306 THR A O 1
ATOM 2413 N N . CYS A 1 307 ? -10.597 -3.884 8.190 1.00 98.62 307 CYS A N 1
ATOM 2414 C CA . CYS A 1 307 ? -9.209 -3.875 7.730 1.00 98.62 307 CYS A CA 1
ATOM 2415 C C . CYS A 1 307 ? -8.477 -2.691 8.375 1.00 98.62 307 CYS A C 1
ATOM 2417 O O . CYS A 1 307 ? -9.092 -1.914 9.106 1.00 98.62 307 CYS A O 1
ATOM 2419 N N . ILE A 1 308 ? -7.190 -2.505 8.083 1.00 98.56 308 ILE A N 1
ATOM 2420 C CA . ILE A 1 308 ? -6.541 -1.198 8.248 1.00 98.56 308 ILE A CA 1
ATOM 2421 C C . ILE A 1 308 ? -5.776 -0.885 6.971 1.00 98.56 308 ILE A C 1
ATOM 2423 O O . ILE A 1 308 ? -4.834 -1.589 6.618 1.00 98.56 308 ILE A O 1
ATOM 2427 N N . LYS A 1 309 ? -6.197 0.168 6.276 1.00 96.31 309 LYS A N 1
ATOM 2428 C CA . LYS A 1 309 ? -5.523 0.687 5.086 1.00 96.31 309 LYS A CA 1
ATOM 2429 C C . LYS A 1 309 ? -4.484 1.744 5.491 1.00 96.31 309 LYS A C 1
ATOM 2431 O O . LYS A 1 309 ? -4.656 2.390 6.530 1.00 96.31 309 LYS A O 1
ATOM 2436 N N . PRO A 1 310 ? -3.461 2.008 4.664 1.00 90.00 310 PRO A N 1
ATOM 2437 C CA . PRO A 1 310 ? -2.643 3.193 4.844 1.00 90.00 310 PRO A CA 1
ATOM 2438 C C . PRO A 1 310 ? -3.493 4.410 4.455 1.00 90.00 310 PRO A C 1
ATOM 2440 O O . PRO A 1 310 ? -3.953 4.540 3.317 1.00 90.00 310 PRO A O 1
ATOM 2443 N N . GLU A 1 311 ? -3.752 5.304 5.402 1.00 90.62 311 GLU A N 1
ATOM 2444 C CA . GLU A 1 311 ? -4.584 6.480 5.162 1.00 90.62 311 GLU A CA 1
ATOM 2445 C C . GLU A 1 311 ? -3.725 7.648 4.660 1.00 90.62 311 GLU A C 1
ATOM 2447 O O . GLU A 1 311 ? -3.395 8.555 5.414 1.00 90.62 311 GLU A O 1
ATOM 2452 N N . GLY A 1 312 ? -3.373 7.636 3.372 1.00 82.81 312 GLY A N 1
ATOM 2453 C CA . GLY A 1 312 ? -2.583 8.696 2.731 1.00 82.81 312 GLY A CA 1
ATOM 2454 C C . GLY A 1 312 ? -3.264 10.068 2.803 1.00 82.81 312 GLY A C 1
ATOM 2455 O O . GLY A 1 312 ? -3.026 10.831 3.730 1.00 82.81 312 GLY A O 1
ATOM 2456 N N . SER A 1 313 ? -4.126 10.391 1.836 1.00 83.50 313 SER A N 1
ATOM 2457 C CA . SER A 1 313 ? -4.782 11.708 1.750 1.00 83.50 313 SER A CA 1
ATOM 2458 C C . SER A 1 313 ? -5.843 11.928 2.835 1.00 83.50 313 SER A C 1
ATOM 2460 O O . SER A 1 313 ? -5.998 13.041 3.332 1.00 83.50 313 SER A O 1
ATOM 2462 N N . GLY A 1 314 ? -6.560 10.871 3.239 1.00 88.25 314 GLY A N 1
ATOM 2463 C CA . GLY A 1 314 ? -7.632 10.975 4.233 1.00 88.25 314 GLY A CA 1
ATOM 2464 C C . GLY A 1 314 ? -7.136 11.441 5.602 1.00 88.25 314 GLY A C 1
ATOM 2465 O O . GLY A 1 314 ? -7.800 12.247 6.249 1.00 88.25 314 GLY A O 1
ATOM 2466 N N . SER A 1 315 ? -5.940 11.018 6.019 1.00 91.31 315 SER A N 1
ATOM 2467 C CA . SER A 1 315 ? -5.355 11.444 7.291 1.00 91.31 315 SER A CA 1
ATOM 2468 C C . SER A 1 315 ? -4.949 12.914 7.258 1.00 91.31 315 SER A C 1
ATOM 2470 O O . SER A 1 315 ? -4.960 13.564 8.297 1.00 91.31 315 SER A O 1
ATOM 2472 N N . LEU A 1 316 ? -4.672 13.473 6.074 1.00 90.56 316 LEU A N 1
ATOM 2473 C CA . LEU A 1 316 ? -4.290 14.881 5.917 1.00 90.56 316 LEU A CA 1
ATOM 2474 C C . LEU A 1 316 ? -5.494 15.781 6.095 1.00 90.56 316 LEU A C 1
ATOM 2476 O O . LEU A 1 316 ? -5.439 16.741 6.854 1.00 90.56 316 LEU A O 1
ATOM 2480 N N . VAL A 1 317 ? -6.596 15.410 5.441 1.00 90.25 317 VAL A N 1
ATOM 2481 C CA . VAL A 1 317 ? -7.882 16.097 5.576 1.00 90.25 317 VAL A CA 1
ATOM 2482 C C . VAL A 1 317 ? -8.363 16.054 7.027 1.00 90.25 317 VAL A C 1
ATOM 2484 O O . VAL A 1 317 ? -8.902 17.034 7.531 1.00 90.25 317 VAL A O 1
ATOM 2487 N N . LEU A 1 318 ? -8.158 14.925 7.710 1.00 91.38 318 LEU A N 1
ATOM 2488 C CA . LEU A 1 318 ? -8.583 14.735 9.096 1.00 91.38 318 LEU A CA 1
ATOM 2489 C C . LEU A 1 318 ? -7.581 15.264 10.136 1.00 91.38 318 LEU A C 1
ATOM 2491 O O . LEU A 1 318 ? -7.936 15.340 11.311 1.00 91.38 318 LEU A O 1
ATOM 2495 N N . GLY A 1 319 ? -6.351 15.599 9.736 1.00 92.00 319 GLY A N 1
ATOM 2496 C CA . GLY A 1 319 ? -5.277 16.006 10.644 1.00 92.00 319 GLY A CA 1
ATOM 2497 C C . GLY A 1 319 ? -4.845 14.908 11.625 1.00 92.00 319 GLY A C 1
ATOM 2498 O O . GLY A 1 319 ? -4.669 15.181 12.810 1.00 92.00 319 GLY A O 1
ATOM 2499 N N . THR A 1 320 ? -4.707 13.659 11.168 1.00 94.38 320 THR A N 1
ATOM 2500 C CA . THR A 1 320 ? -4.357 12.500 12.012 1.00 94.38 320 THR A CA 1
ATOM 2501 C C . THR A 1 320 ? -3.087 11.793 11.546 1.00 94.38 320 THR A C 1
ATOM 2503 O O . THR A 1 320 ? -2.597 12.036 10.446 1.00 94.38 320 THR A O 1
ATOM 2506 N N . SER A 1 321 ? -2.588 10.838 12.339 1.00 94.88 321 SER A N 1
ATOM 2507 C CA . SER A 1 321 ? -1.680 9.819 11.810 1.00 94.88 321 SER A CA 1
ATOM 2508 C C . SER A 1 321 ? -2.382 8.939 10.768 1.00 94.88 321 SER A C 1
ATOM 2510 O O . SER A 1 321 ? -3.612 8.814 10.765 1.00 94.88 321 SER A O 1
ATOM 2512 N N . SER A 1 322 ? -1.596 8.359 9.860 1.00 95.06 322 SER A N 1
ATOM 2513 C CA . SER A 1 322 ? -2.080 7.546 8.742 1.00 95.06 322 SER A CA 1
ATOM 2514 C C . SER A 1 322 ? -2.303 6.101 9.178 1.00 95.06 322 SER A C 1
ATOM 2516 O O . SER A 1 322 ? -1.343 5.393 9.471 1.00 95.06 322 SER A O 1
ATOM 2518 N N . GLY A 1 323 ? -3.557 5.643 9.202 1.00 96.88 323 GLY A N 1
ATOM 2519 C CA . GLY A 1 323 ? -3.869 4.246 9.516 1.00 96.88 323 GLY A CA 1
ATOM 2520 C C . GLY A 1 323 ? -3.285 3.807 10.866 1.00 96.88 323 GLY A C 1
ATOM 2521 O O . GLY A 1 323 ? -3.649 4.348 11.914 1.00 96.88 323 GLY A O 1
ATOM 2522 N N . ILE A 1 324 ? -2.363 2.839 10.805 1.00 97.31 324 ILE A N 1
ATOM 2523 C CA . ILE A 1 324 ? -1.632 2.227 11.932 1.00 97.31 324 ILE A CA 1
ATOM 2524 C C . ILE A 1 324 ? -0.302 2.927 12.273 1.00 97.31 324 ILE A C 1
ATOM 2526 O O . ILE A 1 324 ? 0.274 2.684 13.340 1.00 97.31 324 ILE A O 1
ATOM 2530 N N . HIS A 1 325 ? 0.210 3.764 11.368 1.00 96.81 325 HIS A N 1
ATOM 2531 C CA . HIS A 1 325 ? 1.552 4.342 11.446 1.00 96.81 325 HIS A CA 1
ATOM 2532 C C . HIS A 1 325 ? 1.660 5.452 12.488 1.00 96.81 325 HIS A C 1
ATOM 2534 O O . HIS A 1 325 ? 0.693 6.159 12.775 1.00 96.81 325 HIS A O 1
ATOM 2540 N N . ALA A 1 326 ? 2.866 5.619 13.027 1.00 96.12 326 ALA A N 1
ATOM 2541 C CA . ALA A 1 326 ? 3.210 6.732 13.897 1.00 96.12 326 ALA A CA 1
ATOM 2542 C C . ALA A 1 326 ? 3.221 8.085 13.174 1.00 96.12 326 ALA A C 1
ATOM 2544 O O . ALA A 1 326 ? 3.307 8.181 11.947 1.00 96.12 326 ALA A O 1
ATOM 2545 N N . TRP A 1 327 ? 3.160 9.153 13.967 1.00 95.81 327 TRP A N 1
ATOM 2546 C CA . TRP A 1 327 ? 3.469 10.503 13.509 1.00 95.81 327 TRP A CA 1
ATOM 2547 C C . TRP A 1 327 ? 4.946 10.623 13.127 1.00 95.81 327 TRP A C 1
ATOM 2549 O O . TRP A 1 327 ? 5.794 9.915 13.669 1.00 95.81 327 TRP A O 1
ATOM 2559 N N . HIS A 1 328 ? 5.279 11.555 12.230 1.00 92.88 328 HIS A N 1
ATOM 2560 C CA . HIS A 1 328 ? 6.676 11.769 11.849 1.00 92.88 328 HIS A CA 1
ATOM 2561 C C . HIS A 1 328 ? 7.525 12.175 13.061 1.00 92.88 328 HIS A C 1
ATOM 2563 O O . HIS A 1 328 ? 8.528 11.530 13.341 1.00 92.88 328 HIS A O 1
ATOM 2569 N N . ASN A 1 329 ? 7.114 13.199 13.809 1.00 94.81 329 ASN A N 1
ATOM 2570 C CA . ASN A 1 329 ? 7.740 13.620 15.064 1.00 94.81 329 ASN A CA 1
ATOM 2571 C C . ASN A 1 329 ? 6.743 14.450 15.892 1.00 94.81 329 ASN A C 1
ATOM 2573 O O . ASN A 1 329 ? 5.639 14.730 15.421 1.00 94.81 329 ASN A O 1
ATOM 2577 N N . SER A 1 330 ? 7.130 14.880 17.093 1.00 95.69 330 SER A N 1
ATOM 2578 C CA . SER A 1 330 ? 6.347 15.809 17.917 1.00 95.69 330 SER A CA 1
ATOM 2579 C C . SER A 1 330 ? 6.127 17.146 17.209 1.00 95.69 330 SER A C 1
ATOM 2581 O O . SER A 1 330 ? 5.017 17.678 17.228 1.00 95.69 330 SER A O 1
ATOM 2583 N N . PHE A 1 331 ? 7.169 17.652 16.544 1.00 96.69 331 PHE A N 1
ATOM 2584 C CA . PHE A 1 331 ? 7.142 18.862 15.728 1.00 96.69 331 PHE A CA 1
ATOM 2585 C C . PHE A 1 331 ? 7.918 18.614 14.440 1.00 96.69 331 PHE A C 1
ATOM 2587 O O . PHE A 1 331 ? 9.051 18.132 14.477 1.00 96.69 331 PHE A O 1
ATOM 2594 N N . TYR A 1 332 ? 7.308 18.919 13.302 1.00 95.38 332 TYR A N 1
ATOM 2595 C CA . TYR A 1 332 ? 7.953 18.761 12.005 1.00 95.38 332 TYR A CA 1
ATOM 2596 C C . TYR A 1 332 ? 7.317 19.671 10.959 1.00 95.38 332 TYR A C 1
ATOM 2598 O O . TYR A 1 332 ? 6.131 19.984 11.023 1.00 95.38 332 TYR A O 1
ATOM 2606 N N . ASN A 1 333 ? 8.100 20.074 9.973 1.00 94.50 333 ASN A N 1
ATOM 2607 C CA . ASN A 1 333 ? 7.612 20.685 8.753 1.00 94.50 333 ASN A CA 1
ATOM 2608 C C . ASN A 1 333 ? 7.111 19.607 7.803 1.00 94.50 333 ASN A C 1
ATOM 2610 O O . ASN A 1 333 ? 7.736 18.558 7.640 1.00 94.50 333 ASN A O 1
ATOM 2614 N N . ARG A 1 334 ? 5.996 19.893 7.140 1.00 92.94 334 ARG A N 1
ATOM 2615 C CA . ARG A 1 334 ? 5.465 19.093 6.048 1.00 92.94 334 ARG A CA 1
ATOM 2616 C C . ARG A 1 334 ? 5.451 19.916 4.771 1.00 92.94 334 ARG A C 1
ATOM 2618 O O . ARG A 1 334 ? 4.856 20.992 4.743 1.00 92.94 334 ARG A O 1
ATOM 2625 N N . ARG A 1 335 ? 6.072 19.394 3.718 1.00 91.38 335 ARG A N 1
ATOM 2626 C CA . ARG A 1 335 ? 6.168 20.043 2.409 1.00 91.38 335 ARG A CA 1
ATOM 2627 C C . ARG A 1 335 ? 5.147 19.478 1.424 1.00 91.38 335 ARG A C 1
ATOM 2629 O O . ARG A 1 335 ? 4.919 18.270 1.383 1.00 91.38 335 ARG A O 1
ATOM 2636 N N . ILE A 1 336 ? 4.549 20.354 0.624 1.00 89.88 336 ILE A N 1
ATOM 2637 C CA . ILE A 1 336 ? 3.587 20.025 -0.435 1.00 89.88 336 ILE A CA 1
ATOM 2638 C C . ILE A 1 336 ? 4.064 20.701 -1.717 1.00 89.88 336 ILE A C 1
ATOM 2640 O O . ILE A 1 336 ? 4.322 21.901 -1.708 1.00 89.88 336 ILE A O 1
ATOM 2644 N N . ARG A 1 337 ? 4.187 19.955 -2.817 1.00 89.00 337 ARG A N 1
ATOM 2645 C CA . ARG A 1 337 ? 4.504 20.534 -4.130 1.00 89.00 337 ARG A CA 1
ATOM 2646 C C . ARG A 1 337 ? 3.220 20.994 -4.809 1.00 89.00 337 ARG A C 1
ATOM 2648 O O . ARG A 1 337 ? 2.261 20.231 -4.846 1.00 89.00 337 ARG A O 1
ATOM 2655 N N . VAL A 1 338 ? 3.230 22.208 -5.349 1.00 87.25 338 VAL A N 1
ATOM 2656 C CA . VAL A 1 338 ? 2.090 22.810 -6.054 1.00 87.25 338 VAL A CA 1
ATOM 2657 C C . VAL A 1 338 ? 2.550 23.478 -7.341 1.00 87.25 338 VAL A C 1
ATOM 2659 O O . VAL A 1 338 ? 3.613 24.106 -7.387 1.00 87.25 338 VAL A O 1
ATOM 2662 N N . GLY A 1 339 ? 1.743 23.382 -8.391 1.00 86.94 339 GLY A N 1
ATOM 2663 C CA . GLY A 1 339 ? 1.965 24.129 -9.618 1.00 86.94 339 GLY A CA 1
ATOM 2664 C C . GLY A 1 339 ? 1.897 25.635 -9.361 1.00 86.94 339 GLY A C 1
ATOM 2665 O O . GLY A 1 339 ? 0.999 26.136 -8.683 1.00 86.94 339 GLY A O 1
ATOM 2666 N N . LYS A 1 340 ? 2.818 26.405 -9.953 1.00 87.88 340 LYS A N 1
ATOM 2667 C CA . LYS A 1 340 ? 2.823 27.882 -9.835 1.00 87.88 340 LYS A CA 1
ATOM 2668 C C . LYS A 1 340 ? 1.596 28.552 -10.479 1.00 87.88 340 LYS A C 1
ATOM 2670 O O . LYS A 1 340 ? 1.367 29.748 -10.316 1.00 87.88 340 LYS A O 1
ATOM 2675 N N . ASN A 1 341 ? 0.817 27.794 -11.242 1.00 82.56 341 ASN A N 1
ATOM 2676 C CA . ASN A 1 341 ? -0.446 28.196 -11.852 1.00 82.56 341 ASN A CA 1
ATOM 2677 C C . ASN A 1 341 ? -1.667 27.975 -10.942 1.00 82.56 341 ASN A C 1
ATOM 2679 O O . ASN A 1 341 ? -2.752 28.425 -11.300 1.00 82.56 341 ASN A O 1
ATOM 2683 N N . GLU A 1 342 ? -1.523 27.288 -9.808 1.00 83.88 342 GLU A N 1
ATOM 2684 C CA . GLU A 1 342 ? -2.639 27.001 -8.904 1.00 83.88 342 GLU A CA 1
ATOM 2685 C C . GLU A 1 342 ? -3.028 28.224 -8.061 1.00 83.88 342 GLU A C 1
ATOM 2687 O O . GLU A 1 342 ? -2.180 29.027 -7.652 1.00 83.88 342 GLU A O 1
ATOM 2692 N N . ALA A 1 343 ? -4.323 28.357 -7.757 1.00 88.25 343 ALA A N 1
ATOM 2693 C CA . ALA A 1 343 ? -4.845 29.493 -6.996 1.00 88.25 343 ALA A CA 1
ATOM 2694 C C . ALA A 1 343 ? -4.245 29.577 -5.585 1.00 88.25 343 ALA A C 1
ATOM 2696 O O . ALA A 1 343 ? -3.961 30.675 -5.103 1.00 88.25 343 ALA A O 1
ATOM 2697 N N . ILE A 1 344 ? -3.987 28.429 -4.947 1.00 90.06 344 ILE A N 1
ATOM 2698 C CA . ILE A 1 344 ? -3.370 28.381 -3.618 1.00 90.06 344 ILE A CA 1
ATOM 2699 C C . ILE A 1 344 ? -1.956 28.972 -3.621 1.00 90.06 344 ILE A C 1
ATOM 2701 O O . ILE A 1 344 ? -1.611 29.728 -2.716 1.00 90.06 344 ILE A O 1
ATOM 2705 N N . TYR A 1 345 ? -1.158 28.708 -4.661 1.00 91.44 345 TYR A N 1
ATOM 2706 C CA . TYR A 1 345 ? 0.176 29.290 -4.798 1.00 91.44 345 TYR A CA 1
ATOM 2707 C C . TYR A 1 345 ? 0.096 30.811 -4.947 1.00 91.44 345 TYR A C 1
ATOM 2709 O O . TYR A 1 345 ? 0.766 31.541 -4.219 1.00 91.44 345 TYR A O 1
ATOM 2717 N N . GLN A 1 346 ? -0.761 31.296 -5.853 1.00 90.62 346 GLN A N 1
ATOM 2718 C CA . GLN A 1 346 ? -0.923 32.732 -6.098 1.00 90.62 346 GLN A CA 1
ATOM 2719 C C . GLN A 1 346 ? -1.404 33.469 -4.846 1.00 90.62 346 GLN A C 1
ATOM 2721 O O . GLN A 1 346 ? -0.925 34.561 -4.545 1.00 90.62 346 GLN A O 1
ATOM 2726 N N . TYR A 1 347 ? -2.321 32.868 -4.091 1.00 92.62 347 TYR A N 1
ATOM 2727 C CA . TYR A 1 347 ? -2.760 33.403 -2.810 1.00 92.62 347 TYR A CA 1
ATOM 2728 C C . TYR A 1 347 ? -1.591 33.499 -1.819 1.00 92.62 347 TYR A C 1
ATOM 2730 O O . TYR A 1 347 ? -1.283 34.591 -1.340 1.00 92.62 347 TYR A O 1
ATOM 2738 N N . LEU A 1 348 ? -0.893 32.385 -1.571 1.00 93.19 348 LEU A N 1
ATOM 2739 C CA . LEU A 1 348 ? 0.156 32.314 -0.554 1.00 93.19 348 LEU A CA 1
ATOM 2740 C C . LEU A 1 348 ? 1.364 33.195 -0.874 1.00 93.19 348 LEU A C 1
ATOM 2742 O O . LEU A 1 348 ? 1.901 33.814 0.034 1.00 93.19 348 LEU A O 1
ATOM 2746 N N . VAL A 1 349 ? 1.773 33.331 -2.137 1.00 92.25 349 VAL A N 1
ATOM 2747 C CA . VAL A 1 349 ? 2.869 34.248 -2.503 1.00 92.25 349 VAL A CA 1
ATOM 2748 C C . VAL A 1 349 ? 2.526 35.705 -2.172 1.00 92.25 349 VAL A C 1
ATOM 2750 O O . VAL A 1 349 ? 3.409 36.475 -1.794 1.00 92.25 349 VAL A O 1
ATOM 2753 N N . ASN A 1 350 ? 1.252 36.088 -2.278 1.00 89.12 350 ASN A N 1
ATOM 2754 C CA . ASN A 1 350 ? 0.808 37.458 -2.031 1.00 89.12 350 ASN A CA 1
ATOM 2755 C C . ASN A 1 350 ? 0.542 37.752 -0.547 1.00 89.12 350 ASN A C 1
ATOM 2757 O O . ASN A 1 350 ? 0.788 38.872 -0.099 1.00 89.12 350 ASN A O 1
ATOM 2761 N N . THR A 1 351 ? 0.037 36.781 0.216 1.00 89.44 351 THR A N 1
ATOM 2762 C CA . THR A 1 351 ? -0.324 36.972 1.633 1.00 89.44 351 THR A CA 1
ATOM 2763 C C . THR A 1 351 ? 0.762 36.502 2.600 1.00 89.44 351 THR A C 1
ATOM 2765 O O . THR A 1 351 ? 0.981 37.114 3.649 1.00 89.44 351 THR A O 1
ATOM 2768 N N . ASN A 1 352 ? 1.470 35.433 2.242 1.00 90.06 352 ASN A N 1
ATOM 2769 C CA . ASN A 1 352 ? 2.306 34.628 3.126 1.00 90.06 352 ASN A CA 1
ATOM 2770 C C . ASN A 1 352 ? 3.533 34.027 2.402 1.00 90.06 352 ASN A C 1
ATOM 2772 O O . ASN A 1 352 ? 3.719 32.810 2.425 1.00 90.06 352 ASN A O 1
ATOM 2776 N N . PRO A 1 353 ? 4.412 34.839 1.788 1.00 90.00 353 PRO A N 1
ATOM 2777 C CA . PRO A 1 353 ? 5.526 34.322 0.988 1.00 90.00 353 PRO A CA 1
ATOM 2778 C C . PRO A 1 353 ? 6.494 33.431 1.784 1.00 90.00 353 PRO A C 1
ATOM 2780 O O . PRO A 1 353 ? 7.099 32.539 1.206 1.00 90.00 353 PRO A O 1
ATOM 2783 N N . ASP A 1 354 ? 6.590 33.602 3.108 1.00 88.88 354 ASP A N 1
ATOM 2784 C CA . ASP A 1 354 ? 7.470 32.806 3.979 1.00 88.88 354 ASP A CA 1
ATOM 2785 C C . ASP A 1 354 ? 7.136 31.302 4.012 1.00 88.88 354 ASP A C 1
ATOM 2787 O O . ASP A 1 354 ? 7.973 30.510 4.440 1.00 88.88 354 ASP A O 1
ATOM 2791 N N . VAL A 1 355 ? 5.922 30.894 3.614 1.00 91.31 355 VAL A N 1
ATOM 2792 C CA . VAL A 1 355 ? 5.541 29.468 3.569 1.00 91.31 355 VAL A CA 1
ATOM 2793 C C . VAL A 1 355 ? 5.743 28.841 2.191 1.00 91.31 355 VAL A C 1
ATOM 2795 O O . VAL A 1 355 ? 5.446 27.661 2.029 1.00 91.31 355 VAL A O 1
ATOM 2798 N N . VAL A 1 356 ? 6.228 29.607 1.208 1.00 93.31 356 VAL A N 1
ATOM 2799 C CA . VAL A 1 356 ? 6.410 29.177 -0.182 1.00 93.31 356 VAL A CA 1
ATOM 2800 C C . VAL A 1 356 ? 7.880 29.296 -0.582 1.00 93.31 356 VAL A C 1
ATOM 2802 O O . VAL A 1 356 ? 8.493 30.348 -0.441 1.00 93.31 356 VAL A O 1
ATOM 2805 N N . GLU A 1 357 ? 8.433 28.231 -1.153 1.00 93.19 357 GLU A N 1
ATOM 2806 C CA . GLU A 1 357 ? 9.767 28.215 -1.758 1.00 93.19 357 GLU A CA 1
ATOM 2807 C C . GLU A 1 357 ? 9.719 27.634 -3.182 1.00 93.19 357 GLU A C 1
ATOM 2809 O O . GLU A 1 357 ? 8.758 26.964 -3.565 1.00 93.19 357 GLU A O 1
ATOM 2814 N N . ASP A 1 358 ? 10.738 27.910 -3.996 1.00 92.75 358 ASP A N 1
ATOM 2815 C CA . ASP A 1 358 ? 10.858 27.301 -5.324 1.00 92.75 358 ASP A CA 1
ATOM 2816 C C . ASP A 1 358 ? 11.260 25.827 -5.206 1.00 92.75 358 ASP A C 1
ATOM 2818 O O . ASP A 1 358 ? 12.115 25.469 -4.396 1.00 92.75 358 ASP A O 1
ATOM 2822 N N . GLU A 1 359 ? 10.669 24.964 -6.033 1.00 90.25 359 GLU A N 1
ATOM 2823 C CA . GLU A 1 359 ? 11.095 23.568 -6.128 1.00 90.25 359 GLU A CA 1
ATOM 2824 C C . GLU A 1 359 ? 12.530 23.487 -6.670 1.00 90.25 359 GLU A C 1
ATOM 2826 O O . GLU A 1 359 ? 12.833 24.018 -7.736 1.00 90.25 359 GLU A O 1
ATOM 2831 N N . VAL A 1 360 ? 13.419 22.781 -5.966 1.00 85.81 360 VAL A N 1
ATOM 2832 C CA . VAL A 1 360 ? 14.832 22.654 -6.375 1.00 85.81 360 VAL A CA 1
ATOM 2833 C C . VAL A 1 360 ? 15.003 21.779 -7.624 1.00 85.81 360 VAL A C 1
ATOM 2835 O O . VAL A 1 360 ? 15.905 22.014 -8.427 1.00 85.81 360 VAL A O 1
ATOM 2838 N N . PHE A 1 361 ? 14.141 20.776 -7.804 1.00 76.00 361 PHE A N 1
ATOM 2839 C CA . PHE A 1 361 ? 14.266 19.747 -8.847 1.00 76.00 361 PHE A CA 1
ATOM 2840 C C . PHE A 1 361 ? 13.252 19.892 -9.992 1.00 76.00 361 PHE A C 1
ATOM 2842 O O . PHE A 1 361 ? 13.155 19.013 -10.848 1.00 76.00 361 PHE A O 1
ATOM 2849 N N . GLY A 1 362 ? 12.508 20.996 -10.034 1.00 80.56 362 GLY A N 1
ATOM 2850 C CA . GLY A 1 362 ? 11.462 21.211 -11.024 1.00 80.56 362 GLY A CA 1
ATOM 2851 C C . GLY A 1 362 ? 11.084 22.679 -11.173 1.00 80.56 362 GLY A C 1
ATOM 2852 O O . GLY A 1 362 ? 11.800 23.575 -10.741 1.00 80.56 362 GLY A O 1
ATOM 2853 N N . ASN A 1 363 ? 9.962 22.926 -11.846 1.00 83.69 363 ASN A N 1
ATOM 2854 C CA . ASN A 1 363 ? 9.469 24.282 -12.111 1.00 83.69 363 ASN A CA 1
ATOM 2855 C C . ASN A 1 363 ? 8.305 24.678 -11.186 1.00 83.69 363 ASN A C 1
ATOM 2857 O O . ASN A 1 363 ? 7.705 25.739 -11.382 1.00 83.69 363 ASN A O 1
ATOM 2861 N N . ASN A 1 364 ? 7.966 23.832 -10.211 1.00 89.69 364 ASN A N 1
ATOM 2862 C CA . ASN A 1 364 ? 6.855 24.062 -9.298 1.00 89.69 364 ASN A CA 1
ATOM 2863 C C . ASN A 1 364 ? 7.294 24.894 -8.087 1.00 89.69 364 ASN A C 1
ATOM 2865 O O . ASN A 1 364 ? 8.407 25.423 -8.025 1.00 89.69 364 ASN A O 1
ATOM 2869 N N . ALA A 1 365 ? 6.386 25.041 -7.132 1.00 91.31 365 ALA A N 1
ATOM 2870 C CA . ALA A 1 365 ? 6.668 25.600 -5.824 1.00 91.31 365 ALA A CA 1
ATOM 2871 C C . ALA A 1 365 ? 6.429 24.555 -4.735 1.00 91.31 365 ALA A C 1
ATOM 2873 O O . ALA A 1 365 ? 5.738 23.555 -4.941 1.00 91.31 365 ALA A O 1
ATOM 2874 N N . VAL A 1 366 ? 6.992 24.808 -3.563 1.00 92.88 366 VAL A N 1
ATOM 2875 C CA . VAL A 1 366 ? 6.842 23.988 -2.370 1.00 92.88 366 VAL A CA 1
ATOM 2876 C C . VAL A 1 366 ? 6.223 24.842 -1.274 1.00 92.88 366 VAL A C 1
ATOM 2878 O O . VAL A 1 366 ? 6.742 25.902 -0.935 1.00 92.88 366 VAL A O 1
ATOM 2881 N N . ILE A 1 367 ? 5.111 24.375 -0.717 1.00 93.31 367 ILE A N 1
ATOM 2882 C CA . ILE A 1 367 ? 4.469 24.955 0.460 1.00 93.31 367 ILE A CA 1
ATOM 2883 C C . ILE A 1 367 ? 4.940 24.184 1.690 1.00 93.31 367 ILE A C 1
ATOM 2885 O O . ILE A 1 367 ? 4.806 22.961 1.730 1.00 93.31 367 ILE A O 1
ATOM 2889 N N . THR A 1 368 ? 5.435 24.886 2.707 1.00 94.00 368 THR A N 1
ATOM 2890 C CA . THR A 1 368 ? 5.882 24.291 3.973 1.00 94.00 368 THR A CA 1
ATOM 2891 C C . THR A 1 368 ? 4.921 24.634 5.106 1.00 94.00 368 THR A C 1
ATOM 2893 O O . THR A 1 368 ? 4.736 25.801 5.446 1.00 94.00 368 THR A O 1
ATOM 2896 N N . ILE A 1 369 ? 4.332 23.608 5.722 1.00 93.62 369 ILE A N 1
ATOM 2897 C CA . ILE A 1 369 ? 3.394 23.741 6.839 1.00 93.62 369 ILE A CA 1
ATOM 2898 C C . ILE A 1 369 ? 4.000 23.109 8.102 1.00 93.62 369 ILE A C 1
ATOM 2900 O O . ILE A 1 369 ? 4.250 21.900 8.098 1.00 93.62 369 ILE A O 1
ATOM 2904 N N . PRO A 1 370 ? 4.221 23.868 9.192 1.00 95.12 370 PRO A N 1
ATOM 2905 C CA . PRO A 1 370 ? 4.608 23.297 10.480 1.00 95.12 370 PRO A CA 1
ATOM 2906 C C . PRO A 1 370 ? 3.453 22.492 11.091 1.00 95.12 370 PRO A C 1
ATOM 2908 O O . PRO A 1 370 ? 2.312 22.951 11.159 1.00 95.12 370 PRO A O 1
ATOM 2911 N N . VAL A 1 371 ? 3.756 21.289 11.570 1.00 94.81 371 VAL A N 1
ATOM 2912 C CA . VAL A 1 371 ? 2.806 20.339 12.154 1.00 94.81 371 VAL A CA 1
ATOM 2913 C C . VAL A 1 371 ? 3.246 19.973 13.568 1.00 94.81 371 VAL A C 1
ATOM 2915 O O . VAL A 1 371 ? 4.425 19.730 13.826 1.00 94.81 371 VAL A O 1
ATOM 2918 N N . LYS A 1 372 ? 2.272 19.899 14.481 1.00 95.69 372 LYS A N 1
ATOM 2919 C CA . LYS A 1 372 ? 2.437 19.381 15.841 1.00 95.69 372 LYS A CA 1
ATOM 2920 C C . LYS A 1 372 ? 1.628 18.098 15.999 1.00 95.69 372 LYS A C 1
ATOM 2922 O O . LYS A 1 372 ? 0.418 18.109 15.774 1.00 95.69 372 LYS A O 1
ATOM 2927 N N . ALA A 1 373 ? 2.284 17.012 16.399 1.00 95.94 373 ALA A N 1
ATOM 2928 C CA . ALA A 1 373 ? 1.585 15.789 16.776 1.00 95.94 373 ALA A CA 1
ATOM 2929 C C . ALA A 1 373 ? 0.811 15.991 18.099 1.00 95.94 373 ALA A C 1
ATOM 2931 O O . ALA A 1 373 ? 1.229 16.797 18.939 1.00 95.94 373 ALA A O 1
ATOM 2932 N N . PRO A 1 374 ? -0.308 15.276 18.315 1.00 94.69 374 PRO A N 1
ATOM 2933 C CA . PRO A 1 374 ? -1.030 15.305 19.581 1.00 94.69 374 PRO A CA 1
ATOM 2934 C C . PRO A 1 374 ? -0.131 14.956 20.772 1.00 94.69 374 PRO A C 1
ATOM 2936 O O . PRO A 1 374 ? 0.849 14.221 20.649 1.00 94.69 374 PRO A O 1
ATOM 2939 N N . GLU A 1 375 ? -0.482 15.467 21.948 1.00 90.81 375 GLU A N 1
ATOM 2940 C CA . GLU A 1 375 ? 0.238 15.134 23.176 1.00 90.81 375 GLU A CA 1
ATOM 2941 C C . GLU A 1 375 ? 0.144 13.625 23.455 1.00 90.81 375 GLU A C 1
ATOM 2943 O O . GLU A 1 375 ? -0.935 13.040 23.369 1.00 90.81 375 GLU A O 1
ATOM 2948 N N . ASN A 1 376 ? 1.273 12.999 23.799 1.00 88.75 376 ASN A N 1
ATOM 2949 C CA . ASN A 1 376 ? 1.415 11.546 23.989 1.00 88.75 376 ASN A CA 1
ATOM 2950 C C . ASN A 1 376 ? 1.175 10.689 22.730 1.00 88.75 376 ASN A C 1
ATOM 2952 O O . ASN A 1 376 ? 1.024 9.473 22.848 1.00 88.75 376 ASN A O 1
ATOM 2956 N N . ALA A 1 377 ? 1.147 11.285 21.534 1.00 95.62 377 ALA A N 1
ATOM 2957 C CA . ALA A 1 377 ? 1.103 10.522 20.294 1.00 95.62 377 ALA A CA 1
ATOM 2958 C C . ALA A 1 377 ? 2.371 9.673 20.111 1.00 95.62 377 ALA A C 1
ATOM 2960 O O . ALA A 1 377 ? 3.470 10.060 20.514 1.00 95.62 377 ALA A O 1
ATOM 2961 N N . VAL A 1 378 ? 2.222 8.528 19.447 1.00 97.00 378 VAL A N 1
ATOM 2962 C CA . VAL A 1 378 ? 3.361 7.705 19.035 1.00 97.00 378 VAL A CA 1
ATOM 2963 C C . VAL A 1 378 ? 4.017 8.354 17.818 1.00 97.00 378 VAL A C 1
ATOM 2965 O O . VAL A 1 378 ? 3.343 8.689 16.838 1.00 97.00 378 VAL A O 1
ATOM 2968 N N . VAL A 1 379 ? 5.336 8.528 17.882 1.00 95.31 379 VAL A N 1
ATOM 2969 C CA . VAL A 1 379 ? 6.169 9.121 16.825 1.00 95.31 379 VAL A CA 1
ATOM 2970 C C . VAL A 1 379 ? 7.144 8.089 16.255 1.00 95.31 379 VAL A C 1
ATOM 2972 O O . VAL A 1 379 ? 7.384 7.055 16.875 1.00 95.31 379 VAL A O 1
ATOM 2975 N N . ARG A 1 380 ? 7.729 8.369 15.085 1.00 91.50 380 ARG A N 1
ATOM 2976 C CA . ARG A 1 380 ? 8.554 7.418 14.314 1.00 91.50 380 ARG A CA 1
ATOM 2977 C C . ARG A 1 380 ? 9.799 6.885 15.027 1.00 91.50 380 ARG A C 1
ATOM 2979 O O . ARG A 1 380 ? 10.416 5.951 14.537 1.00 91.50 380 ARG A O 1
ATOM 2986 N N . SER A 1 381 ? 10.191 7.494 16.147 1.00 90.75 381 SER A N 1
ATOM 2987 C CA . SER A 1 381 ? 11.289 7.013 16.989 1.00 90.75 381 SER A CA 1
ATOM 2988 C C . SER A 1 381 ? 10.893 5.841 17.895 1.00 90.75 381 SER A C 1
ATOM 2990 O O . SER A 1 381 ? 11.697 5.438 18.735 1.00 90.75 381 SER A O 1
ATOM 2992 N N . GLU A 1 382 ? 9.659 5.335 17.795 1.00 93.94 382 GLU A N 1
ATOM 2993 C CA . GLU A 1 382 ? 9.262 4.084 18.441 1.00 93.94 382 GLU A CA 1
ATOM 2994 C C . GLU A 1 382 ? 10.174 2.915 18.031 1.00 93.94 382 GLU A C 1
ATOM 2996 O O . GLU A 1 382 ? 10.789 2.927 16.964 1.00 93.94 382 GLU A O 1
ATOM 3001 N N . SER A 1 383 ? 10.286 1.901 18.893 1.00 94.56 383 SER A N 1
ATOM 3002 C CA . SER A 1 383 ? 10.961 0.662 18.508 1.00 94.56 383 SER A CA 1
ATOM 3003 C C . SER A 1 383 ? 10.128 -0.101 17.481 1.00 94.56 383 SER A C 1
ATOM 3005 O O . SER A 1 383 ? 8.894 -0.050 17.503 1.00 94.56 383 SER A O 1
ATOM 3007 N N . VAL A 1 384 ? 10.809 -0.848 16.610 1.00 95.56 384 VAL A N 1
ATOM 3008 C CA . VAL A 1 384 ? 10.145 -1.719 15.636 1.00 95.56 384 VAL A CA 1
ATOM 3009 C C . VAL A 1 384 ? 9.246 -2.751 16.329 1.00 95.56 384 VAL A C 1
ATOM 3011 O O . VAL A 1 384 ? 8.122 -2.959 15.882 1.00 95.56 384 VAL A O 1
ATOM 3014 N N . ASP A 1 385 ? 9.664 -3.281 17.482 1.00 95.62 385 ASP A N 1
ATOM 3015 C CA . ASP A 1 385 ? 8.877 -4.223 18.290 1.00 95.62 385 ASP A CA 1
ATOM 3016 C C . ASP A 1 385 ? 7.524 -3.643 18.710 1.00 95.62 385 ASP A C 1
ATOM 3018 O O . ASP A 1 385 ? 6.488 -4.272 18.514 1.00 95.62 385 ASP A O 1
ATOM 3022 N N . ASN A 1 386 ? 7.503 -2.399 19.210 1.00 96.12 386 ASN A N 1
ATOM 3023 C CA . ASN A 1 386 ? 6.257 -1.738 19.606 1.00 96.12 386 ASN A CA 1
ATOM 3024 C C . ASN A 1 386 ? 5.316 -1.548 18.409 1.00 96.12 386 ASN A C 1
ATOM 3026 O O . ASN A 1 386 ? 4.089 -1.606 18.559 1.00 96.12 386 ASN A O 1
ATOM 3030 N N . PHE A 1 387 ? 5.873 -1.308 17.219 1.00 97.19 387 PHE A N 1
ATOM 3031 C CA . PHE A 1 387 ? 5.077 -1.179 16.008 1.00 97.19 387 PHE A CA 1
ATOM 3032 C C . PHE A 1 387 ? 4.510 -2.528 15.550 1.00 97.19 387 PHE A C 1
ATOM 3034 O O . PHE A 1 387 ? 3.322 -2.611 15.231 1.00 97.19 387 PHE A O 1
ATOM 3041 N N . LEU A 1 388 ? 5.324 -3.586 15.568 1.00 97.44 388 LEU A N 1
ATOM 3042 C CA . LEU A 1 388 ? 4.908 -4.949 15.240 1.00 97.44 388 LEU A CA 1
ATOM 3043 C C . LEU A 1 388 ? 3.848 -5.472 16.223 1.00 97.44 388 LEU A C 1
ATOM 3045 O O . LEU A 1 388 ? 2.815 -5.992 15.797 1.00 97.44 388 LEU A O 1
ATOM 3049 N N . ASP A 1 389 ? 4.019 -5.229 17.522 1.00 97.19 389 ASP A N 1
ATOM 3050 C CA . ASP A 1 389 ? 3.026 -5.558 18.548 1.00 97.19 389 ASP A CA 1
ATOM 3051 C C . ASP A 1 389 ? 1.714 -4.801 18.333 1.00 97.19 389 ASP A C 1
ATOM 3053 O O . ASP A 1 389 ? 0.628 -5.378 18.451 1.00 97.19 389 ASP A O 1
ATOM 3057 N N . ARG A 1 390 ? 1.787 -3.522 17.942 1.00 97.88 390 ARG A N 1
ATOM 3058 C CA . ARG A 1 390 ? 0.599 -2.749 17.566 1.00 97.88 390 ARG A CA 1
ATOM 3059 C C . ARG A 1 390 ? -0.094 -3.355 16.339 1.00 97.88 390 ARG A C 1
ATOM 3061 O O . ARG A 1 390 ? -1.318 -3.484 16.351 1.00 97.88 390 ARG A O 1
ATOM 3068 N N . ILE A 1 391 ? 0.644 -3.755 15.301 1.00 97.94 391 ILE A N 1
ATOM 3069 C CA . ILE A 1 391 ? 0.080 -4.435 14.119 1.00 97.94 391 ILE A CA 1
ATOM 3070 C C . ILE A 1 391 ? -0.644 -5.716 14.543 1.00 97.94 391 ILE A C 1
ATOM 3072 O O . ILE A 1 391 ? -1.826 -5.877 14.229 1.00 97.94 391 ILE A O 1
ATOM 3076 N N . LYS A 1 392 ? 0.022 -6.587 15.309 1.00 98.19 392 LYS A N 1
ATOM 3077 C CA . LYS A 1 392 ? -0.556 -7.839 15.811 1.00 98.19 392 LYS A CA 1
ATOM 3078 C C . LYS A 1 392 ? -1.817 -7.595 16.635 1.00 98.19 392 LYS A C 1
ATOM 3080 O O . LYS A 1 392 ? -2.839 -8.233 16.378 1.00 98.19 392 LYS A O 1
ATOM 3085 N N . TYR A 1 393 ? -1.787 -6.628 17.556 1.00 98.44 393 TYR A N 1
ATOM 3086 C CA . TYR A 1 393 ? -2.948 -6.262 18.366 1.00 98.44 393 TYR A CA 1
ATOM 3087 C C . TYR A 1 393 ? -4.160 -5.926 17.493 1.00 98.44 393 TYR A C 1
ATOM 3089 O O . TYR A 1 393 ? -5.248 -6.456 17.726 1.00 98.44 393 TYR A O 1
ATOM 3097 N N . PHE A 1 394 ? -3.997 -5.076 16.474 1.00 98.62 394 PHE A N 1
ATOM 3098 C CA . PHE A 1 394 ? -5.108 -4.699 15.600 1.00 98.62 394 PHE A CA 1
ATOM 3099 C C . PHE A 1 394 ? -5.515 -5.817 14.639 1.00 98.62 394 PHE A C 1
ATOM 3101 O O . PHE A 1 394 ? -6.696 -5.921 14.298 1.00 98.62 394 PHE A O 1
ATOM 3108 N N . THR A 1 395 ? -4.610 -6.712 14.250 1.00 98.38 395 THR A N 1
ATOM 3109 C CA . THR A 1 395 ? -5.032 -7.916 13.536 1.00 98.38 395 THR A CA 1
ATOM 3110 C C . THR A 1 395 ? -5.954 -8.773 14.406 1.00 98.38 395 THR A C 1
ATOM 3112 O O . THR A 1 395 ? -7.048 -9.129 13.970 1.00 98.38 395 THR A O 1
ATOM 3115 N N . GLU A 1 396 ? -5.569 -9.056 15.650 1.00 98.25 396 GLU A N 1
ATOM 3116 C CA . GLU A 1 396 ? -6.317 -9.935 16.562 1.00 98.25 396 GLU A CA 1
ATOM 3117 C C . GLU A 1 396 ? -7.607 -9.301 17.105 1.00 98.25 396 GLU A C 1
ATOM 3119 O O . GLU A 1 396 ? -8.601 -9.996 17.343 1.00 98.25 396 GLU A O 1
ATOM 3124 N N . ASN A 1 397 ? -7.612 -7.979 17.299 1.00 98.62 397 ASN A N 1
ATOM 3125 C CA . ASN A 1 397 ? -8.702 -7.264 17.967 1.00 98.62 397 ASN A CA 1
ATOM 3126 C C . ASN A 1 397 ? -9.547 -6.398 17.033 1.00 98.62 397 ASN A C 1
ATOM 3128 O O . ASN A 1 397 ? -10.599 -5.944 17.453 1.00 98.62 397 ASN A O 1
ATOM 3132 N N . TRP A 1 398 ? -9.164 -6.189 15.773 1.00 98.69 398 TRP A N 1
ATOM 3133 C CA . TRP A 1 398 ? -9.987 -5.442 14.815 1.00 98.69 398 TRP A CA 1
ATOM 3134 C C . TRP A 1 398 ? -10.262 -6.235 13.540 1.00 98.69 398 TRP A C 1
ATOM 3136 O O . TRP A 1 398 ? -11.423 -6.410 13.172 1.00 98.69 398 TRP A O 1
ATOM 3146 N N . VAL A 1 399 ? -9.227 -6.777 12.894 1.00 98.56 399 VAL A N 1
ATOM 3147 C CA . VAL A 1 399 ? -9.355 -7.466 11.597 1.00 98.56 399 VAL A CA 1
ATOM 3148 C C . VAL A 1 399 ? -9.989 -8.855 11.730 1.00 98.56 399 VAL A C 1
ATOM 3150 O O . VAL A 1 399 ? -10.976 -9.155 11.059 1.00 98.56 399 VAL A O 1
ATOM 3153 N N . GLN A 1 400 ? -9.458 -9.713 12.604 1.00 97.94 400 GLN A N 1
ATOM 3154 C CA . GLN A 1 400 ? -9.974 -11.071 12.807 1.00 97.94 400 GLN A CA 1
ATOM 3155 C C . GLN A 1 400 ? -11.429 -11.090 13.311 1.00 97.94 400 GLN A C 1
ATOM 3157 O O . GLN A 1 400 ? -12.217 -11.869 12.774 1.00 97.94 400 GLN A O 1
ATOM 3162 N N . PRO A 1 401 ? -11.856 -10.234 14.264 1.00 98.38 401 PRO A N 1
ATOM 3163 C CA . PRO A 1 401 ? -13.250 -10.208 14.709 1.00 98.38 401 PRO A CA 1
ATOM 3164 C C . PRO A 1 401 ? -14.248 -9.767 13.629 1.00 98.38 401 PRO A C 1
ATOM 3166 O O . PRO A 1 401 ? -15.423 -10.108 13.730 1.00 98.38 401 PRO A O 1
ATOM 3169 N N . GLY A 1 402 ? -13.803 -9.035 12.599 1.00 97.94 402 GLY A N 1
ATOM 3170 C CA . GLY A 1 402 ? -14.626 -8.675 11.439 1.00 97.94 402 GLY A CA 1
ATOM 3171 C C . GLY A 1 402 ? -14.556 -9.668 10.274 1.00 97.94 402 GLY A C 1
ATOM 3172 O O . GLY A 1 402 ? -15.048 -9.369 9.183 1.00 97.94 402 GLY A O 1
ATOM 3173 N N . HIS A 1 403 ? -13.944 -10.839 10.467 1.00 97.38 403 HIS A N 1
ATOM 3174 C CA . HIS A 1 403 ? -13.902 -11.921 9.487 1.00 97.38 403 HIS A CA 1
ATOM 3175 C C . HIS A 1 403 ? -15.004 -12.953 9.777 1.00 97.38 403 HIS A C 1
ATOM 3177 O O . HIS A 1 403 ? -14.894 -13.749 10.704 1.00 97.38 403 HIS A O 1
ATOM 3183 N N . ASN A 1 404 ? -16.050 -12.983 8.943 1.00 93.38 404 ASN A N 1
ATOM 3184 C CA . ASN A 1 404 ? -17.138 -13.962 9.055 1.00 93.38 404 ASN A CA 1
ATOM 3185 C C . ASN A 1 404 ? -16.814 -15.285 8.344 1.00 93.38 404 ASN A C 1
ATOM 3187 O O . ASN A 1 404 ? -17.026 -16.360 8.899 1.00 93.38 404 ASN A O 1
ATOM 3191 N N . TYR A 1 405 ? -16.343 -15.210 7.093 1.00 92.19 405 TYR A N 1
ATOM 3192 C CA . TYR A 1 405 ? -16.063 -16.374 6.246 1.00 92.19 405 TYR A CA 1
ATOM 3193 C C . TYR A 1 405 ? -14.930 -16.102 5.253 1.00 92.19 405 TYR A C 1
ATOM 3195 O O . TYR A 1 405 ? -14.816 -15.002 4.715 1.00 92.19 405 TYR A O 1
ATOM 3203 N N . GLY A 1 406 ? -14.190 -17.148 4.886 1.00 89.62 406 GLY A N 1
ATOM 3204 C CA . GLY A 1 406 ? -13.110 -17.072 3.902 1.00 89.62 406 GLY A CA 1
ATOM 3205 C C . GLY A 1 406 ? -11.857 -17.797 4.379 1.00 89.62 406 GLY A C 1
ATOM 3206 O O . GLY A 1 406 ? -11.778 -18.235 5.521 1.00 89.62 406 GLY A O 1
ATOM 3207 N N . MET A 1 407 ? -10.884 -17.953 3.479 1.00 91.31 407 MET A N 1
ATOM 3208 C CA . MET A 1 407 ? -9.601 -18.597 3.805 1.00 91.31 407 MET A CA 1
ATOM 3209 C C . MET A 1 407 ? -8.586 -17.601 4.379 1.00 91.31 407 MET A C 1
ATOM 3211 O O . MET A 1 407 ? -7.785 -17.965 5.234 1.00 91.31 407 MET A O 1
ATOM 3215 N N . ASN A 1 408 ? -8.641 -16.345 3.929 1.00 93.62 408 ASN A N 1
ATOM 3216 C CA . ASN A 1 408 ? -7.794 -15.258 4.410 1.00 93.62 408 ASN A CA 1
ATOM 3217 C C . ASN A 1 408 ? -8.666 -14.173 5.031 1.00 93.62 408 ASN A C 1
ATOM 3219 O O . ASN A 1 408 ? -9.706 -13.823 4.469 1.00 93.62 408 ASN A O 1
ATOM 3223 N N . THR A 1 409 ? -8.198 -13.586 6.125 1.00 96.12 409 THR A N 1
ATOM 3224 C CA . THR A 1 409 ? -8.698 -12.310 6.637 1.00 96.12 409 THR A CA 1
ATOM 3225 C C . THR A 1 409 ? -8.444 -11.175 5.631 1.00 96.12 409 THR A C 1
ATOM 3227 O O . THR A 1 409 ? -7.780 -11.342 4.604 1.00 96.12 409 THR A O 1
ATOM 3230 N N . HIS A 1 410 ? -8.989 -9.993 5.914 1.00 97.50 410 HIS A N 1
ATOM 3231 C CA . HIS A 1 410 ? -8.336 -8.755 5.482 1.00 97.50 410 HIS A CA 1
ATOM 3232 C C . HIS A 1 410 ? -7.030 -8.560 6.269 1.00 97.50 410 HIS A C 1
ATOM 3234 O O . HIS A 1 410 ? -6.588 -9.466 6.974 1.00 97.50 410 HIS A O 1
ATOM 3240 N N . ASN A 1 411 ? -6.377 -7.416 6.122 1.00 97.81 411 ASN A N 1
ATOM 3241 C CA . ASN A 1 411 ? -5.046 -7.202 6.664 1.00 97.81 411 ASN A CA 1
ATOM 3242 C C . ASN A 1 411 ? -4.895 -5.804 7.271 1.00 97.81 411 ASN A C 1
ATOM 3244 O O . ASN A 1 411 ? -5.686 -4.891 7.005 1.00 97.81 411 ASN A O 1
ATOM 3248 N N . VAL A 1 412 ? -3.851 -5.656 8.082 1.00 98.06 412 VAL A N 1
ATOM 3249 C CA . VAL A 1 412 ? -3.300 -4.364 8.478 1.00 98.06 412 VAL A CA 1
ATOM 3250 C C . VAL A 1 412 ? -2.187 -4.034 7.491 1.00 98.06 412 VAL A C 1
ATOM 3252 O O . VAL A 1 412 ? -1.111 -4.621 7.534 1.00 98.06 412 VAL A O 1
ATOM 3255 N N . SER A 1 413 ? -2.452 -3.112 6.571 1.00 96.25 413 SER A N 1
ATOM 3256 C CA . SER A 1 413 ? -1.430 -2.611 5.659 1.00 96.25 413 SER A CA 1
ATOM 3257 C C . SER A 1 413 ? -0.430 -1.762 6.431 1.00 96.25 413 SER A C 1
ATOM 3259 O O . SER A 1 413 ? -0.762 -0.664 6.887 1.00 96.25 413 SER A O 1
ATOM 3261 N N . ALA A 1 414 ? 0.811 -2.229 6.498 1.00 94.19 414 ALA A N 1
ATOM 3262 C CA . ALA A 1 414 ? 1.890 -1.497 7.128 1.00 94.19 414 ALA A CA 1
ATOM 3263 C C . ALA A 1 414 ? 3.214 -1.642 6.373 1.00 94.19 414 ALA A C 1
ATOM 3265 O O . ALA A 1 414 ? 3.574 -2.708 5.869 1.00 94.19 414 ALA A O 1
ATOM 3266 N N . THR A 1 415 ? 3.938 -0.530 6.364 1.00 92.69 415 THR A N 1
ATOM 3267 C CA . THR A 1 415 ? 5.354 -0.446 6.014 1.00 92.69 415 THR A CA 1
ATOM 3268 C C . THR A 1 415 ? 6.161 -0.328 7.298 1.00 92.69 415 THR A C 1
ATOM 3270 O O . THR A 1 415 ? 5.933 0.613 8.058 1.00 92.69 415 THR A O 1
ATOM 3273 N N . VAL A 1 416 ? 7.059 -1.279 7.531 1.00 93.62 416 VAL A N 1
ATOM 3274 C CA . VAL A 1 416 ? 7.910 -1.412 8.714 1.00 93.62 416 VAL A CA 1
ATOM 3275 C C . VAL A 1 416 ? 9.319 -0.954 8.349 1.00 93.62 416 VAL A C 1
ATOM 3277 O O . VAL A 1 416 ? 9.964 -1.554 7.493 1.00 93.62 416 VAL A O 1
ATOM 3280 N N . SER A 1 417 ? 9.786 0.122 8.979 1.00 91.94 417 SER A N 1
ATOM 3281 C CA . SER A 1 417 ? 11.162 0.602 8.829 1.00 91.94 417 SER A CA 1
ATOM 3282 C C . SER A 1 417 ? 12.064 -0.067 9.866 1.00 91.94 417 SER A C 1
ATOM 3284 O O . SER A 1 417 ? 11.754 -0.016 11.053 1.00 91.94 417 SER A O 1
ATOM 3286 N N . ILE A 1 418 ? 13.162 -0.678 9.424 1.00 92.44 418 ILE A N 1
ATOM 3287 C CA . ILE A 1 418 ? 14.036 -1.533 10.237 1.00 92.44 418 ILE A CA 1
ATOM 3288 C C . ILE A 1 418 ? 15.452 -0.955 10.246 1.00 92.44 418 ILE A C 1
ATOM 3290 O O . ILE A 1 418 ? 16.018 -0.690 9.183 1.00 92.44 418 ILE A O 1
ATOM 3294 N N . LYS A 1 419 ? 16.052 -0.760 11.425 1.00 92.00 419 LYS A N 1
ATOM 3295 C CA . LYS A 1 419 ? 17.472 -0.380 11.512 1.00 92.00 419 LYS A CA 1
ATOM 3296 C C . LYS A 1 419 ? 18.367 -1.581 11.215 1.00 92.00 419 LYS A C 1
ATOM 3298 O O . LYS A 1 419 ? 17.994 -2.716 11.482 1.00 92.00 419 LYS A O 1
ATOM 3303 N N . ASP A 1 420 ? 19.595 -1.334 10.767 1.00 90.06 420 ASP A N 1
ATOM 3304 C CA . ASP A 1 420 ? 20.553 -2.392 10.403 1.00 90.06 420 ASP A CA 1
ATOM 3305 C C . ASP A 1 420 ? 20.738 -3.475 11.481 1.00 90.06 420 ASP A C 1
ATOM 3307 O O . ASP A 1 420 ? 20.890 -4.649 11.154 1.00 90.06 420 ASP A O 1
ATOM 3311 N N . SER A 1 421 ? 20.677 -3.103 12.764 1.00 93.31 421 SER A N 1
ATOM 3312 C CA . SER A 1 421 ? 20.815 -4.032 13.892 1.00 93.31 421 SER A CA 1
ATOM 3313 C C . SER A 1 421 ? 19.546 -4.814 14.253 1.00 93.31 421 SER A C 1
ATOM 3315 O O . SER A 1 421 ? 19.629 -5.694 15.095 1.00 93.31 421 SER A O 1
ATOM 3317 N N . GLU A 1 422 ? 18.387 -4.467 13.690 1.00 95.19 422 GLU A N 1
ATOM 3318 C CA . GLU A 1 422 ? 17.065 -4.990 14.086 1.00 95.19 422 GLU A CA 1
ATOM 3319 C C . GLU A 1 422 ? 16.525 -6.046 13.096 1.00 95.19 422 GLU A C 1
ATOM 3321 O O . GLU A 1 422 ? 15.493 -6.661 13.343 1.00 95.19 422 GLU A O 1
ATOM 3326 N N . TRP A 1 423 ? 17.199 -6.279 11.963 1.00 94.44 423 TRP A N 1
ATOM 3327 C CA . TRP A 1 423 ? 16.703 -7.162 10.894 1.00 94.44 423 TRP A CA 1
ATOM 3328 C C . TRP A 1 423 ? 16.492 -8.615 11.308 1.00 94.44 423 TRP A C 1
ATOM 3330 O O . TRP A 1 423 ? 15.557 -9.246 10.813 1.00 94.44 423 TRP A O 1
ATOM 3340 N N . ASP A 1 424 ? 17.356 -9.143 12.170 1.00 95.12 424 ASP A N 1
ATOM 3341 C CA . ASP A 1 424 ? 17.288 -10.544 12.588 1.00 95.12 424 ASP A CA 1
ATOM 3342 C C . ASP A 1 424 ? 16.158 -10.736 13.618 1.00 95.12 424 ASP A C 1
ATOM 3344 O O . ASP A 1 424 ? 15.357 -11.660 13.481 1.00 95.12 424 ASP A O 1
ATOM 3348 N N . ASP A 1 425 ? 15.997 -9.791 14.553 1.00 96.00 425 ASP A N 1
ATOM 3349 C CA . ASP A 1 425 ? 14.899 -9.783 15.532 1.00 96.00 425 ASP A CA 1
ATOM 3350 C C . ASP A 1 425 ? 13.527 -9.670 14.841 1.00 96.00 425 ASP A C 1
ATOM 3352 O O . ASP A 1 425 ? 12.573 -10.372 15.187 1.00 96.00 425 ASP A O 1
ATOM 3356 N N . VAL A 1 426 ? 13.424 -8.830 13.802 1.00 96.44 426 VAL A N 1
ATOM 3357 C CA . VAL A 1 426 ? 12.201 -8.711 12.994 1.00 96.44 426 VAL A CA 1
ATOM 3358 C C . VAL A 1 426 ? 11.908 -10.005 12.228 1.00 96.44 426 VAL A C 1
ATOM 3360 O O . VAL A 1 426 ? 10.740 -10.382 12.105 1.00 96.44 426 VAL A O 1
ATOM 3363 N N . ALA A 1 427 ? 12.936 -10.704 11.734 1.00 95.81 427 ALA A N 1
ATOM 3364 C CA . ALA A 1 427 ? 12.767 -11.993 11.062 1.00 95.81 427 ALA A CA 1
ATOM 3365 C C . ALA A 1 427 ? 12.142 -13.030 12.003 1.00 95.81 427 ALA A C 1
ATOM 3367 O O . ALA A 1 427 ? 11.167 -13.690 11.639 1.00 95.81 427 ALA A O 1
ATOM 3368 N N . ASP A 1 428 ? 12.674 -13.130 13.222 1.00 96.62 428 ASP A N 1
ATOM 3369 C CA . ASP A 1 428 ? 12.180 -14.049 14.245 1.00 96.62 428 ASP A CA 1
ATOM 3370 C C . ASP A 1 428 ? 10.742 -13.697 14.649 1.00 96.62 428 ASP A C 1
ATOM 3372 O O . ASP A 1 428 ? 9.875 -14.574 14.691 1.00 96.62 428 ASP A O 1
ATOM 3376 N N . TRP A 1 429 ? 10.434 -12.406 14.825 1.00 97.00 429 TRP A N 1
ATOM 3377 C CA . TRP A 1 429 ? 9.065 -11.971 15.106 1.00 97.00 429 TRP A CA 1
ATOM 3378 C C . TRP A 1 429 ? 8.097 -12.354 13.982 1.00 97.00 429 TRP A C 1
ATOM 3380 O O . TRP A 1 429 ? 7.007 -12.860 14.255 1.00 97.00 429 TRP A O 1
ATOM 3390 N N . ILE A 1 430 ? 8.467 -12.137 12.716 1.00 95.12 430 ILE A N 1
ATOM 3391 C CA . ILE A 1 430 ? 7.634 -12.501 11.560 1.00 95.12 430 ILE A CA 1
ATOM 3392 C C . ILE A 1 430 ? 7.352 -13.999 11.548 1.00 95.12 430 ILE A C 1
ATOM 3394 O O . ILE A 1 430 ? 6.203 -14.399 11.346 1.00 95.12 430 ILE A O 1
ATOM 3398 N N . TRP A 1 431 ? 8.385 -14.811 11.761 1.00 95.44 431 TRP A N 1
ATOM 3399 C CA . TRP A 1 431 ? 8.268 -16.262 11.766 1.00 95.44 431 TRP A CA 1
ATOM 3400 C C . TRP A 1 431 ? 7.302 -16.748 12.854 1.00 95.44 431 TRP A C 1
ATOM 3402 O O . TRP A 1 431 ? 6.369 -17.509 12.565 1.00 95.44 431 TRP A O 1
ATOM 3412 N N . ASP A 1 432 ? 7.463 -16.229 14.072 1.00 95.50 432 ASP A N 1
ATOM 3413 C CA . ASP A 1 432 ? 6.650 -16.588 15.236 1.00 95.50 432 ASP A CA 1
ATOM 3414 C C . ASP A 1 432 ? 5.210 -16.056 15.152 1.00 95.50 432 ASP A C 1
ATOM 3416 O O . ASP A 1 432 ? 4.301 -16.599 15.785 1.00 95.50 432 ASP A O 1
ATOM 3420 N N . ASN A 1 433 ? 4.974 -15.002 14.363 1.00 95.19 433 ASN A N 1
ATOM 3421 C CA . ASN A 1 433 ? 3.693 -14.296 14.294 1.00 95.19 433 ASN A CA 1
ATOM 3422 C C . ASN A 1 433 ? 3.058 -14.285 12.892 1.00 95.19 433 ASN A C 1
ATOM 3424 O O . ASN A 1 433 ? 2.178 -13.464 12.629 1.00 95.19 433 ASN A O 1
ATOM 3428 N N . GLN A 1 434 ? 3.431 -15.200 11.995 1.00 92.25 434 GLN A N 1
ATOM 3429 C CA . GLN A 1 434 ? 2.935 -15.272 10.605 1.00 92.25 434 GLN A CA 1
ATOM 3430 C C . GLN A 1 434 ? 1.404 -15.448 10.451 1.00 92.25 434 GLN A C 1
ATOM 3432 O O . GLN A 1 434 ? 0.833 -15.201 9.381 1.00 92.25 434 GLN A O 1
ATOM 3437 N N . ASP A 1 435 ? 0.706 -15.841 11.519 1.00 90.62 435 ASP A N 1
ATOM 3438 C CA . ASP A 1 435 ? -0.763 -15.906 11.586 1.00 90.62 435 ASP A CA 1
ATOM 3439 C C . ASP A 1 435 ? -1.420 -14.558 11.951 1.00 90.62 435 ASP A C 1
ATOM 3441 O O . ASP A 1 435 ? -2.644 -14.418 11.887 1.00 90.62 435 ASP A O 1
ATOM 3445 N N . SER A 1 436 ? -0.621 -13.544 12.303 1.00 92.12 436 SER A N 1
ATOM 3446 C CA . SER A 1 436 ? -1.084 -12.223 12.755 1.00 92.12 436 SER A CA 1
ATOM 3447 C C . SER A 1 436 ? -1.054 -11.130 11.681 1.00 92.12 436 SER A C 1
ATOM 3449 O O . SER A 1 436 ? -1.282 -9.960 11.982 1.00 92.12 436 SER A O 1
ATOM 3451 N N . PHE A 1 437 ? -0.807 -11.481 10.419 1.00 93.69 437 PHE A N 1
ATOM 3452 C CA . PHE A 1 437 ? -0.903 -10.572 9.273 1.00 93.69 437 PHE A CA 1
ATOM 3453 C C . PHE A 1 437 ? -0.914 -11.367 7.966 1.00 93.69 437 PHE A C 1
ATOM 3455 O O . PHE A 1 437 ? -0.481 -12.516 7.932 1.00 93.69 437 PHE A O 1
ATOM 3462 N N . ASN A 1 438 ? -1.382 -10.764 6.871 1.00 93.75 438 ASN A N 1
ATOM 3463 C CA . ASN A 1 438 ? -1.261 -11.344 5.532 1.00 93.75 438 ASN A CA 1
ATOM 3464 C C . ASN A 1 438 ? -0.065 -10.797 4.771 1.00 93.75 438 ASN A C 1
ATOM 3466 O O . ASN A 1 438 ? 0.632 -11.574 4.143 1.00 93.75 438 ASN A O 1
ATOM 3470 N N . GLY A 1 439 ? 0.187 -9.493 4.804 1.00 92.56 439 GLY A N 1
ATOM 3471 C CA . GLY A 1 439 ? 1.335 -8.928 4.106 1.00 92.56 439 GLY A CA 1
ATOM 3472 C C . GLY A 1 439 ? 1.834 -7.650 4.748 1.00 92.56 439 GLY A C 1
ATOM 3473 O O . GLY A 1 439 ? 1.045 -6.855 5.255 1.00 92.56 439 GLY A O 1
ATOM 3474 N N . LEU A 1 440 ? 3.149 -7.483 4.717 1.00 92.62 440 LEU A N 1
ATOM 3475 C CA . LEU A 1 440 ? 3.868 -6.330 5.242 1.00 92.62 440 LEU A CA 1
ATOM 3476 C C . LEU A 1 440 ? 4.961 -5.939 4.247 1.00 92.62 440 LEU A C 1
ATOM 3478 O O . LEU A 1 440 ? 5.490 -6.784 3.519 1.00 92.62 440 LEU A O 1
ATOM 3482 N N . SER A 1 441 ? 5.284 -4.649 4.226 1.00 90.75 441 SER A N 1
ATOM 3483 C CA . SER A 1 441 ? 6.428 -4.110 3.492 1.00 90.75 441 SER A CA 1
ATOM 3484 C C . SER A 1 441 ? 7.531 -3.779 4.488 1.00 90.75 441 SER A C 1
ATOM 3486 O O . SER A 1 441 ? 7.245 -3.177 5.519 1.00 90.75 441 SER A O 1
ATOM 3488 N N . PHE A 1 442 ? 8.778 -4.120 4.180 1.00 91.44 442 PHE A N 1
ATOM 3489 C CA . PHE A 1 442 ? 9.915 -3.912 5.080 1.00 91.44 442 PHE A CA 1
ATOM 3490 C C . PHE A 1 442 ? 10.940 -3.026 4.397 1.00 91.44 442 PHE A C 1
ATOM 3492 O O . PHE A 1 442 ? 11.369 -3.358 3.306 1.00 91.44 442 PHE A O 1
ATOM 3499 N N . LEU A 1 443 ? 11.318 -1.903 4.997 1.00 89.81 443 LEU A N 1
ATOM 3500 C CA . LEU A 1 443 ? 12.280 -0.963 4.422 1.00 89.81 443 LEU A CA 1
ATOM 3501 C C . LEU A 1 443 ? 13.438 -0.745 5.394 1.00 89.81 443 LEU A C 1
ATOM 3503 O O . LEU A 1 443 ? 13.198 -0.688 6.601 1.00 89.81 443 LEU A O 1
ATOM 3507 N N . PRO A 1 444 ? 14.670 -0.540 4.906 1.00 88.12 444 PRO A N 1
ATOM 3508 C CA . PRO A 1 444 ? 15.723 0.022 5.738 1.00 88.12 444 PRO A CA 1
ATOM 3509 C C . PRO A 1 444 ? 15.270 1.361 6.334 1.00 88.12 444 PRO A C 1
ATOM 3511 O O . PRO A 1 444 ? 14.627 2.172 5.662 1.00 88.12 444 PRO A O 1
ATOM 3514 N N . TYR A 1 445 ? 15.587 1.595 7.603 1.00 83.94 445 TYR A N 1
ATOM 3515 C CA . TYR A 1 445 ? 15.373 2.890 8.230 1.00 83.94 445 TYR A CA 1
ATOM 3516 C C . TYR A 1 445 ? 16.368 3.897 7.642 1.00 83.94 445 TYR A C 1
ATOM 3518 O O . TYR A 1 445 ? 17.551 3.874 7.975 1.00 83.94 445 TYR A O 1
ATOM 3526 N N . ASP A 1 446 ? 15.888 4.780 6.768 1.00 71.44 446 ASP A N 1
ATOM 3527 C CA . ASP A 1 446 ? 16.704 5.837 6.173 1.00 71.44 446 ASP A CA 1
ATOM 3528 C C . ASP A 1 446 ? 16.524 7.161 6.934 1.00 71.44 446 ASP A C 1
ATOM 3530 O O . ASP A 1 446 ? 15.412 7.667 7.101 1.00 71.44 446 ASP A O 1
ATOM 3534 N N . SER A 1 447 ? 17.637 7.729 7.406 1.00 53.47 447 SER A N 1
ATOM 3535 C CA . SER A 1 447 ? 17.698 9.055 8.034 1.00 53.47 447 SER A CA 1
ATOM 3536 C C . SER A 1 447 ? 18.094 10.161 7.048 1.00 53.47 447 SER A C 1
ATOM 3538 O O . SER A 1 447 ? 18.571 11.213 7.477 1.00 53.47 447 SER A O 1
ATOM 3540 N N . GLY A 1 448 ? 17.975 9.902 5.743 1.00 56.19 448 GLY A N 1
ATOM 3541 C CA . GLY A 1 448 ? 18.447 10.761 4.666 1.00 56.19 448 GLY A CA 1
ATOM 3542 C C . GLY A 1 448 ? 18.078 12.235 4.836 1.00 56.19 448 GLY A C 1
ATOM 3543 O O . GLY A 1 448 ? 16.934 12.602 5.102 1.00 56.19 448 GLY A O 1
ATOM 3544 N N . THR A 1 449 ? 19.069 13.103 4.643 1.00 54.97 449 THR A N 1
ATOM 3545 C CA . THR A 1 449 ? 18.899 14.555 4.574 1.00 54.97 449 THR A CA 1
ATOM 3546 C C . THR A 1 449 ? 18.766 14.974 3.116 1.00 54.97 449 THR A C 1
ATOM 3548 O O . THR A 1 449 ? 19.724 15.388 2.464 1.00 54.97 449 THR A O 1
ATOM 3551 N N . TYR A 1 450 ? 17.557 14.850 2.579 1.00 67.88 450 TYR A N 1
ATOM 3552 C CA . TYR A 1 450 ? 17.252 15.352 1.243 1.00 67.88 450 TYR A CA 1
ATOM 3553 C C . TYR A 1 450 ? 16.960 16.850 1.287 1.00 67.88 450 TYR A C 1
ATOM 3555 O O . TYR A 1 450 ? 16.276 17.349 2.185 1.00 67.88 450 TYR A O 1
ATOM 3563 N N . THR A 1 451 ? 17.446 17.582 0.286 1.00 76.56 451 THR A N 1
ATOM 3564 C CA . THR A 1 451 ? 17.012 18.962 0.057 1.00 76.56 451 THR A CA 1
ATOM 3565 C C . THR A 1 451 ? 15.502 18.965 -0.199 1.00 76.56 451 THR A C 1
ATOM 3567 O O . THR A 1 451 ? 15.028 18.226 -1.057 1.00 76.56 451 THR A O 1
ATOM 3570 N N . GLN A 1 452 ? 14.752 19.774 0.558 1.00 83.88 452 GLN A N 1
ATOM 3571 C CA . GLN A 1 452 ? 13.282 19.824 0.519 1.00 83.88 452 GLN A CA 1
ATOM 3572 C C . GLN A 1 452 ? 12.599 18.476 0.814 1.00 83.88 452 GLN A C 1
ATOM 3574 O O . GLN A 1 452 ? 11.617 18.108 0.164 1.00 83.88 452 GLN A O 1
ATOM 3579 N N . ALA A 1 453 ? 13.091 17.746 1.822 1.00 86.94 453 ALA A N 1
ATOM 3580 C CA . ALA A 1 453 ? 12.453 16.519 2.293 1.00 86.94 453 ALA A CA 1
ATOM 3581 C C . ALA A 1 453 ? 10.954 16.747 2.611 1.00 86.94 453 ALA A C 1
ATOM 3583 O O . ALA A 1 453 ? 10.622 17.752 3.255 1.00 86.94 453 ALA A O 1
ATOM 3584 N N . PRO A 1 454 ? 10.045 15.828 2.212 1.00 87.88 454 PRO A N 1
ATOM 3585 C CA . PRO A 1 454 ? 8.602 15.962 2.453 1.00 87.88 454 PRO A CA 1
ATOM 3586 C C . PRO A 1 454 ? 8.242 16.180 3.923 1.00 87.88 454 PRO A C 1
ATOM 3588 O O . PRO A 1 454 ? 7.243 16.830 4.234 1.00 87.88 454 PRO A O 1
ATOM 3591 N N . PHE A 1 455 ? 9.074 15.644 4.812 1.00 90.50 455 PHE A N 1
ATOM 3592 C CA . PHE A 1 455 ? 9.001 15.834 6.245 1.00 90.50 455 PHE A CA 1
ATOM 3593 C C . PHE A 1 455 ? 10.374 16.255 6.770 1.00 90.50 455 PHE A C 1
ATOM 3595 O O . PHE A 1 455 ? 11.389 15.701 6.351 1.00 90.50 455 PHE A O 1
ATOM 3602 N N . GLU A 1 456 ? 10.403 17.224 7.678 1.00 92.44 456 GLU A N 1
ATOM 3603 C CA . GLU A 1 456 ? 11.631 17.718 8.304 1.00 92.44 456 GLU A CA 1
ATOM 3604 C C . GLU A 1 456 ? 11.387 17.978 9.787 1.00 92.44 456 GLU A C 1
ATOM 3606 O O . GLU A 1 456 ? 10.454 18.691 10.145 1.00 92.44 456 GLU A O 1
ATOM 3611 N N . ASP A 1 457 ? 12.230 17.422 10.653 1.00 93.69 457 ASP A N 1
ATOM 3612 C CA . ASP A 1 457 ? 12.144 17.661 12.092 1.00 93.69 457 ASP A CA 1
ATOM 3613 C C . ASP A 1 457 ? 12.460 19.117 12.435 1.00 93.69 457 ASP A C 1
ATOM 3615 O O . ASP A 1 457 ? 13.434 19.682 11.940 1.00 93.69 457 ASP A O 1
ATOM 3619 N N . ILE A 1 458 ? 11.667 19.710 13.329 1.00 95.31 458 ILE A N 1
ATOM 3620 C CA . ILE A 1 458 ? 11.875 21.082 13.806 1.00 95.31 458 ILE A CA 1
ATOM 3621 C C . ILE A 1 458 ? 11.782 21.150 15.328 1.00 95.31 458 ILE A C 1
ATOM 3623 O O . ILE A 1 458 ? 11.240 20.256 15.981 1.00 95.31 458 ILE A O 1
ATOM 3627 N N . THR A 1 459 ? 12.296 22.230 15.910 1.00 96.94 459 THR A N 1
ATOM 3628 C CA . THR A 1 459 ? 12.119 22.490 17.341 1.00 96.94 459 THR A CA 1
ATOM 3629 C C . THR A 1 459 ? 10.720 23.040 17.634 1.00 96.94 459 THR A C 1
ATOM 3631 O O . THR A 1 459 ? 10.038 23.564 16.752 1.00 96.94 459 THR A O 1
ATOM 3634 N N . GLU A 1 460 ? 10.287 22.977 18.896 1.00 96.44 460 GLU A N 1
ATOM 3635 C CA . GLU A 1 460 ? 9.045 23.638 19.322 1.00 96.44 460 GLU A CA 1
ATOM 3636 C C . GLU A 1 460 ? 9.093 25.157 19.077 1.00 96.44 460 GLU A C 1
ATOM 3638 O O . GLU A 1 460 ? 8.089 25.756 18.695 1.00 96.44 460 GLU A O 1
ATOM 3643 N N . GLU A 1 461 ? 10.262 25.784 19.243 1.00 96.62 461 GLU A N 1
ATOM 3644 C CA . GLU A 1 461 ? 10.447 27.212 18.976 1.00 96.62 461 GLU A CA 1
ATOM 3645 C C . GLU A 1 461 ? 10.195 27.542 17.497 1.00 96.62 461 GLU A C 1
ATOM 3647 O O . GLU A 1 461 ? 9.483 28.500 17.187 1.00 96.62 461 GLU A O 1
ATOM 3652 N N . ASP A 1 462 ? 10.729 26.729 16.585 1.00 94.62 462 ASP A N 1
ATOM 3653 C CA . ASP A 1 462 ? 10.537 26.904 15.143 1.00 94.62 462 ASP A CA 1
ATOM 3654 C C . ASP A 1 462 ? 9.088 26.641 14.729 1.00 94.62 462 ASP A C 1
ATOM 3656 O O . ASP A 1 462 ? 8.526 27.399 13.936 1.00 94.62 462 ASP A O 1
ATOM 3660 N N . TYR A 1 463 ? 8.443 25.633 15.328 1.00 96.00 463 TYR A N 1
ATOM 3661 C CA . TYR A 1 463 ? 7.012 25.392 15.152 1.00 96.00 463 TYR A CA 1
ATOM 3662 C C . TYR A 1 463 ? 6.188 26.626 15.543 1.00 96.00 463 TYR A C 1
ATOM 3664 O O . TYR A 1 463 ? 5.363 27.094 14.756 1.00 96.00 463 TYR A O 1
ATOM 3672 N N . LEU A 1 464 ? 6.427 27.194 16.731 1.00 95.06 464 LEU A N 1
ATOM 3673 C CA . LEU A 1 464 ? 5.694 28.368 17.212 1.00 95.06 464 LEU A CA 1
ATOM 3674 C C . LEU A 1 464 ? 5.899 29.584 16.299 1.00 95.06 464 LEU A C 1
ATOM 3676 O O . LEU A 1 464 ? 4.928 30.275 15.987 1.00 95.06 464 LEU A O 1
ATOM 3680 N N . LYS A 1 465 ? 7.127 29.811 15.812 1.00 91.50 465 LYS A N 1
ATOM 3681 C CA . LYS A 1 465 ? 7.415 30.858 14.815 1.00 91.50 465 LYS A CA 1
ATOM 3682 C C . LYS A 1 465 ? 6.635 30.633 13.519 1.00 91.50 465 LYS A C 1
ATOM 3684 O O . LYS A 1 465 ? 6.021 31.567 13.007 1.00 91.50 465 LYS A O 1
ATOM 3689 N N . GLY A 1 466 ? 6.624 29.403 13.008 1.00 89.88 466 GLY A N 1
ATOM 3690 C CA . GLY A 1 466 ? 5.914 29.053 11.780 1.00 89.88 466 GLY A CA 1
ATOM 3691 C C . GLY A 1 466 ? 4.394 29.221 11.895 1.00 89.88 466 GLY A C 1
ATOM 3692 O O . GLY A 1 466 ? 3.754 29.734 10.978 1.00 89.88 466 GLY A O 1
ATOM 3693 N N . VAL A 1 467 ? 3.805 28.874 13.043 1.00 92.06 467 VAL A N 1
ATOM 3694 C CA . VAL A 1 467 ? 2.360 29.024 13.291 1.00 92.06 467 VAL A CA 1
ATOM 3695 C C . VAL A 1 467 ? 1.911 30.487 13.260 1.00 92.06 467 VAL A C 1
ATOM 3697 O O . VAL A 1 467 ? 0.817 30.769 12.770 1.00 92.06 467 VAL A O 1
ATOM 3700 N N . GLU A 1 468 ? 2.730 31.437 13.725 1.00 89.62 468 GLU A N 1
ATOM 3701 C CA . GLU A 1 468 ? 2.390 32.867 13.626 1.00 89.62 468 GLU A CA 1
ATOM 3702 C C . GLU A 1 468 ? 2.224 33.326 12.171 1.00 89.62 468 GLU A C 1
ATOM 3704 O O . GLU A 1 468 ? 1.374 34.170 11.879 1.00 89.62 468 GLU A O 1
ATOM 3709 N N . ASN A 1 469 ? 2.975 32.734 11.239 1.00 83.25 469 ASN A N 1
ATOM 3710 C CA . ASN A 1 469 ? 2.792 32.998 9.818 1.00 83.25 469 ASN A CA 1
ATOM 3711 C C . ASN A 1 469 ? 1.492 32.385 9.288 1.00 83.25 469 ASN A C 1
ATOM 3713 O O . ASN A 1 469 ? 0.776 33.054 8.543 1.00 83.25 469 ASN A O 1
ATOM 3717 N N . LEU A 1 470 ? 1.118 31.182 9.731 1.00 88.12 470 LEU A N 1
ATOM 3718 C CA . LEU A 1 470 ? -0.126 30.535 9.297 1.00 88.12 470 LEU A CA 1
ATOM 3719 C C . LEU A 1 470 ? -1.396 31.284 9.726 1.00 88.12 470 LEU A C 1
ATOM 3721 O O . LEU A 1 470 ? -2.398 31.216 9.025 1.00 88.12 470 LEU A O 1
ATOM 3725 N N . LYS A 1 471 ? -1.377 32.045 10.829 1.00 86.44 471 LYS A N 1
ATOM 3726 C CA . LYS A 1 471 ? -2.549 32.824 11.292 1.00 86.44 471 LYS A CA 1
ATOM 3727 C C . LYS A 1 471 ? -3.023 33.899 10.308 1.00 86.44 471 LYS A C 1
ATOM 3729 O O . LYS A 1 471 ? -4.124 34.416 10.472 1.00 86.44 471 LYS A O 1
ATOM 3734 N N . LYS A 1 472 ? -2.189 34.267 9.333 1.00 84.94 472 LYS A N 1
ATOM 3735 C CA . LYS A 1 472 ? -2.513 35.251 8.289 1.00 84.94 472 LYS A CA 1
ATOM 3736 C C . LYS A 1 472 ? -3.282 34.630 7.112 1.00 84.94 472 LYS A C 1
ATOM 3738 O O . LYS A 1 472 ? -3.822 35.372 6.302 1.00 84.94 472 LYS A O 1
ATOM 3743 N N . ILE A 1 473 ? -3.334 33.298 7.033 1.00 88.62 473 ILE A N 1
ATOM 3744 C CA . ILE A 1 473 ? -3.984 32.552 5.954 1.00 88.62 473 ILE A CA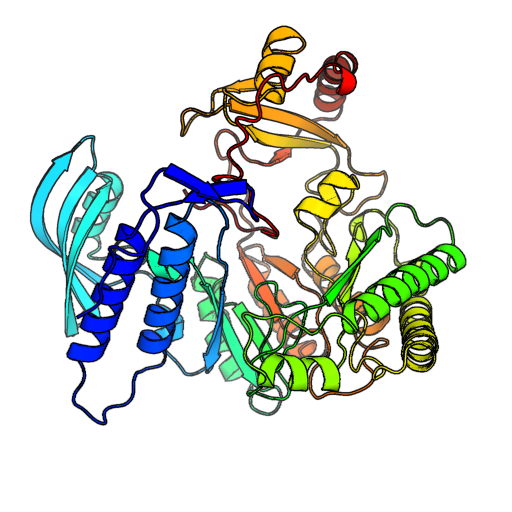 1
ATOM 3745 C C . ILE A 1 473 ? -5.486 32.434 6.243 1.00 88.62 473 ILE A C 1
ATOM 3747 O O . ILE A 1 473 ? -5.889 31.838 7.242 1.00 88.62 473 ILE A O 1
ATOM 3751 N N . ASP A 1 474 ? -6.312 32.929 5.326 1.00 89.12 474 ASP A N 1
ATOM 3752 C CA . ASP A 1 474 ? -7.741 32.627 5.235 1.00 89.12 474 ASP A CA 1
ATOM 3753 C C . ASP A 1 474 ? -8.021 31.906 3.912 1.00 89.12 474 ASP A C 1
ATOM 3755 O O . ASP A 1 474 ? -8.045 32.503 2.837 1.00 89.12 474 ASP A O 1
ATOM 3759 N N . LEU A 1 475 ? -8.269 30.595 3.988 1.00 88.38 475 LEU A N 1
ATOM 3760 C CA . LEU A 1 475 ? -8.526 29.771 2.802 1.00 88.38 475 LEU A CA 1
ATOM 3761 C C . LEU A 1 475 ? -9.801 30.182 2.044 1.00 88.38 475 LEU A C 1
ATOM 3763 O O . LEU A 1 475 ? -9.968 29.786 0.895 1.00 88.38 475 LEU A O 1
ATOM 3767 N N . LYS A 1 476 ? -10.694 30.989 2.638 1.00 89.06 476 LYS A N 1
ATOM 3768 C CA . LYS A 1 476 ? -11.873 31.538 1.941 1.00 89.06 476 LYS A CA 1
ATOM 3769 C C . LYS A 1 476 ? -11.513 32.598 0.902 1.00 89.06 476 LYS A C 1
ATOM 3771 O O . LYS A 1 476 ? -12.342 32.912 0.052 1.00 89.06 476 LYS A O 1
ATOM 3776 N N . GLU A 1 477 ? -10.312 33.161 0.986 1.00 88.12 477 GLU A N 1
ATOM 3777 C CA . GLU A 1 477 ? -9.799 34.160 0.047 1.00 88.12 477 GLU A CA 1
ATOM 3778 C C . GLU A 1 477 ? -9.085 33.528 -1.157 1.00 88.12 477 GLU A C 1
ATOM 3780 O O . GLU A 1 477 ? -8.696 34.236 -2.088 1.00 88.12 477 GLU A O 1
ATOM 3785 N N . VAL A 1 478 ? -8.934 32.199 -1.177 1.00 86.56 478 VAL A N 1
ATOM 3786 C CA . VAL A 1 478 ? -8.410 31.473 -2.336 1.00 86.56 478 VAL A CA 1
ATOM 3787 C C . VAL A 1 478 ? -9.496 31.444 -3.413 1.00 86.56 478 VAL A C 1
ATOM 3789 O O . VAL A 1 478 ? -10.483 30.718 -3.309 1.00 86.56 478 VAL A O 1
ATOM 3792 N N . LEU A 1 479 ? -9.329 32.280 -4.439 1.00 79.94 479 LEU A N 1
ATOM 3793 C CA . LEU A 1 479 ? -10.276 32.422 -5.543 1.00 79.94 479 LEU A CA 1
ATOM 3794 C C . LEU A 1 479 ? -9.746 31.737 -6.803 1.00 79.94 479 LEU A C 1
ATOM 3796 O O . LEU A 1 479 ? -8.773 32.184 -7.409 1.00 79.94 479 LEU A O 1
ATOM 3800 N N . GLU A 1 480 ? -10.441 30.695 -7.243 1.00 73.81 480 GLU A N 1
ATOM 3801 C CA . GLU A 1 480 ? -10.246 30.098 -8.563 1.00 73.81 480 GLU A CA 1
ATOM 3802 C C . GLU A 1 480 ? -11.109 30.841 -9.590 1.00 73.81 480 GLU A C 1
ATOM 3804 O O . GLU A 1 480 ? -12.328 30.687 -9.639 1.00 73.81 480 GLU A O 1
ATOM 3809 N N . ILE A 1 481 ? -10.475 31.701 -10.391 1.00 66.38 481 ILE A N 1
ATOM 3810 C CA . ILE A 1 481 ? -11.151 32.460 -11.461 1.00 66.38 481 ILE A CA 1
ATOM 3811 C C . ILE A 1 481 ? -11.344 31.577 -12.707 1.00 66.38 481 ILE A C 1
ATOM 3813 O O . ILE A 1 481 ? -12.340 31.707 -13.416 1.00 66.38 481 ILE A O 1
ATOM 3817 N N . GLU A 1 482 ? -10.413 30.651 -12.942 1.00 62.44 482 GLU A N 1
ATOM 3818 C CA . GLU A 1 482 ? -10.452 29.638 -13.996 1.00 62.44 482 GLU A CA 1
ATOM 3819 C C . GLU A 1 482 ? -9.943 28.306 -13.425 1.00 62.44 482 GLU A C 1
ATOM 3821 O O . GLU A 1 482 ? -8.903 28.284 -12.762 1.00 62.44 482 GLU A O 1
ATOM 3826 N N . ASP A 1 483 ? -10.648 27.203 -13.696 1.00 55.72 483 ASP A N 1
ATOM 3827 C CA . ASP A 1 483 ? -10.194 25.859 -13.320 1.00 55.72 483 ASP A CA 1
ATOM 3828 C C . ASP A 1 483 ? -9.073 25.408 -14.265 1.00 55.72 483 ASP A C 1
ATOM 3830 O O . ASP A 1 483 ? -9.296 24.839 -15.337 1.00 55.72 483 ASP A O 1
ATOM 3834 N N . ASN A 1 484 ? -7.848 25.733 -13.864 1.00 55.59 484 ASN A N 1
ATOM 3835 C CA . ASN A 1 484 ? -6.614 25.298 -14.508 1.00 55.59 484 ASN A CA 1
ATOM 3836 C C . ASN A 1 484 ? -5.955 24.138 -13.741 1.00 55.59 484 ASN A C 1
ATOM 3838 O O . ASN A 1 484 ? -4.766 23.876 -13.945 1.00 55.59 484 ASN A O 1
ATOM 3842 N N . THR A 1 485 ? -6.705 23.467 -12.857 1.00 50.91 485 THR A N 1
ATOM 3843 C CA . THR A 1 485 ? -6.205 22.389 -12.003 1.00 50.91 485 THR A CA 1
ATOM 3844 C C . THR A 1 485 ? -5.784 21.206 -12.858 1.00 50.91 485 THR A C 1
ATOM 3846 O O . THR A 1 485 ? -6.598 20.566 -13.531 1.00 50.91 485 THR A O 1
ATOM 3849 N N . ASP A 1 486 ? -4.493 20.891 -12.824 1.00 48.97 486 ASP A N 1
ATOM 3850 C CA . ASP A 1 486 ? -3.967 19.703 -13.473 1.00 48.97 486 ASP A CA 1
ATOM 3851 C C . ASP A 1 486 ? -3.889 18.572 -12.446 1.00 48.97 486 ASP A C 1
ATOM 3853 O O . ASP A 1 486 ? -2.877 18.379 -11.781 1.00 48.97 486 ASP A O 1
ATOM 3857 N N . LEU A 1 487 ? -4.966 17.785 -12.329 1.00 44.53 487 LEU A N 1
ATOM 3858 C CA . LEU A 1 487 ? -5.059 16.613 -11.433 1.00 44.53 487 LEU A CA 1
ATOM 3859 C C . LEU A 1 487 ? -4.004 15.518 -11.721 1.00 44.53 487 LEU A C 1
ATOM 3861 O O . LEU A 1 487 ? -4.026 14.451 -11.110 1.00 44.53 487 LEU A O 1
ATOM 3865 N N . GLN A 1 488 ? -3.092 15.753 -12.667 1.00 44.03 488 GLN A N 1
ATOM 3866 C CA . GLN A 1 488 ? -2.092 14.801 -13.135 1.00 44.03 488 GLN A CA 1
ATOM 3867 C C . GLN A 1 488 ? -0.950 14.565 -12.136 1.00 44.03 488 GLN A C 1
ATOM 3869 O O . GLN A 1 488 ? -0.261 13.547 -12.228 1.00 44.03 488 GLN A O 1
ATOM 3874 N N . GLY A 1 489 ? -0.758 15.476 -11.172 1.00 38.19 489 GLY A N 1
ATOM 3875 C CA . GLY A 1 489 ? 0.353 15.438 -10.214 1.00 38.19 489 GLY A CA 1
ATOM 3876 C C . GLY A 1 489 ? 0.098 14.664 -8.915 1.00 38.19 489 GLY A C 1
ATOM 3877 O O . GLY A 1 489 ? 1.041 14.124 -8.334 1.00 38.19 489 GLY A O 1
ATOM 3878 N N . GLU A 1 490 ? -1.144 14.545 -8.441 1.00 39.75 490 GLU A N 1
ATOM 3879 C CA . GLU A 1 490 ? -1.405 14.064 -7.076 1.00 39.75 490 GLU A CA 1
ATOM 3880 C C . GLU A 1 490 ? -1.450 12.527 -6.956 1.00 39.75 490 GLU A C 1
ATOM 3882 O O . GLU A 1 490 ? -2.114 11.822 -7.721 1.00 39.75 490 GLU A O 1
ATOM 3887 N N . MET A 1 491 ? -0.736 11.974 -5.967 1.00 34.91 491 MET A N 1
ATOM 3888 C CA . MET A 1 491 ? -0.829 10.553 -5.613 1.00 34.91 491 MET A CA 1
ATOM 3889 C C . MET A 1 491 ? -2.103 10.298 -4.812 1.00 34.91 491 MET A C 1
ATOM 3891 O O . MET A 1 491 ? -2.194 10.651 -3.637 1.00 34.91 491 MET A O 1
ATOM 3895 N N . ALA A 1 492 ? -3.063 9.591 -5.401 1.00 27.86 492 ALA A N 1
ATOM 3896 C CA . ALA A 1 492 ? -4.077 8.917 -4.604 1.00 27.86 492 ALA A CA 1
ATOM 3897 C C . ALA A 1 492 ? -3.443 7.679 -3.941 1.00 27.86 492 ALA A C 1
ATOM 3899 O O . ALA A 1 492 ? -2.968 6.782 -4.634 1.00 27.86 492 ALA A O 1
ATOM 3900 N N . CYS A 1 493 ? -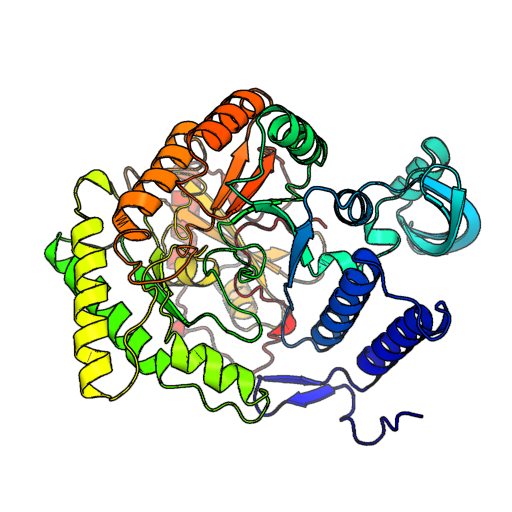3.459 7.623 -2.605 1.00 34.88 493 CYS A N 1
ATOM 3901 C CA . CYS A 1 493 ? -3.100 6.431 -1.819 1.00 34.88 493 CYS A CA 1
ATOM 3902 C C . CYS A 1 493 ? -1.646 5.927 -1.947 1.00 34.88 493 CYS A C 1
ATOM 3904 O O . CYS A 1 493 ? -1.405 4.723 -1.932 1.00 34.88 493 CYS A O 1
ATOM 3906 N N . SER A 1 494 ? -0.656 6.819 -1.974 1.00 32.19 494 SER A N 1
ATOM 3907 C CA . SER A 1 494 ? 0.742 6.435 -1.748 1.00 32.19 494 SER A CA 1
ATOM 3908 C C . SER A 1 494 ? 1.068 6.397 -0.258 1.00 32.19 494 SER A C 1
ATOM 3910 O O . SER A 1 494 ? 1.583 7.355 0.323 1.00 32.19 494 SER A O 1
ATOM 3912 N N . GLY A 1 495 ? 0.731 5.288 0.392 1.00 28.69 495 GLY A N 1
ATOM 3913 C CA . GLY A 1 495 ? 1.275 4.990 1.711 1.00 28.69 495 GLY A CA 1
ATOM 3914 C C . GLY A 1 495 ? 2.785 4.777 1.605 1.00 28.69 495 GLY A C 1
ATOM 3915 O O . GLY A 1 495 ? 3.219 3.700 1.221 1.00 28.69 495 GLY A O 1
ATOM 3916 N N . GLY A 1 496 ? 3.574 5.803 1.923 1.00 34.12 496 GLY A N 1
ATOM 3917 C CA . GLY A 1 496 ? 4.995 5.658 2.256 1.00 34.12 496 GLY A CA 1
ATOM 3918 C C . GLY A 1 496 ? 5.978 5.384 1.114 1.00 34.12 496 GLY A C 1
ATOM 3919 O O . GLY A 1 496 ? 7.146 5.153 1.403 1.00 34.12 496 GLY A O 1
ATOM 3920 N N . SER A 1 497 ? 5.583 5.427 -0.160 1.00 29.59 497 SER A N 1
ATOM 3921 C CA . SER A 1 497 ? 6.571 5.379 -1.244 1.00 29.59 497 SER A CA 1
ATOM 3922 C C . SER A 1 497 ? 7.333 6.705 -1.286 1.00 29.59 497 SER A C 1
ATOM 3924 O O . SER A 1 497 ? 6.785 7.710 -1.747 1.00 29.59 497 SER A O 1
ATOM 3926 N N . CYS A 1 498 ? 8.579 6.712 -0.802 1.00 26.98 498 CYS A N 1
ATOM 3927 C CA . CYS A 1 498 ? 9.551 7.724 -1.199 1.00 26.98 498 CYS A CA 1
ATOM 3928 C C . CYS A 1 498 ? 9.525 7.808 -2.727 1.00 26.98 498 CYS A C 1
ATOM 3930 O O . CYS A 1 498 ? 9.680 6.793 -3.410 1.00 26.98 498 CYS A O 1
ATOM 3932 N N . GLU A 1 499 ? 9.297 9.004 -3.266 1.00 23.66 499 GLU A N 1
ATOM 3933 C CA . GLU A 1 499 ? 9.657 9.274 -4.651 1.00 23.66 499 GLU A CA 1
ATOM 3934 C C . GLU A 1 499 ? 11.177 9.120 -4.723 1.00 23.66 499 GLU A C 1
ATOM 3936 O O . GLU A 1 499 ? 11.919 10.017 -4.329 1.00 23.66 499 GLU A O 1
ATOM 3941 N N . ILE A 1 500 ? 11.642 7.941 -5.140 1.00 21.58 500 ILE A N 1
ATOM 3942 C CA . ILE A 1 500 ? 13.011 7.788 -5.615 1.00 21.58 500 ILE A CA 1
ATOM 3943 C C . ILE A 1 500 ? 13.058 8.610 -6.903 1.00 21.58 500 ILE A C 1
ATOM 3945 O O . ILE A 1 500 ? 12.492 8.202 -7.921 1.00 21.58 500 ILE A O 1
ATOM 3949 N N . VAL A 1 501 ? 13.632 9.808 -6.801 1.00 25.66 501 VAL A N 1
ATOM 3950 C CA . VAL A 1 501 ? 14.064 10.614 -7.948 1.00 25.66 501 VAL A CA 1
ATOM 3951 C C . VAL A 1 501 ? 15.376 10.051 -8.464 1.00 25.66 501 VAL A C 1
ATOM 3953 O O . VAL A 1 501 ? 16.268 9.800 -7.619 1.00 25.66 501 VAL A O 1
#

Radius of gyration: 24.39 Å; chains: 1; bounding box: 66×62×65 Å